Protein AF-0000000075743325 (afdb_homodimer)

InterPro domains:
  IPR002933 Peptidase M20 [PF01546] (64-340)
  IPR010175 [LysW]-lysine/[LysW]-ornithine hydrolase [MF_01120] (6-343)
  IPR010175 [LysW]-lysine/[LysW]-ornithine hydrolase [TIGR01902] (10-342)
  IPR011650 Peptidase M20, dimerisation domain [PF07687] (155-246)
  IPR036264 Bacterial exopeptidase dimerisation domain [SSF55031] (156-248)
  IPR050072 Peptidase M20A family, bacterial cell wall biosynthesis [PTHR43808] (3-334)

Secondary structure (DSSP, 8-state):
-PPPHHHHHHHHHHHHHS--BTT--HHHHHHHHHHHHHTT--EEE-TTS-EEEEE---SSEEEEEEE--B-S-----EEETTEEESTTIIIIIHHHHHHHHHHHH---SSEEEEEEES-TTTT-HHHHHHHTSSSPPPSEEEEE---TT-EEEEE-EEEEEEEEEE---EETTSTTTT--HHHHHHHHHHHHHHHH---SSTTS-EEEEEEEEE-S-TTEE-SEEEEEEEEEEPTT--HHHHHHHHTT-TTEEEEEEE--EE--TTSHHHHHHHHHHHHTT----EEEESS--THHHHTTT-S-EEEE-SS-GGGTTSS--EEEHHHHHHHHHHHHHHHHHHHHS----/-PPPHHHHHHHHHHHHTS--BTT--HHHHHHHHHHHHHTT--EEE-TTS-EEEEE---SSEEEEEEE--B-S-----EEETTEEESTTIIIIIHHHHHHHHHHHH---SSEEEEEEES-TTTT-HHHHHHHTSSSPPPSEEEEE---TT-EEEEE-EEEEEEEEEE---EETTSTTTT--HHHHHHHHHHHHHHHH---SSTTS-EEEEEEEEE-S-TTEE-SEEEEEEEEEEPTT--HHHHHHHHTT-TTEEEEEEE--EE--TTSHHHHHHHHHHHHTT----EEEESS--THHHHTTT-S-EEEE-SS-GGGTTSS--EEEHHHHHHHHHHHHHHHHHHHHS----

Sequence (698 aa):
MALSSGDVKELLINLLKIYSPSGEERGIAEFISSFLKQHGAEAWIDEAGNVLAVKGSGERVLWLHAHMDTVPGFIEVRGEGDLVYGRGAVDDKGPLTSMITAFLNSKPEVTLVLTLVTREESDSLGSLSLIKSSLPKPDGVIVGEPTNMHIAYSYRGSARVEVKCLGQGGHTAGPGVEDNPILKVYSAFNTVVGKLGNGQSTESYTVTPTVINCGDHPSKVPTECTMTVNVRIPLNSSCMELSKVIEGIECVKIIDCTDPITVNVNNPVVRSLVRASLRNNVKPILSKKLGTSDMAILAKLTLNLAAYGPGDPTLSHGPVEYININDVLLASNILINVVNEFGRISMQRMALSSGDVKELLINLLKIYSPSGEERGIAEFISSFLKQHGAEAWIDEAGNVLAVKGSGERVLWLHAHMDTVPGFIEVRGEGDLVYGRGAVDDKGPLTSMITAFLNSKPEVTLVLTLVTREESDSLGSLSLIKSSLPKPDGVIVGEPTNMHIAYSYRGSARVEVKCLGQGGHTAGPGVEDNPILKVYSAFNTVVGKLGNGQSTESYTVTPTVINCGDHPSKVPTECTMTVNVRIPLNSSCMELSKVIEGIECVKIIDCTDPITVNVNNPVVRSLVRASLRNNVKPILSKKLGTSDMAILAKLTLNLAAYGPGDPTLSHGPVEYININDVLLASNILINVVNEFGRISMQR

Solvent-accessible surface area (backbone atoms only — not comparable to full-atom values): 33857 Å² total; per-residue (Å²): 103,66,74,47,76,68,52,50,52,51,48,42,54,56,54,42,68,46,81,21,31,56,87,44,37,62,66,55,32,53,50,49,32,50,52,40,40,75,47,74,41,63,48,44,66,52,94,66,50,21,30,35,33,61,47,58,80,28,92,51,25,40,32,40,31,23,36,67,23,23,71,82,69,89,40,76,67,44,77,57,89,56,34,35,32,10,48,26,26,17,45,20,44,33,12,31,44,20,46,52,48,18,61,60,53,41,84,52,68,18,21,39,32,39,41,36,21,27,18,58,78,64,80,27,54,20,60,60,54,55,75,74,46,88,62,84,74,45,63,23,37,41,34,33,32,32,44,56,59,24,43,27,40,27,28,17,8,38,30,43,30,37,28,50,25,66,29,70,23,10,27,68,56,34,73,57,51,79,45,33,7,65,59,49,32,52,52,42,49,50,50,50,39,68,73,60,40,72,42,94,48,58,80,28,29,28,67,42,74,12,26,34,53,25,45,87,38,66,59,25,34,26,48,40,17,41,33,33,28,25,34,32,32,14,63,88,53,40,51,68,57,51,50,62,69,50,55,86,46,70,46,52,45,78,77,48,68,42,47,37,37,73,45,63,76,77,26,53,39,42,46,15,46,41,52,17,25,50,76,66,75,36,85,69,39,80,41,73,40,58,39,64,61,67,60,48,64,51,42,78,69,32,65,21,37,32,34,36,19,21,23,57,53,75,34,26,68,33,89,56,32,51,25,50,49,64,45,29,51,50,42,16,52,29,48,34,39,20,47,52,38,49,59,66,50,75,71,80,125,104,67,74,48,74,67,50,50,53,49,49,43,52,56,55,41,67,45,79,22,30,55,86,42,38,62,68,52,32,52,51,50,33,51,53,38,40,75,48,73,41,62,48,46,67,53,96,66,50,20,31,35,32,63,44,58,80,27,91,52,25,40,32,43,31,23,36,66,24,24,72,82,68,90,40,76,68,44,77,57,89,56,34,34,32,10,48,27,26,16,44,21,42,32,11,30,44,18,46,53,47,18,61,61,52,42,86,51,68,18,21,40,33,41,41,37,21,28,19,57,78,63,79,27,53,20,60,59,53,54,76,75,44,89,62,83,73,44,63,23,36,40,35,34,32,33,43,57,57,22,44,26,37,28,29,18,9,38,30,43,31,38,28,51,26,66,29,70,22,9,26,67,55,36,73,56,52,80,44,33,7,65,60,47,33,54,50,40,50,49,50,50,38,67,72,61,40,72,43,92,48,59,79,29,29,27,65,41,74,13,26,34,54,24,46,87,39,64,61,26,35,26,46,40,17,41,34,33,28,27,33,35,32,16,63,89,54,40,51,68,55,51,50,62,69,51,55,86,45,71,44,51,43,77,75,49,68,44,48,38,38,73,43,64,76,76,26,56,40,41,45,15,46,42,53,18,24,49,76,66,76,37,85,68,40,78,42,73,40,57,38,65,61,66,60,48,64,50,40,77,70,33,65,21,39,31,34,36,18,20,24,56,54,74,34,28,68,33,88,55,30,50,25,49,50,63,44,29,52,49,41,14,53,30,49,34,40,19,48,53,37,50,58,67,51,75,71,80,124

pLDDT: mean 96.46, std 5.3, range [43.12, 98.94]

Structure (mmCIF, N/CA/C/O backbone):
data_AF-0000000075743325-model_v1
#
loop_
_entity.id
_entity.type
_entity.pdbx_description
1 polymer Putative
#
loop_
_atom_site.group_PDB
_atom_site.id
_atom_site.type_symbol
_atom_site.label_atom_id
_atom_site.label_alt_id
_atom_site.label_comp_id
_atom_site.label_asym_id
_atom_site.label_entity_id
_atom_site.label_seq_id
_atom_site.pdbx_PDB_ins_code
_atom_site.Cartn_x
_atom_site.Cartn_y
_atom_site.Cartn_z
_atom_site.occupancy
_atom_site.B_iso_or_equiv
_atom_site.auth_seq_id
_atom_site.auth_comp_id
_atom_site.auth_asym_id
_atom_site.auth_atom_id
_atom_site.pdbx_PDB_model_num
ATOM 1 N N . MET A 1 1 ? -22.219 34.75 27.766 1 63.88 1 MET A N 1
ATOM 2 C CA . MET A 1 1 ? -21.641 34.406 29.062 1 63.88 1 MET A CA 1
ATOM 3 C C . MET A 1 1 ? -20.219 33.875 28.922 1 63.88 1 MET A C 1
ATOM 5 O O . MET A 1 1 ? -19.938 33.094 28 1 63.88 1 MET A O 1
ATOM 9 N N . ALA A 1 2 ? -19.312 34.344 29.719 1 83.62 2 ALA A N 1
ATOM 10 C CA . ALA A 1 2 ? -17.906 33.938 29.719 1 83.62 2 ALA A CA 1
ATOM 11 C C . ALA A 1 2 ? -17.75 32.469 30.078 1 83.62 2 ALA A C 1
ATOM 13 O O . ALA A 1 2 ? -18.453 31.953 30.938 1 83.62 2 ALA A O 1
ATOM 14 N N . LEU A 1 3 ? -16.953 31.797 29.391 1 91.25 3 LEU A N 1
ATOM 15 C CA . LEU A 1 3 ? -16.672 30.391 29.672 1 91.25 3 LEU A CA 1
ATOM 16 C C . LEU A 1 3 ? -15.797 30.234 30.906 1 91.25 3 LEU A C 1
ATOM 18 O O . LEU A 1 3 ? -14.766 30.922 31.031 1 91.25 3 LEU A O 1
ATOM 22 N N . SER A 1 4 ? -16.172 29.312 31.812 1 89.56 4 SER A N 1
ATOM 23 C CA . SER A 1 4 ? -15.367 28.969 32.969 1 89.56 4 SER A CA 1
ATOM 24 C C . SER A 1 4 ? -14.297 27.938 32.625 1 89.56 4 SER A C 1
ATOM 26 O O . SER A 1 4 ? -14.297 27.391 31.516 1 89.56 4 SER A O 1
ATOM 28 N N . SER A 1 5 ? -13.383 27.734 33.625 1 88.69 5 SER A N 1
ATOM 29 C CA . SER A 1 5 ? -12.352 26.719 33.406 1 88.69 5 SER A CA 1
ATOM 30 C C . SER A 1 5 ? -12.961 25.344 33.156 1 88.69 5 SER A C 1
ATOM 32 O O . SER A 1 5 ? -12.484 24.594 32.312 1 88.69 5 SER A O 1
ATOM 34 N N . GLY A 1 6 ? -13.938 25.031 33.875 1 90.19 6 GLY A N 1
ATOM 35 C CA . GLY A 1 6 ? -14.641 23.781 33.688 1 90.19 6 GLY A CA 1
ATOM 36 C C . GLY A 1 6 ? -15.305 23.672 32.312 1 90.19 6 GLY A C 1
ATOM 37 O O . GLY A 1 6 ? -15.305 22.594 31.703 1 90.19 6 GLY A O 1
ATOM 38 N N . ASP A 1 7 ? -15.883 24.781 31.859 1 94.5 7 ASP A N 1
ATOM 39 C CA . ASP A 1 7 ? -16.516 24.828 30.547 1 94.5 7 ASP A CA 1
ATOM 40 C C . ASP A 1 7 ? -15.492 24.547 29.438 1 94.5 7 ASP A C 1
ATOM 42 O O . ASP A 1 7 ? -15.797 23.859 28.453 1 94.5 7 ASP A O 1
ATOM 46 N N . VAL A 1 8 ? -14.312 25.094 29.672 1 96.94 8 VAL A N 1
ATOM 47 C CA . VAL A 1 8 ? -13.266 25 28.656 1 96.94 8 VAL A CA 1
ATOM 48 C C . VAL A 1 8 ? -12.812 23.547 28.531 1 96.94 8 VAL A C 1
ATOM 50 O O . VAL A 1 8 ? -12.664 23.016 27.438 1 96.94 8 VAL A O 1
ATOM 53 N N . LYS A 1 9 ? -12.562 22.906 29.641 1 96.94 9 LYS A N 1
ATOM 54 C CA . LYS A 1 9 ? -12.164 21.5 29.641 1 96.94 9 LYS A CA 1
ATOM 55 C C . LYS A 1 9 ? -13.242 20.625 29 1 96.94 9 LYS A C 1
ATOM 57 O O . LYS A 1 9 ? -12.93 19.75 28.188 1 96.94 9 LYS A O 1
ATOM 62 N N . GLU A 1 10 ? -14.453 20.875 29.344 1 97.19 10 GLU A N 1
ATOM 63 C CA . GLU A 1 10 ? -15.57 20.109 28.781 1 97.19 10 GLU A CA 1
ATOM 64 C C . GLU A 1 10 ? -15.695 20.312 27.281 1 97.19 10 GLU A C 1
ATOM 66 O O . GLU A 1 10 ? -15.969 19.375 26.531 1 97.19 10 GLU A O 1
ATOM 71 N N . LEU A 1 11 ? -15.531 21.547 26.891 1 98.06 11 LEU A N 1
ATOM 72 C CA . LEU A 1 11 ? -15.578 21.844 25.469 1 98.06 11 LEU A CA 1
ATOM 73 C C . LEU A 1 11 ? -14.516 21.047 24.703 1 98.06 11 LEU A C 1
ATOM 75 O O . LEU A 1 11 ? -14.82 20.422 23.703 1 98.06 11 LEU A O 1
ATOM 79 N N . LEU A 1 12 ? -13.289 21.078 25.234 1 98.5 12 LEU A N 1
ATOM 80 C CA . LEU A 1 12 ? -12.195 20.375 24.578 1 98.5 12 LEU A CA 1
ATOM 81 C C . LEU A 1 12 ? -12.492 18.875 24.5 1 98.5 12 LEU A C 1
ATOM 83 O O . LEU A 1 12 ? -12.312 18.266 23.438 1 98.5 12 LEU A O 1
ATOM 87 N N . ILE A 1 13 ? -12.969 18.312 25.562 1 98.19 13 ILE A N 1
ATOM 88 C CA . ILE A 1 13 ? -13.273 16.891 25.625 1 98.19 13 ILE A CA 1
ATOM 89 C C . ILE A 1 13 ? -14.359 16.547 24.609 1 98.19 13 ILE A C 1
ATOM 91 O O . ILE A 1 13 ? -14.25 15.562 23.875 1 98.19 13 ILE A O 1
ATOM 95 N N . ASN A 1 14 ? -15.375 17.359 24.547 1 98.25 14 ASN A N 1
ATOM 96 C CA . ASN A 1 14 ? -16.469 17.125 23.609 1 98.25 14 ASN A CA 1
ATOM 97 C C . ASN A 1 14 ? -15.992 17.219 22.156 1 98.25 14 ASN A C 1
ATOM 99 O O . ASN A 1 14 ? -16.422 16.453 21.297 1 98.25 14 ASN A O 1
ATOM 103 N N . LEU A 1 15 ? -15.133 18.172 21.891 1 98.69 15 LEU A N 1
ATOM 104 C CA . LEU A 1 15 ? -14.578 18.312 20.547 1 98.69 15 LEU A CA 1
ATOM 105 C C . LEU A 1 15 ? -13.766 17.094 20.172 1 98.69 15 LEU A C 1
ATOM 107 O O . LEU A 1 15 ? -13.828 16.625 19.016 1 98.69 15 LEU A O 1
ATOM 111 N N . LEU A 1 16 ? -13.023 16.547 21.109 1 98.56 16 LEU A N 1
ATOM 112 C CA . LEU A 1 16 ? -12.148 15.406 20.844 1 98.56 16 LEU A CA 1
ATOM 113 C C . LEU A 1 16 ? -12.961 14.141 20.609 1 98.56 16 LEU A C 1
ATOM 115 O O . LEU A 1 16 ? -12.508 13.242 19.891 1 98.56 16 LEU A O 1
ATOM 119 N N . LYS A 1 17 ? -14.102 14.078 21.109 1 98.25 17 LYS A N 1
ATOM 120 C CA . LYS A 1 17 ? -14.953 12.898 20.969 1 98.25 17 LYS A CA 1
ATOM 121 C C . LYS A 1 17 ? -15.555 12.828 19.578 1 98.25 17 LYS A C 1
ATOM 123 O O . LYS A 1 17 ? -16.047 11.781 19.156 1 98.25 17 LYS A O 1
ATOM 128 N N . ILE A 1 18 ? -15.523 13.914 18.844 1 98.38 18 ILE A N 1
ATOM 129 C CA . ILE A 1 18 ? -16.062 13.953 17.484 1 98.38 18 ILE A CA 1
ATOM 130 C C . ILE A 1 18 ? -14.961 13.648 16.484 1 98.38 18 ILE A C 1
ATOM 132 O O . ILE A 1 18 ? -14.016 14.43 16.344 1 98.38 18 ILE A O 1
ATOM 136 N N . TYR A 1 19 ? -15.055 12.547 15.836 1 97.31 19 TYR A N 1
ATOM 137 C CA . TYR A 1 19 ? -14.094 12.188 14.797 1 97.31 19 TYR A CA 1
ATOM 138 C C . TYR A 1 19 ? -14.211 13.109 13.594 1 97.31 19 TYR A C 1
ATOM 140 O O . TYR A 1 19 ? -15.281 13.234 13 1 97.31 19 TYR A O 1
ATOM 148 N N . SER A 1 20 ? -13.125 13.797 13.234 1 98 20 SER A N 1
ATOM 149 C CA . SER A 1 20 ? -13.25 14.82 12.195 1 98 20 SER A CA 1
ATOM 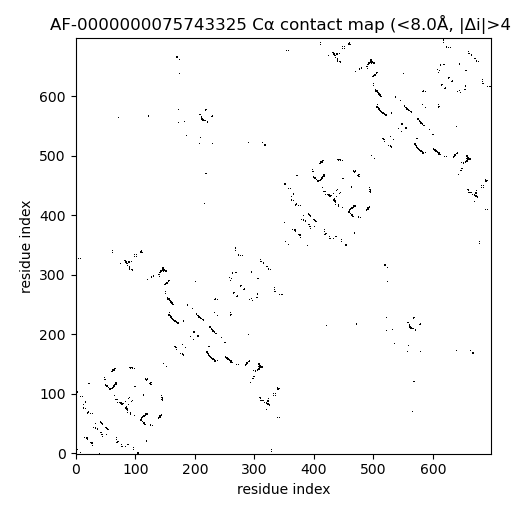150 C C . SER A 1 20 ? -12.016 14.859 11.305 1 98 20 SER A C 1
ATOM 152 O O . SER A 1 20 ? -11.438 15.922 11.078 1 98 20 SER A O 1
ATOM 154 N N . PRO A 1 21 ? -11.625 13.719 10.703 1 97.62 21 PRO A N 1
ATOM 155 C CA . PRO A 1 21 ? -10.562 13.836 9.703 1 97.62 21 PRO A CA 1
ATOM 156 C C . PRO A 1 21 ? -10.938 14.734 8.531 1 97.62 21 PRO A C 1
ATOM 158 O O . PRO A 1 21 ? -12.109 15.094 8.375 1 97.62 21 PRO A O 1
ATOM 161 N N . SER A 1 22 ? -9.922 15.117 7.801 1 97.94 22 SER A N 1
ATOM 162 C CA . SER A 1 22 ? -10.156 16.031 6.691 1 97.94 22 SER A CA 1
ATOM 163 C C . SER A 1 22 ? -11.266 15.523 5.777 1 97.94 22 SER A C 1
ATOM 165 O O . SER A 1 22 ? -11.227 14.383 5.324 1 97.94 22 SER A O 1
ATOM 167 N N . GLY A 1 23 ? -12.164 16.344 5.555 1 97.44 23 GLY A N 1
ATOM 168 C CA . GLY A 1 23 ? -13.281 16 4.688 1 97.44 23 GLY A CA 1
ATOM 169 C C . GLY A 1 23 ? -14.492 15.5 5.449 1 97.44 23 GLY A C 1
ATOM 170 O O . GLY A 1 23 ? -15.586 15.391 4.891 1 97.44 23 GLY A O 1
ATOM 171 N N . GLU A 1 24 ? -14.359 15.234 6.711 1 98.06 24 GLU A N 1
ATOM 172 C CA . GLU A 1 24 ? -15.445 14.742 7.559 1 98.06 24 GLU A CA 1
ATOM 173 C C . GLU A 1 24 ? -15.68 15.672 8.742 1 98.06 24 GLU A C 1
ATOM 175 O O . GLU A 1 24 ? -15.844 15.211 9.875 1 98.06 24 GLU A O 1
ATOM 180 N N . GLU A 1 25 ? -15.656 16.938 8.461 1 98.62 25 GLU A N 1
ATOM 181 C CA . GLU A 1 25 ? -15.703 17.906 9.547 1 98.62 25 GLU A CA 1
ATOM 182 C C . GLU A 1 25 ? -17.125 18.391 9.805 1 98.62 25 GLU A C 1
ATOM 184 O O . GLU A 1 25 ? -17.359 19.266 10.633 1 98.62 25 GLU A O 1
ATOM 189 N N . ARG A 1 26 ? -18.125 17.828 9.117 1 98.12 26 ARG A N 1
ATOM 190 C CA . ARG A 1 26 ? -19.5 18.344 9.234 1 98.12 26 ARG A CA 1
ATOM 191 C C . ARG A 1 26 ? -19.984 18.266 10.672 1 98.12 26 ARG A C 1
ATOM 193 O O . ARG A 1 26 ? -20.547 19.234 11.195 1 98.12 26 ARG A O 1
ATOM 200 N N . GLY A 1 27 ? -19.766 17.125 11.297 1 98.75 27 GLY A N 1
ATOM 201 C CA . GLY A 1 27 ? -20.234 16.938 12.656 1 98.75 27 GLY A CA 1
ATOM 202 C C . GLY A 1 27 ? -19.641 17.922 13.641 1 98.75 27 GLY A C 1
ATOM 203 O O . GLY A 1 27 ? -20.359 18.484 14.469 1 98.75 27 GLY A O 1
ATOM 204 N N . ILE A 1 28 ? -18.391 18.141 13.531 1 98.75 28 ILE A N 1
ATOM 205 C CA . ILE A 1 28 ? -17.734 19.031 14.477 1 98.75 28 ILE A CA 1
ATOM 206 C C . ILE A 1 28 ? -18.125 20.484 14.18 1 98.75 28 ILE A C 1
ATOM 208 O O . ILE A 1 28 ? -18.234 21.297 15.094 1 98.75 28 ILE A O 1
ATOM 212 N N . ALA A 1 29 ? -18.266 20.812 12.93 1 98.88 29 ALA A N 1
ATOM 213 C CA . ALA A 1 29 ? -18.688 22.156 12.555 1 98.88 29 ALA A CA 1
ATOM 214 C C . ALA A 1 29 ? -20.062 22.484 13.148 1 98.88 29 ALA A C 1
ATOM 216 O O . ALA A 1 29 ? -20.281 23.578 13.688 1 98.88 29 ALA A O 1
ATOM 217 N N . GLU A 1 30 ? -20.969 21.531 13.031 1 98.88 30 GLU A N 1
ATOM 218 C CA . GLU A 1 30 ? -22.328 21.703 13.57 1 98.88 30 GLU A CA 1
ATOM 219 C C . GLU A 1 30 ? -22.297 21.859 15.086 1 98.88 30 GLU A C 1
ATOM 221 O O . GLU A 1 30 ? -23 22.688 15.648 1 98.88 30 GLU A O 1
ATOM 226 N N . PHE A 1 31 ? -21.5 21.062 15.664 1 98.81 31 PHE A N 1
ATOM 227 C CA . PHE A 1 31 ? -21.375 21.141 17.109 1 98.81 31 PHE A CA 1
ATOM 228 C C . PHE A 1 31 ? -20.875 22.516 17.531 1 98.81 31 PHE A C 1
ATOM 230 O O . PHE A 1 31 ? -21.453 23.156 18.422 1 98.81 31 PHE A O 1
ATOM 237 N N . ILE A 1 32 ? -19.797 23 16.891 1 98.88 32 ILE A N 1
ATOM 238 C CA . ILE A 1 32 ? -19.172 24.266 17.266 1 98.88 32 ILE A CA 1
ATOM 239 C C . ILE A 1 32 ? -20.125 25.422 17 1 98.88 32 ILE A C 1
ATOM 241 O O . ILE A 1 32 ? -20.266 26.312 17.828 1 98.88 32 ILE A O 1
ATOM 245 N N . SER A 1 33 ? -20.734 25.391 15.805 1 98.81 33 SER A N 1
ATOM 246 C CA . SER A 1 33 ? -21.688 26.453 15.477 1 98.81 33 SER A CA 1
ATOM 247 C C . SER A 1 33 ? -22.781 26.547 16.531 1 98.81 33 SER A C 1
ATOM 249 O O . SER A 1 33 ? -23.125 27.641 16.984 1 98.81 33 SER A O 1
ATOM 251 N N . SER A 1 34 ? -23.344 25.391 16.875 1 98.62 34 SER A N 1
ATOM 252 C CA . SER A 1 34 ? -24.391 25.344 17.891 1 98.62 34 SER A CA 1
ATOM 253 C C . SER A 1 34 ? -23.875 25.844 19.234 1 98.62 34 SER A C 1
ATOM 255 O O . SER A 1 34 ? -24.562 26.578 19.953 1 98.62 34 SER A O 1
ATOM 257 N N . PHE A 1 35 ? -22.734 25.375 19.609 1 98.31 35 PHE A N 1
ATOM 258 C CA . PHE A 1 35 ? -22.125 25.781 20.875 1 98.31 35 PHE A CA 1
ATOM 259 C C . PHE A 1 35 ? -21.969 27.297 20.938 1 98.31 35 PHE A C 1
ATOM 261 O O . PHE A 1 35 ? -22.297 27.922 21.953 1 98.31 35 PHE A O 1
ATOM 268 N N . LEU A 1 36 ? -21.422 27.906 19.859 1 98.38 36 LEU A N 1
ATOM 269 C CA . LEU A 1 36 ? -21.219 29.359 19.781 1 98.38 36 LEU A CA 1
ATOM 270 C C . LEU A 1 36 ? -22.547 30.094 19.922 1 98.38 36 LEU A C 1
ATOM 272 O O . LEU A 1 36 ? -22.641 31.078 20.672 1 98.38 36 LEU A O 1
ATOM 276 N N . LYS A 1 37 ? -23.531 29.625 19.266 1 97.94 37 LYS A N 1
ATOM 277 C CA . LYS A 1 37 ? -24.859 30.25 19.328 1 97.94 37 LYS A CA 1
ATOM 278 C C . LYS A 1 37 ? -25.438 30.156 20.734 1 97.94 37 LYS A C 1
ATOM 280 O O . LYS A 1 37 ? -26.031 31.125 21.219 1 97.94 37 LYS A O 1
ATOM 285 N N . GLN A 1 38 ? -25.297 29.047 21.312 1 97.12 38 GLN A N 1
ATOM 286 C CA . GLN A 1 38 ? -25.781 28.859 22.672 1 97.12 38 GLN A CA 1
ATOM 287 C C . GLN A 1 38 ? -25.109 29.828 23.641 1 97.12 38 GLN A C 1
ATOM 289 O O . GLN A 1 38 ? -25.688 30.156 24.688 1 97.12 38 GLN A O 1
ATOM 294 N N . HIS A 1 39 ? -23.984 30.266 23.281 1 96.88 39 HIS A N 1
ATOM 295 C CA . HIS A 1 39 ? -23.25 31.172 24.156 1 96.88 39 HIS A CA 1
ATOM 296 C C . HIS A 1 39 ? -23.328 32.594 23.656 1 96.88 39 HIS A C 1
ATOM 298 O O . HIS A 1 39 ? -22.469 33.438 23.984 1 96.88 39 HIS A O 1
ATOM 304 N N . GLY A 1 40 ? -24.203 32.906 22.75 1 95.06 40 GLY A N 1
ATOM 305 C CA . GLY A 1 40 ? -24.578 34.281 22.422 1 95.06 40 GLY A CA 1
ATOM 306 C C . GLY A 1 40 ? -23.859 34.812 21.203 1 95.06 40 GLY A C 1
ATOM 307 O O . GLY A 1 40 ? -23.953 36 20.891 1 95.06 40 GLY A O 1
ATOM 308 N N . ALA A 1 41 ? -23.125 34.031 20.484 1 96.12 41 ALA A N 1
ATOM 309 C CA . ALA A 1 41 ? -22.438 34.469 19.281 1 96.12 41 ALA A CA 1
ATOM 310 C C . ALA A 1 41 ? -23.266 34.219 18.031 1 96.12 41 ALA A C 1
ATOM 312 O O . ALA A 1 41 ? -24 33.25 17.969 1 96.12 41 ALA A O 1
ATOM 313 N N . GLU A 1 42 ? -23.172 35.156 17.141 1 94.5 42 GLU A N 1
ATOM 314 C CA . GLU A 1 42 ? -23.703 34.875 15.805 1 94.5 42 GLU A CA 1
ATOM 315 C C . GLU A 1 42 ? -22.703 34.062 14.969 1 94.5 42 GLU A C 1
ATOM 317 O O . GLU A 1 42 ? -21.688 34.594 14.523 1 94.5 42 GLU A O 1
ATOM 322 N N . ALA A 1 43 ? -23 32.875 14.844 1 98.19 43 ALA A N 1
ATOM 323 C CA . ALA A 1 43 ? -22.109 31.969 14.117 1 98.19 43 ALA A CA 1
ATOM 324 C C . ALA A 1 43 ? -22.828 31.281 12.969 1 98.19 43 ALA A C 1
ATOM 326 O O . ALA A 1 43 ? -24.047 31.031 13.047 1 98.19 43 ALA A O 1
ATOM 327 N N . TRP A 1 44 ? -22.109 30.969 11.859 1 98.5 44 TRP A N 1
ATOM 328 C CA . TRP A 1 44 ? -22.672 30.25 10.727 1 98.5 44 TRP A CA 1
ATOM 329 C C . TRP A 1 44 ? -21.609 29.375 10.047 1 98.5 44 TRP A C 1
ATOM 331 O O . TRP A 1 44 ? -20.422 29.516 10.328 1 98.5 44 TRP A O 1
ATOM 341 N N . ILE A 1 45 ? -22.125 28.406 9.352 1 98.75 45 ILE A N 1
ATOM 342 C CA . ILE A 1 45 ? -21.266 27.531 8.57 1 98.75 45 ILE A CA 1
ATOM 343 C C . ILE A 1 45 ? -21.297 27.938 7.102 1 98.75 45 ILE A C 1
ATOM 345 O O . ILE A 1 45 ? -22.375 28.062 6.512 1 98.75 45 ILE A O 1
ATOM 349 N N . ASP A 1 46 ? -20.188 28.266 6.539 1 98.5 46 ASP A N 1
ATOM 350 C CA . ASP A 1 46 ? -20.172 28.703 5.145 1 98.5 46 ASP A CA 1
ATOM 351 C C . ASP A 1 46 ? -20.172 27.5 4.195 1 98.5 46 ASP A C 1
ATOM 353 O O . ASP A 1 46 ? -20.344 26.359 4.625 1 98.5 46 ASP A O 1
ATOM 357 N N . GLU A 1 47 ? -19.969 27.75 2.895 1 97.75 47 GLU A N 1
ATOM 358 C CA . GLU A 1 47 ? -20.078 26.719 1.867 1 97.75 47 GLU A CA 1
ATOM 359 C C . GLU A 1 47 ? -18.938 25.719 1.97 1 97.75 47 GLU A C 1
ATOM 361 O O . GLU A 1 47 ? -19.094 24.531 1.637 1 97.75 47 GLU A O 1
ATOM 366 N N . ALA A 1 48 ? -17.812 26.125 2.467 1 98.38 48 ALA A N 1
ATOM 367 C CA . ALA A 1 48 ? -16.641 25.266 2.598 1 98.38 48 ALA A CA 1
ATOM 368 C C . ALA A 1 48 ? -16.703 24.469 3.896 1 98.38 48 ALA A C 1
ATOM 370 O O . ALA A 1 48 ? -15.828 23.625 4.148 1 98.38 48 ALA A O 1
ATOM 371 N N . GLY A 1 49 ? -17.703 24.656 4.691 1 98.75 49 GLY A N 1
ATOM 372 C CA . GLY A 1 49 ? -17.875 23.953 5.953 1 98.75 49 GLY A CA 1
ATOM 373 C C . GLY A 1 49 ? -17.203 24.641 7.121 1 98.75 49 GLY A C 1
ATOM 374 O O . GLY A 1 49 ? -17.125 24.094 8.219 1 98.75 49 GLY A O 1
ATOM 375 N N . ASN A 1 50 ? -16.688 25.828 6.898 1 98.88 50 ASN A N 1
ATOM 376 C CA . ASN A 1 50 ? -16.047 26.594 7.973 1 98.88 50 ASN A CA 1
ATOM 377 C C . ASN A 1 50 ? -17.078 27.094 8.977 1 98.88 50 ASN A C 1
ATOM 379 O O . ASN A 1 50 ? -18.234 27.375 8.609 1 98.88 50 ASN A O 1
ATOM 383 N N . VAL A 1 51 ? -16.719 27.203 10.203 1 98.94 51 VAL A N 1
ATOM 384 C CA . VAL A 1 51 ? -17.531 27.891 11.203 1 98.94 51 VAL A CA 1
ATOM 385 C C . VAL A 1 51 ? -17.016 29.312 11.422 1 98.94 51 VAL A C 1
ATOM 387 O O . VAL A 1 51 ? -15.859 29.5 11.789 1 98.94 51 VAL A O 1
ATOM 390 N N . LEU A 1 52 ? -17.875 30.234 11.188 1 98.88 52 LEU A N 1
ATOM 391 C CA . LEU A 1 52 ? -17.5 31.641 11.242 1 98.88 52 LEU A CA 1
ATOM 392 C C . LEU A 1 52 ? -18.344 32.375 12.258 1 98.88 52 LEU A C 1
ATOM 394 O O . LEU A 1 52 ? -19.516 32.062 12.461 1 98.88 52 LEU A O 1
ATOM 398 N N . ALA A 1 53 ? -17.766 33.375 12.875 1 98.69 53 ALA A N 1
ATOM 399 C CA . ALA A 1 53 ? -18.469 34.25 13.797 1 98.69 53 ALA A CA 1
ATOM 400 C C . ALA A 1 53 ? -17.797 35.625 13.852 1 98.69 53 ALA A C 1
ATOM 402 O O . ALA A 1 53 ? -16.562 35.719 13.719 1 98.69 53 ALA A O 1
ATOM 403 N N . VAL A 1 54 ? -18.562 36.625 13.977 1 98 54 VAL A N 1
ATOM 404 C CA . VAL A 1 54 ? -18.062 38 14.062 1 98 54 VAL A CA 1
ATOM 405 C C . VAL A 1 54 ? -18.672 38.688 15.281 1 98 54 VAL A C 1
ATOM 407 O O . VAL A 1 54 ? -19.859 38.5 15.57 1 98 54 VAL A O 1
ATOM 410 N N . LYS A 1 55 ? -17.812 39.375 16 1 96.31 55 LYS A N 1
ATOM 411 C CA . LYS A 1 55 ? -18.328 40.25 17.062 1 96.31 55 LYS A CA 1
ATOM 412 C C . LYS A 1 55 ? -17.469 41.5 17.188 1 96.31 55 LYS A C 1
ATOM 414 O O . LYS A 1 55 ? -16.344 41.562 16.688 1 96.31 55 LYS A O 1
ATOM 419 N N . GLY A 1 56 ? -18.016 42.531 17.812 1 94.81 56 GLY A N 1
ATOM 420 C CA . GLY A 1 56 ? -17.344 43.812 17.906 1 94.81 56 GLY A CA 1
ATOM 421 C C . GLY A 1 56 ? -17.562 44.688 16.688 1 94.81 56 GLY A C 1
ATOM 422 O O . GLY A 1 56 ? -18.031 44.219 15.648 1 94.81 56 GLY A O 1
ATOM 423 N N . SER A 1 57 ? -17.266 46 16.828 1 93.06 57 SER A N 1
ATOM 424 C CA . SER A 1 57 ? -17.531 46.938 15.742 1 93.06 57 SER A CA 1
ATOM 425 C C . SER A 1 57 ? -16.391 47.938 15.562 1 93.06 57 SER A C 1
ATOM 427 O O . SER A 1 57 ? -16.578 49 14.969 1 93.06 57 SER A O 1
ATOM 429 N N . GLY A 1 58 ? -15.305 47.562 16.109 1 93.56 58 GLY A N 1
ATOM 430 C CA . GLY A 1 58 ? -14.164 48.438 15.961 1 93.56 58 GLY A CA 1
ATOM 431 C C . GLY A 1 58 ? -13.617 48.469 14.547 1 93.56 58 GLY A C 1
ATOM 432 O O . GLY A 1 58 ? -13.914 47.594 13.742 1 93.56 58 GLY A O 1
ATOM 433 N N . GLU A 1 59 ? -12.82 49.5 14.219 1 93.62 59 GLU A N 1
ATOM 434 C CA . GLU A 1 59 ? -12.281 49.719 12.883 1 93.62 59 GLU A CA 1
ATOM 435 C C . GLU A 1 59 ? -11.234 48.688 12.523 1 93.62 59 GLU A C 1
ATOM 437 O O . GLU A 1 59 ? -11.156 48.219 11.375 1 93.62 59 GLU A O 1
ATOM 442 N N . ARG A 1 60 ? -10.484 48.281 13.508 1 95.94 60 ARG A N 1
ATOM 443 C CA . ARG A 1 60 ? -9.477 47.25 13.273 1 95.94 60 ARG A CA 1
ATOM 444 C C . ARG A 1 60 ? -10.094 45.875 13.32 1 95.94 60 ARG A C 1
ATOM 446 O O . ARG A 1 60 ? -10.984 45.594 14.133 1 95.94 60 ARG A O 1
ATOM 453 N N . VAL A 1 61 ? -9.617 45.062 12.414 1 97.94 61 VAL A N 1
ATOM 454 C CA . VAL A 1 61 ? -10.18 43.719 12.305 1 97.94 61 VAL A CA 1
ATOM 455 C C . VAL A 1 61 ? -9.109 42.688 12.672 1 97.94 61 VAL A C 1
ATOM 457 O O . VAL A 1 61 ? -8.023 42.688 12.086 1 97.94 61 VAL A O 1
ATOM 460 N N . LEU A 1 62 ? -9.375 41.875 13.656 1 98.5 62 LEU A N 1
ATOM 461 C CA . LEU A 1 62 ? -8.5 40.781 14.062 1 98.5 62 LEU A CA 1
ATOM 462 C C . LEU A 1 62 ? -9.18 39.406 13.875 1 98.5 62 LEU A C 1
ATOM 464 O O . LEU A 1 62 ? -10.312 39.219 14.32 1 98.5 62 LEU A O 1
ATOM 468 N N . TRP A 1 63 ? -8.516 38.5 13.109 1 98.88 63 TRP A N 1
ATOM 469 C CA . TRP A 1 63 ? -9.023 37.156 12.953 1 98.88 63 TRP A CA 1
ATOM 470 C C . TRP A 1 63 ? -8.367 36.219 13.961 1 98.88 63 TRP A C 1
ATOM 472 O O . TRP A 1 63 ? -7.152 36.25 14.164 1 98.88 63 TRP A O 1
ATOM 482 N N . LEU A 1 64 ? -9.148 35.438 14.641 1 98.88 64 LEU A N 1
ATOM 483 C CA . LEU A 1 64 ? -8.719 34.188 15.305 1 98.88 64 LEU A CA 1
ATOM 484 C C . LEU A 1 64 ? -9.031 32.969 14.438 1 98.88 64 LEU A C 1
ATOM 486 O O . LEU A 1 64 ? -10.195 32.688 14.188 1 98.88 64 LEU A O 1
ATOM 490 N N . HIS A 1 65 ? -7.941 32.312 14.023 1 98.88 65 HIS A N 1
ATOM 491 C CA . HIS A 1 65 ? -8.047 31.281 13 1 98.88 65 HIS A CA 1
ATOM 492 C C . HIS A 1 65 ? -7.527 29.938 13.523 1 98.88 65 HIS A C 1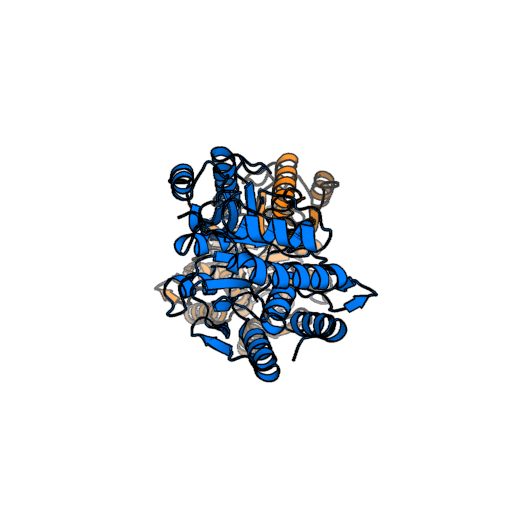
ATOM 494 O O . HIS A 1 65 ? -6.461 29.891 14.141 1 98.88 65 HIS A O 1
ATOM 500 N N . ALA A 1 66 ? -8.258 28.891 13.328 1 98.81 66 ALA A N 1
ATOM 501 C CA . ALA A 1 66 ? -7.805 27.531 13.672 1 98.81 66 ALA A CA 1
ATOM 502 C C . ALA A 1 66 ? -8.484 26.484 12.789 1 98.81 66 ALA A C 1
ATOM 504 O O . ALA A 1 66 ? -9.461 26.797 12.094 1 98.81 66 ALA A O 1
ATOM 505 N N . HIS A 1 67 ? -7.953 25.312 12.75 1 98.88 67 HIS A N 1
ATOM 506 C CA . HIS A 1 67 ? -8.594 24.312 11.898 1 98.88 67 HIS A CA 1
ATOM 507 C C . HIS A 1 67 ? -9.289 23.25 12.734 1 98.88 67 HIS A C 1
ATOM 509 O O . HIS A 1 67 ? -8.867 22.953 13.859 1 98.88 67 HIS A O 1
ATOM 515 N N . MET A 1 68 ? -10.305 22.656 12.102 1 98.81 68 MET A N 1
ATOM 516 C CA . MET A 1 68 ? -11.188 21.75 12.82 1 98.81 68 MET A CA 1
ATOM 517 C C . MET A 1 68 ? -10.797 20.297 12.555 1 98.81 68 MET A C 1
ATOM 519 O O . MET A 1 68 ? -11.133 19.406 13.336 1 98.81 68 MET A O 1
ATOM 523 N N . ASP A 1 69 ? -10.102 20.078 11.445 1 98.5 69 ASP A N 1
ATOM 524 C CA . ASP A 1 69 ? -9.836 18.703 11.023 1 98.5 69 ASP A CA 1
ATOM 525 C C . ASP A 1 69 ? -8.609 18.125 11.734 1 98.5 69 ASP A C 1
ATOM 527 O O . ASP A 1 69 ? -7.816 18.875 12.312 1 98.5 69 ASP A O 1
ATOM 531 N N . THR A 1 70 ? -8.586 16.797 11.758 1 97.81 70 THR A N 1
ATOM 532 C CA . THR A 1 70 ? -7.422 16.047 12.219 1 97.81 70 THR A CA 1
ATOM 533 C C . THR A 1 70 ? -6.934 15.086 11.141 1 97.81 70 THR A C 1
ATOM 535 O O . THR A 1 70 ? -7.586 14.922 10.109 1 97.81 70 THR A O 1
ATOM 538 N N . VAL A 1 71 ? -5.762 14.547 11.328 1 97.12 71 VAL A N 1
ATOM 539 C CA . VAL A 1 71 ? -5.371 13.375 10.555 1 97.12 71 VAL A CA 1
ATOM 540 C C . VAL A 1 71 ? -6.176 12.164 11.016 1 97.12 71 VAL A C 1
ATOM 542 O O . VAL A 1 71 ? -6.777 12.18 12.094 1 97.12 71 VAL A O 1
ATOM 545 N N . PRO A 1 72 ? -6.207 11.148 10.203 1 95.81 72 PRO A N 1
ATOM 546 C CA . PRO A 1 72 ? -6.941 9.953 10.633 1 95.81 72 PRO A CA 1
ATOM 547 C C . PRO A 1 72 ? -6.285 9.258 11.82 1 95.81 72 PRO A C 1
ATOM 549 O O . PRO A 1 72 ? -5.102 9.477 12.094 1 95.81 72 PRO A O 1
ATOM 552 N N . GLY A 1 73 ? -7.082 8.391 12.5 1 93.75 73 GLY A N 1
ATOM 553 C CA . GLY A 1 73 ? -6.609 7.629 13.641 1 93.75 73 GLY A CA 1
ATOM 554 C C . GLY A 1 73 ? -7.312 7.988 14.938 1 93.75 73 GLY A C 1
ATOM 555 O O . GLY A 1 73 ? -7.258 9.141 15.375 1 93.75 73 GLY A O 1
ATOM 556 N N . PHE A 1 74 ? -7.832 7.004 15.539 1 93.06 74 PHE A N 1
ATOM 557 C CA . PHE A 1 74 ? -8.586 7.223 16.766 1 93.06 74 PHE A CA 1
ATOM 558 C C . PHE A 1 74 ? -7.684 7.07 17.984 1 93.06 74 PHE A C 1
ATOM 560 O O . PHE A 1 74 ? -6.828 6.184 18.031 1 93.06 74 PHE A O 1
ATOM 567 N N . ILE A 1 75 ? -7.766 7.996 18.812 1 95.94 75 ILE A N 1
ATOM 568 C CA . ILE A 1 75 ? -7.184 7.918 20.141 1 95.94 75 ILE A CA 1
ATOM 569 C C . ILE A 1 75 ? -8.281 8.062 21.188 1 95.94 75 ILE A C 1
ATOM 571 O O . ILE A 1 75 ? -9.086 8.992 21.125 1 95.94 75 ILE A O 1
ATOM 575 N N . GLU A 1 76 ? -8.289 7.211 22.094 1 97 76 GLU A N 1
ATOM 576 C CA . GLU A 1 76 ? -9.312 7.277 23.141 1 97 76 GLU A CA 1
ATOM 577 C C . GLU A 1 76 ? -9.25 8.602 23.891 1 97 76 GLU A C 1
ATOM 579 O O . GLU A 1 76 ? -8.18 9.016 24.344 1 97 76 GLU A O 1
ATOM 584 N N . VAL A 1 77 ? -10.445 9.203 24 1 98.12 77 VAL A N 1
ATOM 585 C CA . VAL A 1 77 ? -10.508 10.484 24.703 1 98.12 77 VAL A CA 1
ATOM 586 C C . VAL A 1 77 ? -10.555 10.242 26.203 1 98.12 77 VAL A C 1
ATOM 588 O O . VAL A 1 77 ? -11.422 9.523 26.703 1 98.12 77 VAL A O 1
ATOM 591 N N . ARG A 1 78 ? -9.60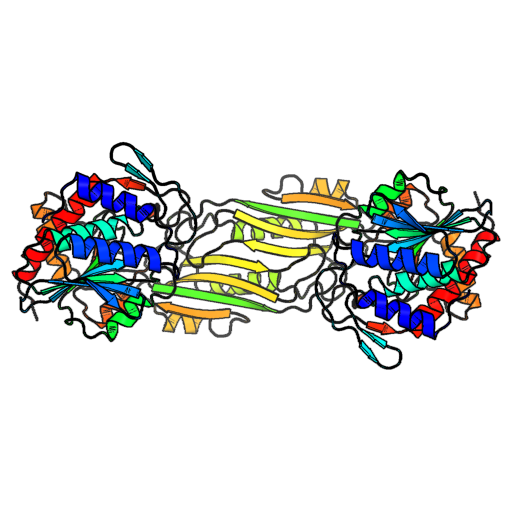9 10.781 26.906 1 94.44 78 ARG A N 1
ATOM 592 C CA . ARG A 1 78 ? -9.547 10.617 28.344 1 94.44 78 ARG A CA 1
ATOM 593 C C . ARG A 1 78 ? -9.016 11.883 29.016 1 94.44 78 ARG A C 1
ATOM 595 O O . ARG A 1 78 ? -8.133 12.555 28.484 1 94.44 78 ARG A O 1
ATOM 602 N N . GLY A 1 79 ? -9.656 12.234 30.094 1 94.5 79 GLY A N 1
ATOM 603 C CA . GLY A 1 79 ? -9.117 13.25 30.984 1 94.5 79 GLY A CA 1
ATOM 604 C C . GLY A 1 79 ? -8.414 12.664 32.188 1 94.5 79 GLY A C 1
ATOM 605 O O . GLY A 1 79 ? -9 11.883 32.938 1 94.5 79 GLY A O 1
ATOM 606 N N . GLU A 1 80 ? -7.156 12.898 32.344 1 94.94 80 GLU A N 1
ATOM 607 C CA . GLU A 1 80 ? -6.367 12.461 33.469 1 94.94 80 GLU A CA 1
ATOM 608 C C . GLU A 1 80 ? -5.688 13.641 34.156 1 94.94 80 GLU A C 1
ATOM 610 O O . GLU A 1 80 ? -4.605 14.07 33.75 1 94.94 80 GLU A O 1
ATOM 615 N N . GLY A 1 81 ? -6.328 14.047 35.312 1 94.75 81 GLY A N 1
ATOM 616 C CA . GLY A 1 81 ? -5.82 15.266 35.938 1 94.75 81 GLY A CA 1
ATOM 617 C C . GLY A 1 81 ? -5.902 16.469 35 1 94.75 81 GLY A C 1
ATOM 618 O O . GLY A 1 81 ? -6.98 16.797 34.5 1 94.75 81 GLY A O 1
ATOM 619 N N . ASP A 1 82 ? -4.773 17.047 34.719 1 96.94 82 ASP A N 1
ATOM 620 C CA . ASP A 1 82 ? -4.73 18.234 33.875 1 96.94 82 ASP A CA 1
ATOM 621 C C . ASP A 1 82 ? -4.461 17.891 32.406 1 96.94 82 ASP A C 1
ATOM 623 O O . ASP A 1 82 ? -4.449 18.766 31.547 1 96.94 82 ASP A O 1
ATOM 627 N N . LEU A 1 83 ? -4.344 16.594 32.188 1 98 83 LEU A N 1
ATOM 628 C CA . LEU A 1 83 ? -4.031 16.156 30.828 1 98 83 LEU A CA 1
ATOM 629 C C . LEU A 1 83 ? -5.277 15.625 30.141 1 98 83 LEU A C 1
ATOM 631 O O . LEU A 1 83 ? -6.078 14.914 30.734 1 98 83 LEU A O 1
ATOM 635 N N . VAL A 1 84 ? -5.469 16.078 28.938 1 98.38 84 VAL A N 1
ATOM 636 C CA . VAL A 1 84 ? -6.543 15.594 28.094 1 98.38 84 VAL A CA 1
ATOM 637 C C . VAL A 1 84 ? -5.957 14.867 26.875 1 98.38 84 VAL A C 1
ATOM 639 O O . VAL A 1 84 ? -5.152 15.438 26.141 1 98.38 84 VAL A O 1
ATOM 642 N N . TYR A 1 85 ? -6.355 13.617 26.703 1 98.31 85 TYR A N 1
ATOM 643 C CA . TYR A 1 85 ? -5.855 12.758 25.641 1 98.31 85 TYR A CA 1
ATOM 644 C C . TYR A 1 85 ? -6.883 12.625 24.516 1 98.31 85 TYR A C 1
ATOM 646 O O . TYR A 1 85 ? -8.086 12.602 24.766 1 98.31 85 TYR A O 1
ATOM 654 N N . GLY A 1 86 ? -6.422 12.516 23.297 1 98.25 86 GLY A N 1
ATOM 655 C CA . GLY A 1 86 ? -7.258 12.289 22.125 1 98.25 86 GLY A CA 1
ATOM 656 C C . GLY A 1 86 ? -6.617 12.75 20.828 1 98.25 86 GLY A C 1
ATOM 657 O O . GLY A 1 86 ? -5.742 13.617 20.844 1 98.25 86 GLY A O 1
ATOM 658 N N . ARG A 1 87 ? -7.105 12.141 19.75 1 98.06 87 ARG A N 1
ATOM 659 C CA . ARG A 1 87 ? -6.648 12.609 18.453 1 98.06 87 ARG A CA 1
ATOM 660 C C . ARG A 1 87 ? -7.031 14.07 18.234 1 98.06 87 ARG A C 1
ATOM 662 O O . ARG A 1 87 ? -8.211 14.422 18.297 1 98.06 87 ARG A O 1
ATOM 669 N N . GLY A 1 88 ? -6.012 14.875 18.031 1 97.88 88 GLY A N 1
ATOM 670 C CA . GLY A 1 88 ? -6.262 16.297 17.812 1 97.88 88 GLY A CA 1
ATOM 671 C C . GLY A 1 88 ? -6.145 17.125 19.062 1 97.88 88 GLY A C 1
ATOM 672 O O . GLY A 1 88 ? -6.262 18.344 19.016 1 97.88 88 GLY A O 1
ATOM 673 N N . ALA A 1 89 ? -5.863 16.5 20.203 1 98.5 89 ALA A N 1
ATOM 674 C CA . ALA A 1 89 ? -5.734 17.266 21.438 1 98.5 89 ALA A CA 1
ATOM 675 C C . ALA A 1 89 ? -4.734 18.406 21.266 1 98.5 89 ALA A C 1
ATOM 677 O O . ALA A 1 89 ? -5.008 19.531 21.672 1 98.5 89 ALA A O 1
ATOM 678 N N . VAL A 1 90 ? -3.66 18.078 20.641 1 97.62 90 VAL A N 1
ATOM 679 C CA . VAL A 1 90 ? -2.613 19.062 20.406 1 97.62 90 VAL A CA 1
ATOM 680 C C . VAL A 1 90 ? -2.852 19.766 19.078 1 97.62 90 VAL A C 1
ATOM 682 O O . VAL A 1 90 ? -2.826 21 19 1 97.62 90 VAL A O 1
ATOM 685 N N . ASP A 1 91 ? -3.201 19.109 18.047 1 97.25 91 ASP A N 1
ATOM 686 C CA . ASP A 1 91 ? -3.305 19.594 16.672 1 97.25 91 ASP A CA 1
ATOM 687 C C . ASP A 1 91 ? -4.645 19.203 16.047 1 97.25 91 ASP A C 1
ATOM 689 O O . ASP A 1 91 ? -4.758 18.141 15.422 1 97.25 91 ASP A O 1
ATOM 693 N N . ASP A 1 92 ? -5.641 19.969 16.25 1 97.81 92 ASP A N 1
ATOM 694 C CA . ASP A 1 92 ? -5.52 21.391 16.609 1 97.81 92 ASP A CA 1
ATOM 695 C C . ASP A 1 92 ? -6.637 21.812 17.562 1 97.81 92 ASP A C 1
ATOM 697 O O . ASP A 1 92 ? -6.957 23 17.656 1 97.81 92 ASP A O 1
ATOM 701 N N . LYS A 1 93 ? -7.215 20.828 18.234 1 98.62 93 LYS A N 1
ATOM 702 C CA . LYS A 1 93 ? -8.414 21.172 18.984 1 98.62 93 LYS A CA 1
ATOM 703 C C . LYS A 1 93 ? -8.055 21.906 20.281 1 98.62 93 LYS A C 1
ATOM 705 O O . LYS A 1 93 ? -8.891 22.625 20.844 1 98.62 93 LYS A O 1
ATOM 710 N N . GLY A 1 94 ? -6.871 21.703 20.828 1 98.69 94 GLY A N 1
ATOM 711 C CA . GLY A 1 94 ? -6.402 22.547 21.922 1 98.69 94 GLY A CA 1
ATOM 712 C C . GLY A 1 94 ? -6.355 24.016 21.562 1 98.69 94 GLY A C 1
ATOM 713 O O . GLY A 1 94 ? -7.074 24.828 22.156 1 98.69 94 GLY A O 1
ATOM 714 N N . PRO A 1 95 ? -5.535 24.344 20.562 1 98.88 95 PRO A N 1
ATOM 715 C CA . PRO A 1 95 ? -5.512 25.734 20.094 1 98.88 95 PRO A CA 1
ATOM 716 C C . PRO A 1 95 ? -6.895 26.234 19.688 1 98.88 95 PRO A C 1
ATOM 718 O O . PRO A 1 95 ? -7.258 27.375 20 1 98.88 95 PRO A O 1
ATOM 721 N N . LEU A 1 96 ? -7.633 25.438 18.984 1 98.88 96 LEU A N 1
ATOM 722 C CA . LEU A 1 96 ? -8.977 25.797 18.547 1 98.88 96 LEU A CA 1
ATOM 723 C C . LEU A 1 96 ? -9.852 26.172 19.75 1 98.88 96 LEU A C 1
ATOM 725 O O . LEU A 1 96 ? -10.562 27.172 19.703 1 98.88 96 LEU A O 1
ATOM 729 N N . THR A 1 97 ? -9.797 25.391 20.797 1 98.81 97 THR A N 1
ATOM 730 C CA . THR A 1 97 ? -10.562 25.656 22.016 1 98.81 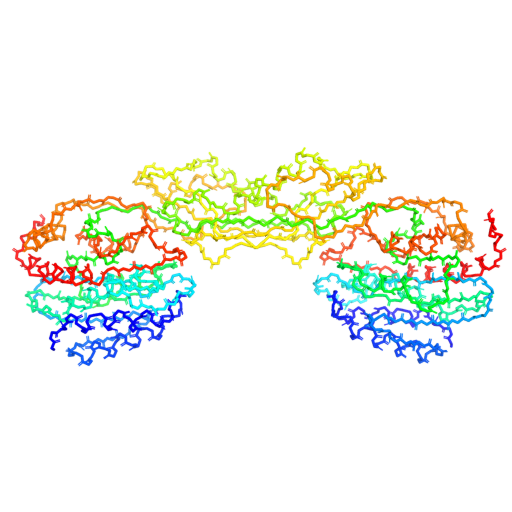97 THR A CA 1
ATOM 731 C C . THR A 1 97 ? -10.141 26.984 22.625 1 98.81 97 THR A C 1
ATOM 733 O O . THR A 1 97 ? -10.984 27.75 23.109 1 98.81 97 THR A O 1
ATOM 736 N N . SER A 1 98 ? -8.859 27.234 22.625 1 98.75 98 SER A N 1
ATOM 737 C CA . SER A 1 98 ? -8.375 28.516 23.141 1 98.75 98 SER A CA 1
ATOM 738 C C . SER A 1 98 ? -8.938 29.688 22.344 1 98.75 98 SER A C 1
ATOM 740 O O . SER A 1 98 ? -9.281 30.719 22.906 1 98.75 98 SER A O 1
ATOM 742 N N . MET A 1 99 ? -9 29.516 21.031 1 98.62 99 MET A N 1
ATOM 743 C CA . MET A 1 99 ? -9.531 30.547 20.156 1 98.62 99 MET A CA 1
ATOM 744 C C . MET A 1 99 ? -11.008 30.797 20.438 1 98.62 99 MET A C 1
ATOM 746 O O . MET A 1 99 ? -11.445 31.953 20.531 1 98.62 99 MET A O 1
ATOM 750 N N . ILE A 1 100 ? -11.781 29.719 20.547 1 98.81 100 ILE A N 1
ATOM 751 C CA . ILE A 1 100 ? -13.211 29.828 20.844 1 98.81 100 ILE A CA 1
ATOM 752 C C . ILE A 1 100 ? -13.406 30.547 22.188 1 98.81 100 ILE A C 1
ATOM 754 O O . ILE A 1 100 ? -14.227 31.453 22.281 1 98.81 100 ILE A O 1
ATOM 758 N N . THR A 1 101 ? -12.648 30.125 23.188 1 98.62 101 THR A N 1
ATOM 759 C CA . THR A 1 101 ? -12.766 30.688 24.531 1 98.62 101 THR A CA 1
ATOM 760 C C . THR A 1 101 ? -12.438 32.156 24.516 1 98.62 101 THR A C 1
ATOM 762 O O . THR A 1 101 ? -13.148 32.969 25.141 1 98.62 101 THR A O 1
ATOM 765 N N . ALA A 1 102 ? -11.359 32.5 23.828 1 98.5 102 ALA A N 1
ATOM 766 C CA . ALA A 1 102 ? -10.984 33.906 23.719 1 98.5 102 ALA A CA 1
ATOM 767 C C . ALA A 1 102 ? -12.07 34.719 23.016 1 98.5 102 ALA A C 1
ATOM 769 O O . ALA A 1 102 ? -12.398 35.844 23.453 1 98.5 102 ALA A O 1
ATOM 770 N N . PHE A 1 103 ? -12.594 34.219 21.953 1 98.56 103 PHE A N 1
ATOM 771 C CA . PHE A 1 103 ? -13.641 34.906 21.203 1 98.56 103 PHE A CA 1
ATOM 772 C C . PHE A 1 103 ? -14.852 35.188 22.078 1 98.56 103 PHE A C 1
ATOM 774 O O . PHE A 1 103 ? -15.359 36.312 22.125 1 98.56 103 PHE A O 1
ATOM 781 N N . LEU A 1 104 ? -15.289 34.156 22.781 1 98.19 104 LEU A N 1
ATOM 782 C CA . LEU A 1 104 ? -16.516 34.25 23.578 1 98.19 104 LEU A CA 1
ATOM 783 C C . LEU A 1 104 ? -16.312 35.156 24.781 1 98.19 104 LEU A C 1
ATOM 785 O O . LEU A 1 104 ? -17.219 35.906 25.172 1 98.19 104 LEU A O 1
ATOM 789 N N . ASN A 1 105 ? -15.078 35.125 25.375 1 97.62 105 ASN A N 1
ATOM 790 C CA . ASN A 1 105 ? -14.852 35.812 26.641 1 97.62 105 ASN A CA 1
ATOM 791 C C . ASN A 1 105 ? -14.352 37.219 26.422 1 97.62 105 ASN A C 1
ATOM 793 O O . ASN A 1 105 ? -14.312 38.031 27.359 1 97.62 105 ASN A O 1
ATOM 797 N N . SER A 1 106 ? -14.008 37.562 25.203 1 96.69 106 SER A N 1
ATOM 798 C CA . SER A 1 106 ? -13.484 38.875 24.922 1 96.69 106 SER A CA 1
ATOM 799 C C . SER A 1 106 ? -14.609 39.906 24.797 1 96.69 106 SER A C 1
ATOM 801 O O . SER A 1 106 ? -15.703 39.562 24.328 1 96.69 106 SER A O 1
ATOM 803 N N . LYS A 1 107 ? -14.367 41.156 25.266 1 94.62 107 LYS A N 1
ATOM 804 C CA . LYS A 1 107 ? -15.125 42.375 24.938 1 94.62 107 LYS A CA 1
ATOM 805 C C . LYS A 1 107 ? -14.305 43.312 24.062 1 94.62 107 LYS A C 1
ATOM 807 O O . LYS A 1 107 ? -13.82 44.344 24.547 1 94.62 107 LYS A O 1
ATOM 812 N N . PRO A 1 108 ? -14.336 43 22.781 1 93.75 108 PRO A N 1
ATOM 813 C CA . PRO A 1 108 ? -13.312 43.594 21.938 1 93.75 108 PRO A CA 1
ATOM 814 C C . PRO A 1 108 ? -13.648 45.031 21.547 1 93.75 108 PRO A C 1
ATOM 816 O O . PRO A 1 108 ? -14.812 45.375 21.281 1 93.75 108 PRO A O 1
ATOM 819 N N . GLU A 1 109 ? -12.664 45.875 21.5 1 94.38 109 GLU A N 1
ATOM 820 C CA . GLU A 1 109 ? -12.758 47.188 20.891 1 94.38 109 GLU A CA 1
ATOM 821 C C . GLU A 1 109 ? -12.391 47.156 19.406 1 94.38 109 GLU A C 1
ATOM 823 O O . GLU A 1 109 ? -12.305 48.219 18.766 1 94.38 109 GLU A O 1
ATOM 828 N N . VAL A 1 110 ? -12.156 46.031 18.906 1 96.5 110 VAL A N 1
ATOM 829 C CA . VAL A 1 110 ? -11.914 45.75 17.5 1 96.5 110 VAL A CA 1
ATOM 830 C C . VAL A 1 110 ? -13.055 44.875 16.938 1 96.5 110 VAL A C 1
ATOM 832 O O . VAL A 1 110 ? -13.961 44.5 17.672 1 96.5 110 VAL A O 1
ATOM 835 N N . THR A 1 111 ? -13.086 44.812 15.578 1 97.75 111 THR A N 1
ATOM 836 C CA . THR A 1 111 ? -13.891 43.75 14.984 1 97.75 111 THR A CA 1
ATOM 837 C C . THR A 1 111 ? -13.18 42.406 15.078 1 97.75 111 THR A C 1
ATOM 839 O O . THR A 1 111 ? -12.102 42.219 14.5 1 97.75 111 THR A O 1
ATOM 842 N N . LEU A 1 112 ? -13.734 41.531 15.867 1 98.25 112 LEU A N 1
ATOM 843 C CA . LEU A 1 112 ? -13.141 40.219 16.094 1 98.25 112 LEU A CA 1
ATOM 844 C C . LEU A 1 112 ? -13.844 39.156 15.273 1 98.25 112 LEU A C 1
ATOM 846 O O . LEU A 1 112 ? -15.07 39 15.359 1 98.25 112 LEU A O 1
ATOM 850 N N . VAL A 1 113 ? -13.094 38.438 14.445 1 98.75 113 VAL A N 1
ATOM 851 C CA . VAL A 1 113 ? -13.641 37.406 13.57 1 98.75 113 VAL A CA 1
ATOM 852 C C . VAL A 1 113 ? -13.055 36.062 13.945 1 98.75 113 VAL A C 1
ATOM 854 O O . VAL A 1 113 ? -11.844 35.906 14.109 1 98.75 113 VAL A O 1
ATOM 857 N N . LEU A 1 114 ? -13.898 35.094 14.188 1 98.81 114 LEU A N 1
ATOM 858 C CA . LEU A 1 114 ? -13.5 33.688 14.414 1 98.81 114 LEU A CA 1
ATOM 859 C C . LEU A 1 114 ? -13.641 32.875 13.133 1 98.81 114 LEU A C 1
ATOM 861 O O . LEU A 1 114 ? -14.719 32.844 12.531 1 98.81 114 LEU A O 1
ATOM 865 N N . THR A 1 115 ? -12.555 32.344 12.664 1 98.88 115 THR A N 1
ATOM 866 C CA . THR A 1 115 ? -12.578 31.484 11.484 1 98.88 115 THR A CA 1
ATOM 867 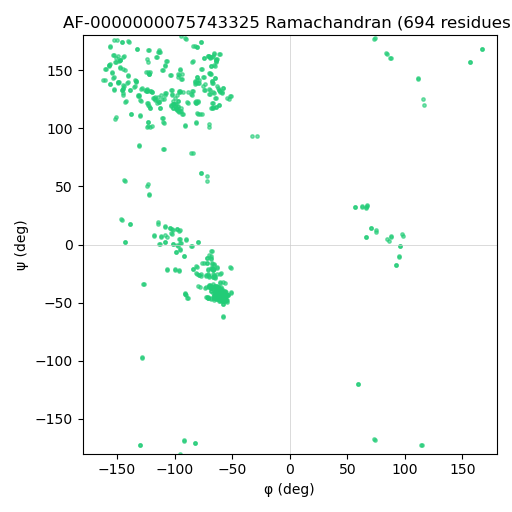C C . THR A 1 115 ? -12.055 30.094 11.812 1 98.88 115 THR A C 1
ATOM 869 O O . THR A 1 115 ? -10.844 29.891 11.93 1 98.88 115 THR A O 1
ATOM 872 N N . LEU A 1 116 ? -12.922 29.141 11.977 1 98.94 116 LEU A N 1
ATOM 873 C CA . LEU A 1 116 ? -12.586 27.75 12.18 1 98.94 116 LEU A CA 1
ATOM 874 C C . LEU A 1 116 ? -12.773 26.938 10.891 1 98.94 116 LEU A C 1
ATOM 876 O O . LEU A 1 116 ? -13.898 26.781 10.414 1 98.94 116 LEU A O 1
ATOM 880 N N . VAL A 1 117 ? -11.664 26.359 10.367 1 98.88 117 VAL A N 1
ATOM 881 C CA . VAL A 1 117 ? -11.672 26.016 8.953 1 98.88 117 VAL A CA 1
ATOM 882 C C . VAL A 1 117 ? -11.562 24.5 8.789 1 98.88 117 VAL A C 1
ATOM 884 O O . VAL A 1 117 ? -11.172 23.797 9.727 1 98.88 117 VAL A O 1
ATOM 887 N N . THR A 1 118 ? -11.953 24.094 7.594 1 98.62 118 THR A N 1
ATOM 888 C CA . THR A 1 118 ? -11.891 22.688 7.215 1 98.62 118 THR A CA 1
ATOM 889 C C . THR A 1 118 ? -10.602 22.391 6.453 1 98.62 118 THR A C 1
ATOM 891 O O . THR A 1 118 ? -10.008 23.281 5.852 1 98.62 118 THR A O 1
ATOM 894 N N . ARG A 1 119 ? -10.102 21.203 6.535 1 98.06 119 ARG A N 1
ATOM 895 C CA . ARG A 1 119 ? -9.18 20.516 5.637 1 98.06 119 ARG A CA 1
ATOM 896 C C . ARG A 1 119 ? -7.805 21.172 5.648 1 98.06 119 ARG A C 1
ATOM 898 O O . ARG A 1 119 ? -7.145 21.266 4.613 1 98.06 119 ARG A O 1
ATOM 905 N N . GLU A 1 120 ? -7.43 21.688 6.789 1 97.62 120 GLU A N 1
ATOM 906 C CA . GLU A 1 120 ? -6.062 22.188 6.926 1 97.62 120 GLU A CA 1
ATOM 907 C C . GLU A 1 120 ? -5.051 21.047 6.77 1 97.62 120 GLU A C 1
ATOM 909 O O . GLU A 1 120 ? -3.994 21.234 6.164 1 97.62 120 GLU A O 1
ATOM 914 N N . GLU A 1 121 ? -5.301 19.906 7.203 1 96.38 121 GLU A N 1
ATOM 915 C CA . GLU A 1 121 ? -4.395 18.766 7.184 1 96.38 121 GLU A CA 1
ATOM 916 C C . GLU A 1 121 ? -4.367 18.109 5.809 1 96.38 121 GLU A C 1
ATOM 918 O O . GLU A 1 121 ? -3.756 17.047 5.633 1 96.38 121 GLU A O 1
ATOM 923 N N . SER A 1 122 ? -5.078 18.641 4.891 1 94.44 122 SER A N 1
ATOM 924 C CA . SER A 1 122 ? -5.113 18.125 3.523 1 94.44 122 SER A CA 1
ATOM 925 C C . SER A 1 122 ? -4.844 19.234 2.512 1 94.44 122 SER A C 1
ATOM 927 O O . SER A 1 122 ? -3.699 19.656 2.328 1 94.44 122 SER A O 1
ATOM 929 N N . ASP A 1 123 ? -5.891 19.828 1.933 1 94.38 123 ASP A N 1
ATOM 930 C CA . ASP A 1 123 ? -5.645 20.766 0.842 1 94.38 123 ASP A CA 1
ATOM 931 C C . ASP A 1 123 ? -5.996 22.203 1.257 1 94.38 123 ASP A C 1
ATOM 933 O O . ASP A 1 123 ? -6.047 23.094 0.417 1 94.38 123 ASP A O 1
ATOM 937 N N . SER A 1 124 ? -6.312 22.406 2.475 1 97.56 124 SER A N 1
ATOM 938 C CA . SER A 1 124 ? -6.555 23.719 3.057 1 97.56 124 SER A CA 1
ATOM 939 C C . SER A 1 124 ? -7.746 24.406 2.395 1 97.56 124 SER A C 1
ATOM 941 O O . SER A 1 124 ? -7.77 25.625 2.266 1 97.56 124 SER A O 1
ATOM 943 N N . LEU A 1 125 ? -8.695 23.641 1.978 1 97 125 LEU A N 1
ATOM 944 C CA . LEU A 1 125 ? -9.867 24.188 1.291 1 97 125 LEU A CA 1
ATOM 945 C C . LEU A 1 125 ? -10.531 25.281 2.131 1 97 125 LEU A C 1
ATOM 947 O O . LEU A 1 125 ? -10.953 26.312 1.599 1 97 125 LEU A O 1
ATOM 951 N N . GLY A 1 126 ? -10.664 25.062 3.385 1 98.31 126 GLY A N 1
ATOM 952 C CA . GLY A 1 126 ? -11.312 26.031 4.258 1 98.31 126 GLY A CA 1
ATOM 953 C C . GLY A 1 126 ? -10.656 27.391 4.242 1 98.31 126 GLY A C 1
ATOM 954 O O . GLY A 1 126 ? -11.32 28.406 4.031 1 98.31 126 GLY A O 1
ATOM 955 N N . SER A 1 127 ? -9.391 27.422 4.434 1 98.44 127 SER A N 1
ATOM 956 C CA . SER A 1 127 ? -8.664 28.688 4.453 1 98.44 127 SER A CA 1
ATOM 957 C C . SER A 1 127 ? -8.633 29.328 3.07 1 98.44 127 SER A C 1
ATOM 959 O O . SER A 1 127 ? -8.727 30.547 2.943 1 98.44 127 SER A O 1
ATOM 961 N N . LEU A 1 128 ? -8.461 28.516 2.076 1 97.94 128 LEU A N 1
ATOM 962 C CA . LEU A 1 128 ? -8.453 29.047 0.713 1 97.94 128 LEU A CA 1
ATOM 963 C C . LEU A 1 128 ? -9.766 29.75 0.39 1 97.94 128 LEU A C 1
ATOM 965 O O . LEU A 1 128 ? -9.773 30.766 -0.29 1 97.94 128 LEU A O 1
ATOM 969 N N . SER A 1 129 ? -10.82 29.219 0.851 1 98.19 129 SER A N 1
ATOM 970 C CA . SER A 1 129 ? -12.141 29.797 0.593 1 98.19 129 SER A CA 1
ATOM 971 C C . SER A 1 129 ? -12.281 31.156 1.277 1 98.19 129 SER A C 1
ATOM 973 O O . SER A 1 129 ? -13.047 32 0.819 1 98.19 129 SER A O 1
ATOM 975 N N . LEU A 1 130 ? -11.586 31.359 2.348 1 98.38 130 LEU A N 1
ATOM 976 C CA . LEU A 1 130 ? -11.711 32.594 3.121 1 98.38 130 LEU A CA 1
ATOM 977 C C . LEU A 1 130 ? -11.062 33.781 2.387 1 98.38 130 LEU A C 1
ATOM 979 O O . LEU A 1 130 ? -11.406 34.938 2.633 1 98.38 130 LEU A O 1
ATOM 983 N N . ILE A 1 131 ? -10.07 33.469 1.534 1 97.5 131 ILE A N 1
ATOM 984 C CA . ILE A 1 131 ? -9.375 34.531 0.789 1 97.5 131 ILE A CA 1
ATOM 985 C C . ILE A 1 131 ? -10.383 35.312 -0.027 1 97.5 131 ILE A C 1
ATOM 987 O O . ILE A 1 131 ? -10.227 36.531 -0.192 1 97.5 131 ILE A O 1
ATOM 991 N N . LYS A 1 132 ? -11.406 34.656 -0.473 1 94.88 132 LYS A N 1
ATOM 992 C CA . LYS A 1 132 ? -12.391 35.312 -1.33 1 94.88 132 LYS A CA 1
ATOM 993 C C . LYS A 1 132 ? -13.703 35.531 -0.584 1 94.88 132 LYS A C 1
ATOM 995 O O . LYS A 1 132 ? -14.719 35.875 -1.192 1 94.88 132 LYS A O 1
ATOM 1000 N N . SER A 1 133 ? -13.703 35.438 0.639 1 95.69 133 SER A N 1
ATOM 1001 C CA . SER A 1 133 ? -14.938 35.531 1.405 1 95.69 133 SER A CA 1
ATOM 1002 C C . SER A 1 133 ? -15.352 37 1.612 1 95.69 133 SER A C 1
ATOM 1004 O O . SER A 1 133 ? -14.57 37.906 1.33 1 95.69 133 SER A O 1
ATOM 1006 N N . SER A 1 134 ? -16.547 37.188 2.117 1 95.56 134 SER A N 1
ATOM 1007 C CA . SER A 1 134 ? -17.094 38.531 2.355 1 95.56 134 SER A CA 1
ATOM 1008 C C . SER A 1 134 ? -16.875 38.969 3.801 1 95.56 134 SER A C 1
ATOM 1010 O O . SER A 1 134 ? -17.453 39.969 4.25 1 95.56 134 SER A O 1
ATOM 1012 N N . LEU A 1 135 ? -16.062 38.219 4.488 1 97.38 135 LEU A N 1
ATOM 1013 C CA . LEU A 1 135 ? -15.758 38.594 5.863 1 97.38 135 LEU A CA 1
ATOM 1014 C C . LEU A 1 135 ? -14.992 39.906 5.91 1 97.38 135 LEU A C 1
ATOM 1016 O O . LEU A 1 135 ? -14.32 40.25 4.941 1 97.38 135 LEU A O 1
ATOM 1020 N N . PRO A 1 136 ? -15.125 40.594 7.066 1 97.38 136 PRO A N 1
ATOM 1021 C CA . PRO A 1 136 ? -14.258 41.781 7.203 1 97.38 136 PRO A CA 1
ATOM 1022 C C . PRO A 1 136 ? -12.781 41.438 6.988 1 97.38 136 PRO A C 1
ATOM 1024 O O . PRO A 1 136 ? -12.258 40.531 7.621 1 97.38 136 PRO A O 1
ATOM 1027 N N . LYS A 1 137 ? -12.148 42.156 6.082 1 97.25 137 LYS A N 1
ATOM 1028 C CA . LYS A 1 137 ? -10.742 41.906 5.793 1 97.25 137 LYS A CA 1
ATOM 1029 C C . LYS A 1 137 ? -9.875 42.125 7.027 1 97.25 137 LYS A C 1
ATOM 1031 O O . LYS A 1 137 ? -9.992 43.156 7.695 1 97.25 137 LYS A O 1
ATOM 1036 N N . PRO A 1 138 ? -9.039 41.219 7.312 1 98.12 138 PRO A N 1
ATOM 1037 C CA . PRO A 1 138 ? -8.289 41.344 8.57 1 98.12 138 PRO A CA 1
ATOM 1038 C C . PRO A 1 138 ? -7.125 42.312 8.477 1 98.12 138 PRO A C 1
ATOM 1040 O O . PRO A 1 138 ? -6.41 42.344 7.469 1 98.12 138 PRO A O 1
ATOM 1043 N N . ASP A 1 139 ? -6.969 43.094 9.562 1 97.69 139 ASP A N 1
ATOM 1044 C CA . ASP A 1 139 ? -5.738 43.844 9.789 1 97.69 139 ASP A CA 1
ATOM 1045 C C . ASP A 1 139 ? -4.68 43 10.453 1 97.69 139 ASP A C 1
ATOM 1047 O O . ASP A 1 139 ? -3.488 43.312 10.414 1 97.69 139 ASP A O 1
ATOM 1051 N N . GLY A 1 140 ? -5.035 41.938 11.102 1 98.25 140 GLY A N 1
ATOM 1052 C CA . GLY A 1 140 ? -4.188 40.938 11.734 1 98.25 140 GLY A CA 1
ATOM 1053 C C . GLY A 1 140 ? -4.848 39.562 11.852 1 98.25 140 GLY A C 1
ATOM 1054 O O . GLY A 1 140 ? -6.074 39.469 11.945 1 98.25 140 GLY A O 1
ATOM 1055 N N . VAL A 1 141 ? -4.055 38.562 11.781 1 98.81 141 VAL A N 1
ATOM 1056 C CA . VAL A 1 141 ? -4.551 37.219 11.938 1 98.81 141 VAL A CA 1
ATOM 1057 C C . VAL A 1 141 ? -3.678 36.438 12.938 1 98.81 141 VAL A C 1
ATOM 1059 O O . VAL A 1 141 ? -2.447 36.5 12.852 1 98.81 141 VAL A O 1
ATOM 1062 N N . ILE A 1 142 ? -4.266 35.844 13.891 1 98.88 142 ILE A N 1
ATOM 1063 C CA . ILE A 1 142 ? -3.586 34.844 14.727 1 98.88 142 ILE A CA 1
ATOM 1064 C C . ILE A 1 142 ? -4.02 33.438 14.32 1 98.88 142 ILE A C 1
ATOM 1066 O O . ILE A 1 142 ? -5.207 33.125 14.367 1 98.88 142 ILE A O 1
ATOM 1070 N N . VAL A 1 143 ? -3.076 32.656 13.922 1 98.94 143 VAL A N 1
ATOM 1071 C CA . VAL A 1 143 ? -3.34 31.297 13.492 1 98.94 143 VAL A CA 1
ATOM 1072 C C . VAL A 1 143 ? -3.111 30.328 14.648 1 98.94 143 VAL A C 1
ATOM 1074 O O . VAL A 1 143 ? -1.992 30.203 15.156 1 98.94 143 VAL A O 1
ATOM 1077 N N . GLY A 1 144 ? -4.195 29.688 15.094 1 98.75 144 GLY A N 1
ATOM 1078 C CA . GLY A 1 144 ? -4.078 28.688 16.141 1 98.75 144 GLY A CA 1
ATOM 1079 C C . GLY A 1 144 ? -3.34 27.438 15.703 1 98.75 144 GLY A C 1
ATOM 1080 O O . GLY A 1 144 ? -3.779 26.75 14.781 1 98.75 144 GLY A O 1
ATOM 1081 N N . GLU A 1 145 ? -2.244 27.141 16.297 1 98.62 145 GLU A N 1
ATOM 1082 C CA . GLU A 1 145 ? -1.415 25.953 16.078 1 98.62 145 GLU A CA 1
ATOM 1083 C C . GLU A 1 145 ? -0.726 25.516 17.375 1 98.62 145 GLU A C 1
ATOM 1085 O O . GLU A 1 145 ? -0.505 26.328 18.266 1 98.62 145 GLU A O 1
ATOM 1090 N N . PRO A 1 146 ? -0.444 24.266 17.453 1 98.25 146 PRO A N 1
ATOM 1091 C CA . PRO A 1 146 ? 0.382 23.875 18.594 1 98.25 146 PRO A CA 1
ATOM 1092 C C . PRO A 1 146 ? 1.82 24.375 18.484 1 98.25 146 PRO A C 1
ATOM 1094 O O . PRO A 1 146 ? 2.617 23.797 17.734 1 98.25 146 PRO A O 1
ATOM 1097 N N . THR A 1 147 ? 2.125 25.453 19.203 1 98.06 147 THR A N 1
ATOM 1098 C CA . THR A 1 147 ? 3.453 26.047 19.156 1 98.06 147 THR A CA 1
ATOM 1099 C C . THR A 1 147 ? 4.117 25.984 20.531 1 98.06 147 THR A C 1
ATOM 1101 O O . THR A 1 147 ? 5.16 26.609 20.734 1 98.06 147 THR A O 1
ATOM 1104 N N . ASN A 1 148 ? 3.506 25.297 21.469 1 97.44 148 ASN A N 1
ATOM 1105 C CA . ASN A 1 148 ? 3.977 25.297 22.844 1 97.44 148 ASN A CA 1
ATOM 1106 C C . ASN A 1 148 ? 4.039 26.719 23.406 1 97.44 148 ASN A C 1
ATOM 1108 O O . ASN A 1 148 ? 5.004 27.078 24.094 1 97.44 148 ASN A O 1
ATOM 1112 N N . MET A 1 149 ? 3.189 27.547 23 1 98.06 149 MET A N 1
ATOM 1113 C CA . MET A 1 149 ? 3.025 28.938 23.438 1 98.06 149 MET A CA 1
ATOM 1114 C C . MET A 1 149 ? 4.117 29.828 22.844 1 98.06 149 MET A C 1
ATOM 1116 O O . MET A 1 149 ? 4.301 30.969 23.281 1 98.06 149 MET A O 1
ATOM 1120 N N . HIS A 1 150 ? 4.867 29.281 21.891 1 98.56 150 HIS A N 1
ATOM 1121 C CA . HIS A 1 150 ? 5.781 30.156 21.141 1 98.56 150 HIS A CA 1
ATOM 1122 C C . HIS A 1 150 ? 5.027 31 20.125 1 98.56 150 HIS A C 1
ATOM 1124 O O . HIS A 1 150 ? 3.969 30.594 19.641 1 98.56 150 HIS A O 1
ATOM 1130 N N . ILE A 1 151 ? 5.598 32.156 19.875 1 98.81 151 ILE A N 1
ATOM 1131 C CA . ILE A 1 151 ? 5.082 33 18.812 1 98.81 151 ILE A CA 1
ATOM 1132 C C . ILE A 1 151 ? 5.801 32.688 17.5 1 98.81 151 ILE A C 1
ATOM 1134 O O . ILE A 1 151 ? 6.941 33.125 17.297 1 98.81 151 ILE A O 1
ATOM 1138 N N . ALA A 1 152 ? 5.113 31.953 16.672 1 98.75 152 ALA A N 1
ATOM 1139 C CA . ALA A 1 152 ? 5.73 31.516 15.422 1 98.75 152 ALA A CA 1
ATOM 1140 C C . ALA A 1 152 ? 5.539 32.531 14.312 1 98.75 152 ALA A C 1
ATOM 1142 O O . ALA A 1 152 ? 4.41 32.906 13.969 1 98.75 152 ALA A O 1
ATOM 1143 N N . TYR A 1 153 ? 6.668 33 13.758 1 98.62 153 TYR A N 1
ATOM 1144 C CA . TYR A 1 153 ? 6.59 34.031 12.734 1 98.62 153 TYR A CA 1
ATOM 1145 C C . TYR A 1 153 ? 7.043 33.5 11.383 1 98.62 153 TYR A C 1
ATOM 1147 O O . TYR A 1 153 ? 7.102 34.25 10.398 1 98.62 153 TYR A O 1
ATOM 1155 N N . SER A 1 154 ? 7.402 32.219 11.375 1 98.44 154 SER A N 1
ATOM 1156 C CA . SER A 1 154 ? 7.898 31.609 10.148 1 98.44 154 SER A CA 1
ATOM 1157 C C . SER A 1 154 ? 7.547 30.125 10.086 1 98.44 154 SER A C 1
ATOM 1159 O O . SER A 1 154 ? 7.59 29.438 11.109 1 98.44 154 SER A O 1
ATOM 1161 N N . TYR A 1 155 ? 7.176 29.719 8.891 1 98.25 155 TYR A N 1
ATOM 1162 C CA . TYR A 1 155 ? 6.898 28.312 8.602 1 98.25 155 TYR A CA 1
ATOM 1163 C C . TYR A 1 155 ? 7.578 27.891 7.305 1 98.25 155 TYR A C 1
ATOM 1165 O O . TYR A 1 155 ? 7.609 28.641 6.332 1 98.25 155 TYR A O 1
ATOM 1173 N N . ARG A 1 156 ? 8.133 26.672 7.27 1 98.12 156 ARG A N 1
ATOM 1174 C CA . ARG A 1 156 ? 8.57 26.078 6.008 1 98.12 156 ARG A CA 1
ATOM 1175 C C . ARG A 1 156 ? 7.391 25.844 5.078 1 98.12 156 ARG A C 1
ATOM 1177 O O . ARG A 1 156 ? 6.238 25.844 5.516 1 98.12 156 ARG A O 1
ATOM 1184 N N . GLY A 1 157 ? 7.762 25.781 3.752 1 98 157 GLY A N 1
ATOM 1185 C CA . GLY A 1 157 ? 6.75 25.344 2.805 1 98 157 GLY A CA 1
ATOM 1186 C C . GLY A 1 157 ? 6.523 23.844 2.822 1 98 157 GLY A C 1
ATOM 1187 O O . GLY A 1 157 ? 7.191 23.125 3.562 1 98 157 GLY A O 1
ATOM 1188 N N . SER A 1 158 ? 5.555 23.422 2.09 1 97.88 158 SER A N 1
ATOM 1189 C CA . SER A 1 158 ? 5.215 22 2.01 1 97.88 158 SER A CA 1
ATOM 1190 C C . SER A 1 158 ? 4.664 21.641 0.634 1 97.88 158 SER A C 1
ATOM 1192 O O . SER A 1 158 ? 3.928 22.422 0.031 1 97.88 158 SER A O 1
ATOM 1194 N N . ALA A 1 159 ? 5.062 20.531 0.16 1 98.25 159 ALA A N 1
ATOM 1195 C CA . ALA A 1 159 ? 4.52 20.016 -1.094 1 98.25 159 ALA A CA 1
ATOM 1196 C C . ALA A 1 159 ? 4.172 18.531 -0.973 1 98.25 159 ALA A C 1
ATOM 1198 O O . ALA A 1 159 ? 4.879 17.781 -0.306 1 98.25 159 ALA A O 1
ATOM 1199 N N . ARG A 1 160 ? 3.078 18.156 -1.588 1 98.31 160 ARG A N 1
ATOM 1200 C CA . ARG A 1 160 ? 2.744 16.75 -1.812 1 98.31 160 ARG A CA 1
ATOM 1201 C C . ARG A 1 160 ? 3.209 16.281 -3.189 1 98.31 160 ARG A C 1
ATOM 1203 O O . ARG A 1 160 ? 2.736 16.797 -4.211 1 98.31 160 ARG A O 1
ATOM 1210 N N . VAL A 1 161 ? 4.121 15.391 -3.164 1 98.62 161 VAL A N 1
ATOM 1211 C CA . VAL A 1 161 ? 4.68 14.852 -4.402 1 98.62 161 VAL A CA 1
ATOM 1212 C C . VAL A 1 161 ? 4.199 13.414 -4.605 1 98.62 161 VAL A C 1
ATOM 1214 O O . VAL A 1 161 ? 4.227 12.609 -3.678 1 98.62 161 VAL A O 1
ATOM 1217 N N . GLU A 1 162 ? 3.695 13.172 -5.75 1 98.56 162 GLU A N 1
ATOM 1218 C CA . GLU A 1 162 ? 3.273 11.828 -6.125 1 98.56 162 GLU A CA 1
ATOM 1219 C C . GLU A 1 162 ? 4.297 11.164 -7.043 1 98.56 162 GLU A C 1
ATOM 1221 O O . GLU A 1 162 ? 4.777 11.781 -7.996 1 98.56 162 GLU A O 1
ATOM 1226 N N . VAL A 1 163 ? 4.691 9.992 -6.723 1 98.75 163 VAL A N 1
ATOM 1227 C CA . VAL A 1 163 ? 5.496 9.125 -7.574 1 98.75 163 VAL A CA 1
ATOM 1228 C C . VAL A 1 163 ? 4.652 7.953 -8.062 1 98.75 163 VAL A C 1
ATOM 1230 O O . VAL A 1 163 ? 4.332 7.047 -7.289 1 98.75 163 VAL A O 1
ATOM 1233 N N . LYS A 1 164 ? 4.262 7.996 -9.289 1 98.56 164 LYS A N 1
ATOM 1234 C CA . LYS A 1 164 ? 3.402 6.961 -9.859 1 98.56 164 LYS A CA 1
ATOM 1235 C C . LYS A 1 164 ? 4.051 6.324 -11.086 1 98.56 164 LYS A C 1
ATOM 1237 O O . LYS A 1 164 ? 4.102 6.938 -12.156 1 98.56 164 LYS A O 1
ATOM 1242 N N . CYS A 1 165 ? 4.539 5.141 -10.953 1 98.44 165 CYS A N 1
ATOM 1243 C CA . CYS A 1 165 ? 5.207 4.43 -12.039 1 98.44 165 CYS A CA 1
ATOM 1244 C C . CYS A 1 165 ? 4.367 3.246 -12.508 1 98.44 165 CYS A C 1
ATOM 1246 O O . CYS A 1 165 ? 3.572 2.699 -11.742 1 98.44 165 CYS A O 1
ATOM 1248 N N . LEU A 1 166 ? 4.508 2.924 -13.781 1 97.31 166 LEU A N 1
ATOM 1249 C CA . LEU A 1 166 ? 3.82 1.796 -14.398 1 97.31 166 LEU A CA 1
ATOM 1250 C C . LEU A 1 166 ? 4.789 0.652 -14.672 1 97.31 166 LEU A C 1
ATOM 1252 O O . LEU A 1 166 ? 6.008 0.849 -14.664 1 97.31 166 LEU A O 1
ATOM 1256 N N . GLY A 1 167 ? 4.297 -0.51 -14.797 1 95.5 167 GLY A N 1
ATOM 1257 C CA . GLY A 1 167 ? 5.035 -1.708 -15.164 1 95.5 167 GLY A CA 1
ATOM 1258 C C . GLY A 1 167 ? 4.223 -2.678 -16 1 95.5 167 GLY A C 1
ATOM 1259 O O . GLY A 1 167 ? 3.016 -2.496 -16.172 1 95.5 167 GLY A O 1
ATOM 1260 N N . GLN A 1 168 ? 4.875 -3.68 -16.422 1 92.75 168 GLN A N 1
ATOM 1261 C CA . GLN A 1 168 ? 4.266 -4.629 -17.344 1 92.75 168 GLN A CA 1
ATOM 1262 C C . GLN A 1 168 ? 3.375 -5.625 -16.609 1 92.75 168 GLN A C 1
ATOM 1264 O O . GLN A 1 168 ? 2.422 -6.156 -17.188 1 92.75 168 GLN A O 1
ATOM 1269 N N . GLY A 1 169 ? 3.65 -5.848 -15.367 1 92.94 169 GLY A N 1
ATOM 1270 C CA . GLY A 1 169 ? 2.947 -6.902 -14.648 1 92.94 169 GLY A CA 1
ATOM 1271 C C . GLY A 1 169 ? 3.406 -8.297 -15.039 1 92.94 169 GLY A C 1
ATOM 1272 O O . GLY A 1 169 ? 4.469 -8.461 -15.641 1 92.94 169 GLY A O 1
ATOM 1273 N N . GLY A 1 170 ? 2.561 -9.305 -14.547 1 93 170 GLY A N 1
ATOM 1274 C CA . GLY A 1 170 ? 2.869 -10.672 -14.938 1 93 170 GLY A CA 1
ATOM 1275 C C . GLY A 1 170 ? 3.285 -11.547 -13.766 1 93 170 GLY A C 1
ATOM 1276 O O . GLY A 1 170 ? 3.137 -11.156 -12.609 1 93 170 GLY A O 1
ATOM 1277 N N . HIS A 1 171 ? 3.695 -12.711 -14.203 1 93.19 171 HIS A N 1
ATOM 1278 C CA . HIS A 1 171 ? 4.121 -13.727 -13.25 1 93.19 171 HIS A CA 1
ATOM 1279 C C . HIS A 1 171 ? 5.488 -13.391 -12.664 1 93.19 171 HIS A C 1
ATOM 1281 O O . HIS A 1 171 ? 6.371 -12.898 -13.375 1 93.19 171 HIS A O 1
ATOM 1287 N N . THR A 1 172 ? 5.715 -13.703 -11.352 1 94.38 172 THR A N 1
ATOM 1288 C CA . THR A 1 172 ? 6.957 -13.375 -10.656 1 94.38 172 THR A CA 1
ATOM 1289 C C . THR A 1 172 ? 8.117 -14.195 -11.219 1 94.38 172 THR A C 1
ATOM 1291 O O . THR A 1 172 ? 9.281 -13.898 -10.945 1 94.38 172 THR A O 1
ATOM 1294 N N . ALA A 1 173 ? 7.84 -15.25 -11.961 1 91.56 173 ALA A N 1
ATOM 1295 C CA . ALA A 1 173 ? 8.883 -16.047 -12.602 1 91.56 173 ALA A CA 1
ATOM 1296 C C . ALA A 1 173 ? 8.898 -15.82 -14.109 1 91.56 173 ALA A C 1
ATOM 1298 O O . ALA A 1 173 ? 9.547 -16.562 -14.852 1 91.56 173 ALA A O 1
ATOM 1299 N N . GLY A 1 174 ? 8.148 -14.891 -14.578 1 88.5 174 GLY A N 1
ATOM 1300 C CA . GLY A 1 174 ? 8.016 -14.648 -16 1 88.5 174 GLY A CA 1
ATOM 1301 C C . GLY A 1 174 ? 8.961 -13.578 -16.516 1 88.5 174 GLY A C 1
ATOM 1302 O O . GLY A 1 174 ? 9.742 -13.016 -15.75 1 88.5 174 GLY A O 1
ATOM 1303 N N . PRO A 1 175 ? 8.844 -13.367 -17.828 1 82.12 175 PRO A N 1
ATOM 1304 C CA . PRO A 1 175 ? 9.656 -12.297 -18.406 1 82.12 175 PRO A CA 1
ATOM 1305 C C . PRO A 1 175 ? 9.227 -10.906 -17.953 1 82.12 175 PRO A C 1
ATOM 1307 O O . PRO A 1 175 ? 8.055 -10.688 -17.656 1 82.12 175 PRO A O 1
ATOM 1310 N N . GLY A 1 176 ? 10.219 -10.047 -17.844 1 80.06 176 GLY A N 1
ATOM 1311 C CA . GLY A 1 176 ? 9.914 -8.656 -17.562 1 80.06 176 GLY A CA 1
ATOM 1312 C C . GLY A 1 176 ? 9.734 -8.375 -16.078 1 80.06 176 GLY A C 1
ATOM 1313 O O . GLY A 1 176 ? 9.305 -7.289 -15.688 1 80.06 176 GLY A O 1
ATOM 1314 N N . VAL A 1 177 ? 9.992 -9.438 -15.281 1 86.56 177 VAL A N 1
ATOM 1315 C CA . VAL A 1 177 ? 9.875 -9.289 -13.828 1 86.56 177 VAL A CA 1
ATOM 1316 C C . VAL A 1 177 ? 10.68 -8.078 -13.367 1 86.56 177 VAL A C 1
ATOM 1318 O O . VAL A 1 177 ? 10.336 -7.445 -12.359 1 86.56 177 VAL A O 1
ATOM 1321 N N . GLU A 1 178 ? 11.562 -7.688 -14.18 1 88.25 178 GLU A N 1
ATOM 1322 C CA . GLU A 1 178 ? 12.438 -6.574 -13.836 1 88.25 178 GLU A CA 1
ATOM 1323 C C . GLU A 1 178 ? 11.734 -5.234 -14.031 1 88.25 178 GLU A C 1
ATOM 1325 O O . GLU A 1 178 ? 12.156 -4.215 -13.477 1 88.25 178 GLU A O 1
ATOM 1330 N N . ASP A 1 179 ? 10.734 -5.246 -14.953 1 94.94 179 ASP A N 1
ATOM 1331 C CA . ASP A 1 179 ? 9.945 -4.031 -15.125 1 94.94 179 ASP A CA 1
ATOM 1332 C C . ASP A 1 179 ? 8.938 -3.863 -13.992 1 94.94 179 ASP A C 1
ATOM 1334 O O . ASP A 1 179 ? 7.73 -3.836 -14.227 1 94.94 179 ASP A O 1
ATOM 1338 N N . ASN A 1 180 ? 9.406 -3.746 -12.789 1 97.25 180 ASN A N 1
ATOM 1339 C CA . ASN A 1 180 ? 8.617 -3.717 -11.57 1 97.25 180 ASN A CA 1
ATOM 1340 C C . ASN A 1 180 ? 8.383 -2.289 -11.086 1 97.25 180 ASN A C 1
ATOM 1342 O O . ASN A 1 180 ? 9.328 -1.586 -10.727 1 97.25 180 ASN A O 1
ATOM 1346 N N . PRO A 1 181 ? 7.137 -1.881 -11.062 1 98.06 181 PRO A N 1
ATOM 1347 C CA . PRO A 1 181 ? 6.871 -0.488 -10.695 1 98.06 181 PRO A CA 1
ATOM 1348 C C . PRO A 1 181 ? 7.242 -0.177 -9.242 1 98.06 181 PRO A C 1
ATOM 1350 O O . PRO A 1 181 ? 7.48 0.983 -8.898 1 98.06 181 PRO A O 1
ATOM 1353 N N . ILE A 1 182 ? 7.25 -1.136 -8.328 1 98.31 182 ILE A N 1
ATOM 1354 C CA . ILE A 1 182 ? 7.691 -0.921 -6.957 1 98.31 182 ILE A CA 1
ATOM 1355 C C . ILE A 1 182 ? 9.148 -0.462 -6.949 1 98.31 182 ILE A C 1
ATOM 1357 O O . ILE A 1 182 ? 9.508 0.48 -6.238 1 98.31 182 ILE A O 1
ATOM 1361 N N . LEU A 1 183 ? 9.984 -1.089 -7.762 1 97.75 183 LEU A N 1
ATOM 1362 C CA . LEU A 1 183 ? 11.398 -0.726 -7.859 1 97.75 183 LEU A CA 1
ATOM 1363 C C . LEU A 1 183 ? 11.562 0.63 -8.539 1 97.75 183 LEU A C 1
ATOM 1365 O O . LEU A 1 183 ? 12.43 1.419 -8.156 1 97.75 183 LEU A O 1
ATOM 1369 N N . LYS A 1 184 ? 10.727 0.894 -9.508 1 98 184 LYS A N 1
ATOM 1370 C CA . LYS A 1 184 ? 10.781 2.166 -10.219 1 98 184 LYS A CA 1
ATOM 1371 C C . LYS A 1 184 ? 10.438 3.33 -9.297 1 98 184 LYS A C 1
ATOM 1373 O O . LYS A 1 184 ? 11.094 4.379 -9.344 1 98 184 LYS A O 1
ATOM 1378 N N . VAL A 1 185 ? 9.43 3.15 -8.492 1 98.31 185 VAL A N 1
ATOM 1379 C CA . VAL A 1 185 ? 9.008 4.191 -7.566 1 98.31 185 VAL A CA 1
ATOM 1380 C C . VAL A 1 185 ? 10.117 4.477 -6.562 1 98.31 185 VAL A C 1
ATOM 1382 O O . VAL A 1 185 ? 10.398 5.633 -6.246 1 98.31 185 VAL A O 1
ATOM 1385 N N . TYR A 1 186 ? 10.734 3.434 -6.062 1 97.19 186 TYR A N 1
ATOM 1386 C CA . TYR A 1 186 ? 11.844 3.594 -5.129 1 97.19 186 TYR A CA 1
ATOM 1387 C C . TYR A 1 186 ? 12.992 4.352 -5.777 1 97.19 186 TYR A C 1
ATOM 1389 O O . TYR A 1 186 ? 13.586 5.238 -5.16 1 97.19 186 TYR A O 1
ATOM 1397 N N . SER A 1 187 ? 13.312 3.951 -7.012 1 97.56 187 SER A N 1
ATOM 1398 C CA . SER A 1 187 ? 14.383 4.617 -7.746 1 97.56 187 SER A CA 1
ATOM 1399 C C . SER A 1 187 ? 14.062 6.094 -7.961 1 97.56 187 SER A C 1
ATOM 1401 O O . SER A 1 187 ? 14.938 6.953 -7.785 1 97.56 187 SER A O 1
ATOM 1403 N N . ALA A 1 188 ? 12.867 6.371 -8.367 1 98.19 188 ALA A N 1
ATOM 1404 C CA . ALA A 1 188 ? 12.438 7.75 -8.586 1 98.19 188 ALA A CA 1
ATOM 1405 C C . ALA A 1 188 ? 12.5 8.555 -7.289 1 98.19 188 ALA A C 1
ATOM 1407 O O . ALA A 1 188 ? 12.961 9.695 -7.281 1 98.19 188 ALA A O 1
ATOM 1408 N N . PHE A 1 189 ? 12.047 7.965 -6.223 1 98.31 189 PHE A N 1
ATOM 1409 C CA . PHE A 1 189 ? 12.117 8.594 -4.91 1 98.31 189 PHE A CA 1
ATOM 1410 C C . PHE A 1 189 ? 13.555 8.953 -4.562 1 98.31 189 PHE A C 1
ATOM 1412 O O . PHE A 1 189 ? 13.836 10.078 -4.133 1 98.31 189 PHE A O 1
ATOM 1419 N N . ASN A 1 190 ? 14.453 8.047 -4.762 1 98.06 190 ASN A N 1
ATOM 1420 C CA . ASN A 1 190 ? 15.859 8.281 -4.473 1 98.06 190 ASN A CA 1
ATOM 1421 C C . ASN A 1 190 ? 16.422 9.406 -5.336 1 98.06 190 ASN A C 1
ATOM 1423 O O . ASN A 1 190 ? 17.297 10.156 -4.891 1 98.06 190 ASN A O 1
ATOM 1427 N N . THR A 1 191 ? 15.977 9.422 -6.555 1 98.5 191 THR A N 1
ATOM 1428 C CA . THR A 1 191 ? 16.406 10.508 -7.426 1 98.5 191 THR A CA 1
ATOM 1429 C C . THR A 1 191 ? 15.969 11.859 -6.859 1 98.5 191 THR A C 1
ATOM 1431 O O . THR A 1 191 ? 16.75 12.82 -6.855 1 98.5 191 THR A O 1
ATOM 1434 N N . VAL A 1 192 ? 14.734 11.945 -6.355 1 98.5 192 VAL A N 1
ATOM 1435 C CA . VAL A 1 192 ? 14.227 13.164 -5.742 1 98.5 192 VAL A CA 1
ATOM 1436 C C . VAL A 1 192 ? 15.094 13.539 -4.535 1 98.5 192 VAL A C 1
ATOM 1438 O O . VAL A 1 192 ? 15.508 14.688 -4.398 1 98.5 192 VAL A O 1
ATOM 1441 N N . VAL A 1 193 ? 15.375 12.547 -3.695 1 98.12 193 VAL A N 1
ATOM 1442 C CA . VAL A 1 193 ? 16.203 12.758 -2.512 1 98.12 193 VAL A CA 1
ATOM 1443 C C . VAL A 1 193 ? 17.578 13.25 -2.932 1 98.12 193 VAL A C 1
ATOM 1445 O O . VAL A 1 193 ? 18.141 14.156 -2.309 1 98.12 193 VAL A O 1
ATOM 1448 N N . GLY A 1 194 ? 18.109 12.641 -3.967 1 98 194 GLY A N 1
ATOM 1449 C CA . GLY A 1 194 ? 19.438 13.016 -4.441 1 98 194 GLY A CA 1
ATOM 1450 C C . GLY A 1 194 ? 19.516 14.445 -4.93 1 98 194 GLY A C 1
ATOM 1451 O O . GLY A 1 194 ? 20.516 15.125 -4.715 1 98 194 GLY A O 1
ATOM 1452 N N . LYS A 1 195 ? 18.5 14.906 -5.543 1 98 195 LYS A N 1
ATOM 1453 C CA . LYS A 1 195 ? 18.484 16.25 -6.113 1 98 195 LYS A CA 1
ATOM 1454 C C . LYS A 1 195 ? 18.25 17.312 -5.035 1 98 195 LYS A C 1
ATOM 1456 O O . LYS A 1 195 ? 18.812 18.391 -5.082 1 98 195 LYS A O 1
ATOM 1461 N N . LEU A 1 196 ? 17.422 16.984 -4.066 1 98.12 196 LEU A N 1
ATOM 1462 C CA . LEU A 1 196 ? 16.984 17.984 -3.102 1 98.12 196 LEU A CA 1
ATOM 1463 C C . LEU A 1 196 ? 17.828 17.938 -1.834 1 98.12 196 LEU A C 1
ATOM 1465 O O . LEU A 1 196 ? 17.906 18.906 -1.084 1 98.12 196 LEU A O 1
ATOM 1469 N N . GLY A 1 197 ? 18.469 16.766 -1.592 1 96.75 197 GLY A N 1
ATOM 1470 C CA . GLY A 1 197 ? 18.969 16.5 -0.25 1 96.75 197 GLY A CA 1
ATOM 1471 C C . GLY A 1 197 ? 17.859 16.156 0.73 1 96.75 197 GLY A C 1
ATOM 1472 O O . GLY A 1 197 ? 16.672 16.141 0.359 1 96.75 197 GLY A O 1
ATOM 1473 N N . ASN A 1 198 ? 18.188 15.844 1.955 1 95.38 198 ASN A N 1
ATOM 1474 C CA . ASN A 1 198 ? 17.219 15.508 3 1 95.38 198 ASN A CA 1
ATOM 1475 C C . ASN A 1 198 ? 17.75 15.859 4.387 1 95.38 198 ASN A C 1
ATOM 1477 O O . ASN A 1 198 ? 18.719 15.273 4.852 1 95.38 198 ASN A O 1
ATOM 1481 N N . GLY A 1 199 ? 17.172 16.891 4.957 1 93.75 199 GLY A N 1
ATOM 1482 C CA . GLY A 1 199 ? 17.594 17.359 6.266 1 93.75 199 GLY A CA 1
ATOM 1483 C C . GLY A 1 199 ? 16.438 17.766 7.156 1 93.75 199 GLY A C 1
ATOM 1484 O O . GLY A 1 199 ? 15.281 17.688 6.746 1 93.75 199 GLY A O 1
ATOM 1485 N N . GLN A 1 200 ? 16.766 18.094 8.398 1 90.5 200 GLN A N 1
ATOM 1486 C CA . GLN A 1 200 ? 15.734 18.469 9.375 1 90.5 200 GLN A CA 1
ATOM 1487 C C . GLN A 1 200 ? 16 19.844 9.953 1 90.5 200 GLN A C 1
ATOM 1489 O O . GLN A 1 200 ? 16.172 19.984 11.172 1 90.5 200 GLN A O 1
ATOM 1494 N N . SER A 1 201 ? 16.188 20.781 9.18 1 93.88 201 SER A N 1
ATOM 1495 C CA . SER A 1 201 ? 16.359 22.172 9.594 1 93.88 201 SER A CA 1
ATOM 1496 C C . SER A 1 201 ? 15.492 23.094 8.75 1 93.88 201 SER A C 1
ATOM 1498 O O . SER A 1 201 ? 14.938 22.688 7.727 1 93.88 201 SER A O 1
ATOM 1500 N N . THR A 1 202 ? 15.375 24.328 9.18 1 95.12 202 THR A N 1
ATOM 1501 C CA . THR A 1 202 ? 14.562 25.312 8.461 1 95.12 202 THR A CA 1
ATOM 1502 C C . THR A 1 202 ? 15.203 25.656 7.117 1 95.12 202 THR A C 1
ATOM 1504 O O . THR A 1 202 ? 14.555 26.266 6.262 1 95.12 202 THR A O 1
ATOM 1507 N N . GLU A 1 203 ? 16.469 25.25 6.887 1 95.94 203 GLU A N 1
ATOM 1508 C CA . GLU A 1 203 ? 17.203 25.625 5.684 1 95.94 203 GLU A CA 1
ATOM 1509 C C . GLU A 1 203 ? 17.375 24.438 4.75 1 95.94 203 GLU A C 1
ATOM 1511 O O . GLU A 1 203 ? 18.047 24.531 3.721 1 95.94 203 GLU A O 1
ATOM 1516 N N . SER A 1 204 ? 16.828 23.312 5.102 1 96.44 204 SER A N 1
ATOM 1517 C CA . SER A 1 204 ? 16.969 22.109 4.277 1 96.44 204 SER A CA 1
ATOM 1518 C C . SER A 1 204 ? 15.617 21.547 3.863 1 96.44 204 SER A C 1
ATOM 1520 O O . SER A 1 204 ? 14.633 21.703 4.59 1 96.44 204 SER A O 1
ATOM 1522 N N . TYR A 1 205 ? 15.617 20.969 2.654 1 97.75 205 TYR A N 1
ATOM 1523 C CA . TYR A 1 205 ? 14.445 20.172 2.301 1 97.75 205 TYR A CA 1
ATOM 1524 C C . TYR A 1 205 ? 14.328 18.953 3.207 1 97.75 205 TYR A C 1
ATOM 1526 O O . TYR A 1 205 ? 15.344 18.406 3.672 1 97.75 205 TYR A O 1
ATOM 1534 N N . THR A 1 206 ? 13.188 18.562 3.566 1 97.56 206 THR A N 1
ATOM 1535 C CA . THR A 1 206 ? 12.875 17.25 4.133 1 97.56 206 THR A CA 1
ATOM 1536 C C . THR A 1 206 ? 12.008 16.438 3.178 1 97.56 206 THR A C 1
ATOM 1538 O O . THR A 1 206 ? 10.938 16.906 2.762 1 97.56 206 THR A O 1
ATOM 1541 N N . VAL A 1 207 ? 12.469 15.328 2.691 1 97.94 207 VAL A N 1
ATOM 1542 C CA . VAL A 1 207 ? 11.781 14.469 1.74 1 97.94 207 VAL A CA 1
ATOM 1543 C C . VAL A 1 207 ? 11.352 13.172 2.428 1 97.94 207 VAL A C 1
ATOM 1545 O O . VAL A 1 207 ? 12.195 12.32 2.73 1 97.94 207 VAL A O 1
ATOM 1548 N N . THR A 1 208 ? 10.031 13.031 2.637 1 97.94 208 THR A N 1
ATOM 1549 C CA . THR A 1 208 ? 9.555 11.953 3.494 1 97.94 208 THR A CA 1
ATOM 1550 C C . THR A 1 208 ? 8.445 11.164 2.799 1 97.94 208 THR A C 1
ATOM 1552 O O . THR A 1 208 ? 7.359 11.695 2.553 1 97.94 208 THR A O 1
ATOM 1555 N N . PRO A 1 209 ? 8.75 9.875 2.428 1 98.31 209 PRO A N 1
ATOM 1556 C CA . PRO A 1 209 ? 7.629 9.07 1.94 1 98.31 209 PRO A CA 1
ATOM 1557 C C . PRO A 1 209 ? 6.605 8.758 3.031 1 98.31 209 PRO A C 1
ATOM 1559 O O . PRO A 1 209 ? 6.98 8.438 4.16 1 98.31 209 PRO A O 1
ATOM 1562 N N . THR A 1 210 ? 5.312 8.836 2.688 1 98.19 210 THR A N 1
ATOM 1563 C CA . THR A 1 210 ? 4.293 8.734 3.729 1 98.19 210 THR A CA 1
ATOM 1564 C C . THR A 1 210 ? 3.273 7.652 3.385 1 98.19 210 THR A C 1
ATOM 1566 O O . THR A 1 210 ? 2.666 7.059 4.277 1 98.19 210 THR A O 1
ATOM 1569 N N . VAL A 1 211 ? 2.98 7.473 2.15 1 98.44 211 VAL A N 1
ATOM 1570 C CA . VAL A 1 211 ? 2.031 6.465 1.694 1 98.44 211 VAL A CA 1
ATOM 1571 C C . VAL A 1 211 ? 2.607 5.719 0.491 1 98.44 211 VAL A C 1
ATOM 1573 O O . VAL A 1 211 ? 3.213 6.332 -0.393 1 98.44 211 VAL A O 1
ATOM 1576 N N . ILE A 1 212 ? 2.475 4.461 0.469 1 98.69 212 ILE A N 1
ATOM 1577 C CA . ILE A 1 212 ? 2.785 3.662 -0.712 1 98.69 212 ILE A CA 1
ATOM 1578 C C . ILE A 1 212 ? 1.813 2.488 -0.812 1 98.69 212 ILE A C 1
ATOM 1580 O O . ILE A 1 212 ? 1.541 1.812 0.182 1 98.69 212 ILE A O 1
ATOM 1584 N N . ASN A 1 213 ? 1.239 2.301 -1.914 1 97.44 213 ASN A N 1
ATOM 1585 C CA . ASN A 1 213 ? 0.286 1.23 -2.186 1 97.44 213 ASN A CA 1
ATOM 1586 C C . ASN A 1 213 ? 0.522 0.603 -3.555 1 97.44 213 ASN A C 1
ATOM 1588 O O . ASN A 1 213 ? 0.33 1.254 -4.582 1 97.44 213 ASN A O 1
ATOM 1592 N N . CYS A 1 214 ? 0.953 -0.64 -3.518 1 97.81 214 CYS A N 1
ATOM 1593 C CA . CYS A 1 214 ? 1.286 -1.35 -4.75 1 97.81 214 CYS A CA 1
ATOM 1594 C C . CYS A 1 214 ? 0.944 -2.83 -4.633 1 97.81 214 CYS A C 1
ATOM 1596 O O . CYS A 1 214 ? 1.289 -3.477 -3.643 1 97.81 214 CYS A O 1
ATOM 1598 N N . GLY A 1 215 ? 0.252 -3.332 -5.734 1 96.81 215 GLY A N 1
ATOM 1599 C CA . GLY A 1 215 ? 0.108 -4.773 -5.863 1 96.81 215 GLY A CA 1
ATOM 1600 C C . GLY A 1 215 ? -1.103 -5.32 -5.129 1 96.81 215 GLY A C 1
ATOM 1601 O O . GLY A 1 215 ? -1.644 -4.664 -4.238 1 96.81 215 GLY A O 1
ATOM 1602 N N . ASP A 1 216 ? -1.505 -6.547 -5.543 1 95.06 216 ASP A N 1
ATOM 1603 C CA . ASP A 1 216 ? -2.711 -7.141 -4.973 1 95.06 216 ASP A CA 1
ATOM 1604 C C . ASP A 1 216 ? -2.549 -8.648 -4.797 1 95.06 216 ASP A C 1
ATOM 1606 O O . ASP A 1 216 ? -3.484 -9.336 -4.379 1 95.06 216 ASP A O 1
ATOM 1610 N N . HIS A 1 217 ? -1.442 -9.133 -5.105 1 96.25 217 HIS A N 1
ATOM 1611 C CA . HIS A 1 217 ? -1.225 -10.57 -5.027 1 96.25 217 HIS A CA 1
ATOM 1612 C C . HIS A 1 217 ? 0.257 -10.898 -4.859 1 96.25 217 HIS A C 1
ATOM 1614 O O . HIS A 1 217 ? 1.106 -10.289 -5.516 1 96.25 217 HIS A O 1
ATOM 1620 N N . PRO A 1 218 ? 0.64 -11.859 -4.004 1 95.88 218 PRO A N 1
ATOM 1621 C CA . PRO A 1 218 ? 2.043 -12.141 -3.691 1 95.88 218 PRO A CA 1
ATOM 1622 C C . PRO A 1 218 ? 2.807 -12.727 -4.879 1 95.88 218 PRO A C 1
ATOM 1624 O O . PRO A 1 218 ? 4.039 -12.711 -4.891 1 95.88 218 PRO A O 1
ATOM 1627 N N . SER A 1 219 ? 2.117 -13.289 -5.879 1 94.81 219 SER A N 1
ATOM 1628 C CA . SER A 1 219 ? 2.811 -13.945 -6.98 1 94.81 219 SER A CA 1
ATOM 1629 C C . SER A 1 219 ? 2.582 -13.211 -8.297 1 94.81 219 SER A C 1
ATOM 1631 O O . SER A 1 219 ? 2.787 -13.781 -9.375 1 94.81 219 SER A O 1
ATOM 1633 N N . LYS A 1 220 ? 2.176 -12.047 -8.195 1 95.44 220 LYS A N 1
ATOM 1634 C CA . LYS A 1 220 ? 1.895 -11.219 -9.367 1 95.44 220 LYS A CA 1
ATOM 1635 C C . LYS A 1 220 ? 2.6 -9.867 -9.266 1 95.44 220 LYS A C 1
ATOM 1637 O O . LYS A 1 220 ? 2.422 -9.141 -8.289 1 95.44 220 LYS A O 1
ATOM 1642 N N . VAL A 1 221 ? 3.402 -9.586 -10.289 1 96.5 221 VAL A N 1
ATOM 1643 C CA . VAL A 1 221 ? 4.031 -8.273 -10.359 1 96.5 221 VAL A CA 1
ATOM 1644 C C . VAL A 1 221 ? 2.973 -7.211 -10.656 1 96.5 221 VAL A C 1
ATOM 1646 O O . VAL A 1 221 ? 2.154 -7.383 -11.562 1 96.5 221 VAL A O 1
ATOM 1649 N N . PRO A 1 222 ? 2.945 -6.164 -9.875 1 96.62 222 PRO A N 1
ATOM 1650 C CA . PRO A 1 222 ? 1.93 -5.141 -10.148 1 96.62 222 PRO A CA 1
ATOM 1651 C C . PRO A 1 222 ? 2.186 -4.383 -11.445 1 96.62 222 PRO A C 1
ATOM 1653 O O . PRO A 1 222 ? 3.307 -4.395 -11.961 1 96.62 222 PRO A O 1
ATOM 1656 N N . THR A 1 223 ? 1.116 -3.736 -11.969 1 96.06 223 THR A N 1
ATOM 1657 C CA . THR A 1 223 ? 1.227 -2.967 -13.203 1 96.06 223 THR A CA 1
ATOM 1658 C C . THR A 1 223 ? 1.389 -1.479 -12.898 1 96.06 223 THR A C 1
ATOM 1660 O O . THR A 1 223 ? 1.629 -0.678 -13.797 1 96.06 223 THR A O 1
ATOM 1663 N N . GLU A 1 224 ? 1.272 -1.165 -11.664 1 97.44 224 GLU A N 1
ATOM 1664 C CA . GLU A 1 224 ? 1.442 0.222 -11.242 1 97.44 224 GLU A CA 1
ATOM 1665 C C . GLU A 1 224 ? 1.82 0.306 -9.766 1 97.44 224 GLU A C 1
ATOM 1667 O O . GLU A 1 224 ? 1.578 -0.632 -9 1 97.44 224 GLU A O 1
ATOM 1672 N N . CYS A 1 225 ? 2.455 1.303 -9.359 1 98.38 225 CYS A N 1
ATOM 1673 C CA . CYS A 1 225 ? 2.793 1.616 -7.977 1 98.38 225 CYS A CA 1
ATOM 1674 C C . CYS A 1 225 ? 2.75 3.119 -7.73 1 98.38 225 CYS A C 1
ATOM 1676 O O . CYS A 1 225 ? 3.221 3.902 -8.555 1 98.38 225 CYS A O 1
ATOM 1678 N N . THR A 1 226 ? 2.133 3.486 -6.66 1 98.62 226 THR A N 1
ATOM 1679 C CA . THR A 1 226 ? 2.035 4.898 -6.312 1 98.62 226 THR A CA 1
ATOM 1680 C C . THR A 1 226 ? 2.607 5.152 -4.918 1 98.62 226 THR A C 1
ATOM 1682 O O . THR A 1 226 ? 2.271 4.445 -3.967 1 98.62 226 THR A O 1
ATOM 1685 N N . MET A 1 227 ? 3.41 6.105 -4.793 1 98.69 227 MET A N 1
ATOM 1686 C CA . MET A 1 227 ? 3.982 6.574 -3.531 1 98.69 227 MET A CA 1
ATOM 1687 C C . MET A 1 227 ? 3.725 8.062 -3.334 1 98.69 227 MET A C 1
ATOM 1689 O O . MET A 1 227 ? 3.83 8.844 -4.277 1 98.69 227 MET A O 1
ATOM 1693 N N . THR A 1 228 ? 3.279 8.406 -2.178 1 98.69 228 THR A N 1
ATOM 1694 C CA . THR A 1 228 ? 3.168 9.812 -1.788 1 98.69 228 THR A CA 1
ATOM 1695 C C . THR A 1 228 ? 4.387 10.242 -0.979 1 98.69 228 THR A C 1
ATOM 1697 O O . THR A 1 228 ? 4.801 9.555 -0.046 1 98.69 228 THR A O 1
ATOM 1700 N N . VAL A 1 229 ? 4.953 11.359 -1.353 1 98.5 229 VAL A N 1
ATOM 1701 C CA . VAL A 1 229 ? 6.113 11.93 -0.676 1 98.5 229 VAL A CA 1
ATOM 1702 C C . VAL A 1 229 ? 5.801 13.352 -0.216 1 98.5 229 VAL A C 1
ATOM 1704 O O . VAL A 1 229 ? 5.383 14.188 -1.017 1 98.5 229 VAL A O 1
ATOM 1707 N N . ASN A 1 230 ? 5.93 13.555 1.063 1 98.25 230 ASN A N 1
ATOM 1708 C CA . ASN A 1 230 ? 5.867 14.922 1.57 1 98.25 230 ASN A CA 1
ATOM 1709 C C . ASN A 1 230 ? 7.223 15.617 1.479 1 98.25 230 ASN A C 1
ATOM 1711 O O . ASN A 1 230 ? 8.242 15.047 1.882 1 98.25 230 ASN A O 1
ATOM 1715 N N . VAL A 1 231 ? 7.223 16.812 0.957 1 98.38 231 VAL A N 1
ATOM 1716 C CA . VAL A 1 231 ? 8.445 17.594 0.854 1 98.38 231 VAL A CA 1
ATOM 1717 C C . VAL A 1 231 ? 8.281 18.906 1.599 1 98.38 231 VAL A C 1
ATOM 1719 O O . VAL A 1 231 ? 7.426 19.719 1.247 1 98.38 231 VAL A O 1
ATOM 1722 N N . ARG A 1 232 ? 9.094 19.109 2.627 1 98.25 232 ARG A N 1
ATOM 1723 C CA . ARG A 1 232 ? 9.164 20.422 3.279 1 98.25 232 ARG A CA 1
ATOM 1724 C C . ARG A 1 232 ? 10.141 21.328 2.555 1 98.25 232 ARG A C 1
ATOM 1726 O O . ARG A 1 232 ? 11.281 20.953 2.297 1 98.25 232 ARG A O 1
ATOM 1733 N N . ILE A 1 233 ? 9.688 22.469 2.258 1 98.56 233 ILE A N 1
ATOM 1734 C CA . ILE A 1 233 ? 10.461 23.438 1.494 1 98.56 233 ILE A CA 1
ATOM 1735 C C . ILE A 1 233 ? 11.141 24.422 2.445 1 98.56 233 ILE A C 1
ATOM 1737 O O . ILE A 1 233 ? 10.469 25.094 3.23 1 98.56 233 ILE A O 1
ATOM 1741 N N . PRO A 1 234 ? 12.438 24.547 2.385 1 98.31 234 PRO A N 1
ATOM 1742 C CA . PRO A 1 234 ? 13.148 25.453 3.289 1 98.31 234 PRO A CA 1
ATOM 1743 C C . PRO A 1 234 ? 12.797 26.922 3.055 1 98.31 234 PRO A C 1
ATOM 1745 O O . PRO A 1 234 ? 12.234 27.266 2.01 1 98.31 234 PRO A O 1
ATOM 1748 N N . LEU A 1 235 ? 13.141 27.797 4.027 1 98.06 235 LEU A N 1
ATOM 1749 C CA . LEU A 1 235 ? 12.75 29.203 4.031 1 98.06 235 LEU A CA 1
ATOM 1750 C C . LEU A 1 235 ? 13.414 29.953 2.881 1 98.06 235 LEU A C 1
ATOM 1752 O O . LEU A 1 235 ? 12.922 30.984 2.439 1 98.06 235 LEU A O 1
ATOM 1756 N N . ASN A 1 236 ? 14.5 29.453 2.348 1 96.81 236 ASN A N 1
ATOM 1757 C CA . ASN A 1 236 ? 15.234 30.109 1.278 1 96.81 236 ASN A CA 1
ATOM 1758 C C . ASN A 1 236 ? 14.875 29.531 -0.09 1 96.81 236 ASN A C 1
ATOM 1760 O O . ASN A 1 236 ? 15.633 29.688 -1.051 1 96.81 236 ASN A O 1
ATOM 1764 N N . SER A 1 237 ? 13.875 28.781 -0.244 1 98.12 237 SER A N 1
ATOM 1765 C CA . SER A 1 237 ? 13.398 28.188 -1.494 1 98.12 237 SER A CA 1
ATOM 1766 C C . SER A 1 237 ? 11.906 28.438 -1.696 1 98.12 237 SER A C 1
ATOM 1768 O O . SER A 1 237 ? 11.32 29.281 -1.016 1 98.12 237 SER A O 1
ATOM 1770 N N . SER A 1 238 ? 11.266 27.812 -2.746 1 98.38 238 SER A N 1
ATOM 1771 C CA . SER A 1 238 ? 9.867 28.047 -3.092 1 98.38 238 SER A CA 1
ATOM 1772 C C . SER A 1 238 ? 9.289 26.859 -3.854 1 98.38 238 SER A C 1
ATOM 1774 O O . SER A 1 238 ? 10.023 25.953 -4.258 1 98.38 238 SER A O 1
ATOM 1776 N N . CYS A 1 239 ? 8.047 26.922 -4.008 1 98.44 239 CYS A N 1
ATOM 1777 C CA . CYS A 1 239 ? 7.371 25.922 -4.84 1 98.44 239 CYS A CA 1
ATOM 1778 C C . CYS A 1 239 ? 7.93 25.938 -6.258 1 98.44 239 CYS A C 1
ATOM 1780 O O . CYS A 1 239 ? 8.109 24.875 -6.867 1 98.44 239 CYS A O 1
ATOM 1782 N N . MET A 1 240 ? 8.164 27.094 -6.715 1 98.5 240 MET A N 1
ATOM 1783 C CA . MET A 1 240 ? 8.695 27.234 -8.062 1 98.5 240 MET A CA 1
ATOM 1784 C C . MET A 1 240 ? 10.062 26.562 -8.172 1 98.5 240 MET A C 1
ATOM 1786 O O . MET A 1 240 ? 10.336 25.844 -9.133 1 98.5 240 MET A O 1
ATOM 1790 N N . GLU A 1 241 ? 10.93 26.828 -7.215 1 98.44 241 GLU A N 1
ATOM 1791 C CA . GLU A 1 241 ? 12.258 26.219 -7.215 1 98.44 241 GLU A CA 1
ATOM 1792 C C . GLU A 1 241 ? 12.172 24.703 -7.105 1 98.44 241 GLU A C 1
ATOM 1794 O O . GLU A 1 241 ? 12.898 23.984 -7.789 1 98.44 241 GLU A O 1
ATOM 1799 N N . LEU A 1 242 ? 11.32 24.234 -6.219 1 98.69 242 LEU A N 1
ATOM 1800 C CA . LEU A 1 242 ? 11.102 22.797 -6.09 1 98.69 242 LEU A CA 1
ATOM 1801 C C . LEU A 1 242 ? 10.695 22.172 -7.426 1 98.69 242 LEU A C 1
ATOM 1803 O O . LEU A 1 242 ? 11.227 21.141 -7.824 1 98.69 242 LEU A O 1
ATOM 1807 N N . SER A 1 243 ? 9.719 22.812 -8.078 1 98.5 243 SER A N 1
ATOM 1808 C CA . SER A 1 243 ? 9.234 22.328 -9.367 1 98.5 243 SER A CA 1
ATOM 1809 C C . SER A 1 243 ? 10.367 22.234 -10.383 1 98.5 243 SER A C 1
ATOM 1811 O O . SER A 1 243 ? 10.445 21.266 -11.141 1 98.5 243 SER A O 1
ATOM 1813 N N . LYS A 1 244 ? 11.203 23.156 -10.383 1 98.25 244 LYS A N 1
ATOM 1814 C CA . LYS A 1 244 ? 12.336 23.156 -11.305 1 98.25 244 LYS A CA 1
ATOM 1815 C C . LYS A 1 244 ? 13.273 22 -11.023 1 98.25 244 LYS A C 1
ATOM 1817 O O . LYS A 1 244 ? 13.781 21.359 -11.953 1 98.25 244 LYS A O 1
ATOM 1822 N N . VAL A 1 245 ? 13.5 21.75 -9.781 1 97.56 245 VAL A N 1
ATOM 1823 C CA . VAL A 1 245 ? 14.469 20.734 -9.375 1 97.56 245 VAL A CA 1
ATOM 1824 C C . VAL A 1 245 ? 13.953 19.344 -9.75 1 97.56 245 VAL A C 1
ATOM 1826 O O . VAL A 1 245 ? 14.719 18.484 -10.164 1 97.56 245 VAL A O 1
ATOM 1829 N N . ILE A 1 246 ? 12.609 19.094 -9.625 1 97.12 246 ILE A N 1
ATOM 1830 C CA . ILE A 1 246 ? 12.164 17.719 -9.797 1 97.12 246 ILE A CA 1
ATOM 1831 C C . ILE A 1 246 ? 11.57 17.547 -11.195 1 97.12 246 ILE A C 1
ATOM 1833 O O . ILE A 1 246 ? 11.125 16.453 -11.555 1 97.12 246 ILE A O 1
ATOM 1837 N N . GLU A 1 247 ? 11.625 18.641 -11.875 1 95.06 247 GLU A N 1
ATOM 1838 C CA . GLU A 1 247 ? 11.148 18.562 -13.25 1 95.06 247 GLU A CA 1
ATOM 1839 C C . GLU A 1 247 ? 11.914 17.516 -14.047 1 95.06 247 GLU A C 1
ATOM 1841 O O . GLU A 1 247 ? 13.141 17.438 -13.953 1 95.06 247 GLU A O 1
ATOM 1846 N N . GLY A 1 248 ? 11.25 16.672 -14.812 1 94.69 248 GLY A N 1
ATOM 1847 C CA . GLY A 1 248 ? 11.883 15.711 -15.695 1 94.69 248 GLY A CA 1
ATOM 1848 C C . GLY A 1 248 ? 12.094 14.352 -15.039 1 94.69 248 GLY A C 1
ATOM 1849 O O . GLY A 1 248 ? 12.453 13.383 -15.711 1 94.69 248 GLY A O 1
ATOM 1850 N N . ILE A 1 249 ? 12.023 14.344 -13.703 1 96.75 249 ILE A N 1
ATOM 1851 C CA . ILE A 1 249 ? 12.117 13.039 -13.07 1 96.75 249 ILE A CA 1
ATOM 1852 C C . ILE A 1 249 ? 10.922 12.18 -13.477 1 96.75 249 ILE A C 1
ATOM 1854 O O . ILE A 1 249 ? 9.773 12.57 -13.273 1 96.75 249 ILE A O 1
ATOM 1858 N N . GLU A 1 250 ? 11.164 11.039 -13.977 1 94.25 250 GLU A N 1
ATOM 1859 C CA . GLU A 1 250 ? 10.117 10.156 -14.477 1 94.25 250 GLU A CA 1
ATOM 1860 C C . GLU A 1 250 ? 9.148 9.773 -13.367 1 94.25 250 GLU A C 1
ATOM 1862 O O . GLU A 1 250 ? 9.562 9.508 -12.234 1 94.25 250 GLU A O 1
ATOM 1867 N N . CYS A 1 251 ? 7.879 9.859 -13.633 1 96.69 251 CYS A N 1
ATOM 1868 C CA . CYS A 1 251 ? 6.754 9.375 -12.844 1 96.69 251 CYS A CA 1
ATOM 1869 C C . CYS A 1 251 ? 6.582 10.211 -11.578 1 96.69 251 CYS A C 1
ATOM 1871 O O . CYS A 1 251 ? 5.973 9.75 -10.609 1 96.69 251 CYS A O 1
ATOM 1873 N N . VAL A 1 252 ? 7.242 11.375 -11.531 1 98.5 252 VAL A N 1
ATOM 1874 C CA . VAL A 1 252 ? 7.145 12.25 -10.367 1 98.5 252 VAL A CA 1
ATOM 1875 C C . VAL A 1 252 ? 6.312 13.477 -10.719 1 98.5 252 VAL A C 1
ATOM 1877 O O . VAL A 1 252 ? 6.535 14.109 -11.75 1 98.5 252 VAL A O 1
ATOM 1880 N N . LYS A 1 253 ? 5.344 13.789 -9.883 1 98.06 253 LYS A N 1
ATOM 1881 C CA . LYS A 1 253 ? 4.508 14.969 -10.094 1 98.06 253 LYS A CA 1
ATOM 1882 C C . LYS A 1 253 ? 4.203 15.672 -8.773 1 98.06 253 LYS A C 1
ATOM 1884 O O . LYS A 1 253 ? 3.963 15.016 -7.758 1 98.06 253 LYS A O 1
ATOM 1889 N N . ILE A 1 254 ? 4.238 16.984 -8.812 1 98.19 254 ILE A N 1
ATOM 1890 C CA . ILE A 1 254 ? 3.793 17.766 -7.664 1 98.19 254 ILE A CA 1
ATOM 1891 C C . ILE A 1 254 ? 2.273 17.906 -7.691 1 98.19 254 ILE A C 1
ATOM 1893 O O . ILE A 1 254 ? 1.701 18.328 -8.695 1 98.19 254 ILE A O 1
ATOM 1897 N N . ILE A 1 255 ? 1.609 17.484 -6.656 1 97.44 255 ILE A N 1
ATOM 1898 C CA . ILE A 1 255 ? 0.153 17.516 -6.574 1 97.44 255 ILE A CA 1
ATOM 1899 C C . ILE A 1 255 ? -0.304 18.859 -6.012 1 97.44 255 ILE A C 1
ATOM 1901 O O . ILE A 1 255 ? -1.278 19.438 -6.492 1 97.44 255 ILE A O 1
ATOM 1905 N N . ASP A 1 256 ? 0.247 19.391 -4.965 1 95.88 256 ASP A N 1
ATOM 1906 C CA . ASP A 1 256 ? 0.011 20.688 -4.348 1 95.88 256 ASP A CA 1
ATOM 1907 C C . ASP A 1 256 ? 1.265 21.188 -3.643 1 95.88 256 ASP A C 1
ATOM 1909 O O . ASP A 1 256 ? 2.209 20.438 -3.416 1 95.88 256 ASP A O 1
ATOM 1913 N N . CYS A 1 257 ? 1.296 22.438 -3.502 1 97.44 257 CYS A N 1
ATOM 1914 C CA . CYS A 1 257 ? 2.484 23.078 -2.941 1 97.44 257 CYS A CA 1
ATOM 1915 C C . CYS A 1 257 ? 2.127 24.391 -2.25 1 97.44 257 CYS A C 1
ATOM 1917 O O . CYS A 1 257 ? 1.308 25.156 -2.754 1 97.44 257 CYS A O 1
ATOM 1919 N N . THR A 1 258 ? 2.619 24.625 -1.065 1 97.81 258 THR A N 1
ATOM 1920 C CA . THR A 1 258 ? 2.518 25.859 -0.305 1 97.81 258 THR A CA 1
ATOM 1921 C C . THR A 1 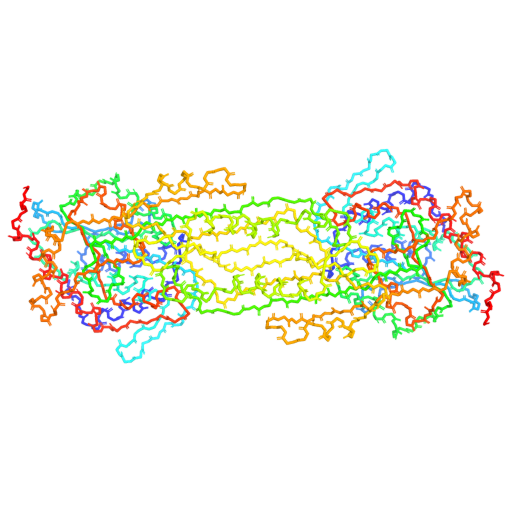258 ? 3.9 26.453 -0.045 1 97.81 258 THR A C 1
ATOM 1923 O O . THR A 1 258 ? 4.789 25.766 0.462 1 97.81 258 THR A O 1
ATOM 1926 N N . ASP A 1 259 ? 4.098 27.672 -0.399 1 98.06 259 ASP A N 1
ATOM 1927 C CA . ASP A 1 259 ? 5.379 28.344 -0.21 1 98.06 259 ASP A CA 1
ATOM 1928 C C . ASP A 1 259 ? 5.66 28.578 1.271 1 98.06 259 ASP A C 1
ATOM 1930 O O . ASP A 1 259 ? 4.734 28.656 2.08 1 98.06 259 ASP A O 1
ATOM 1934 N N . PRO A 1 260 ? 6.973 28.656 1.631 1 98.44 260 PRO A N 1
ATOM 1935 C CA . PRO A 1 260 ? 7.301 29.109 2.986 1 98.44 260 PRO A CA 1
ATOM 1936 C C . PRO A 1 260 ? 6.859 30.547 3.256 1 98.44 260 PRO A C 1
ATOM 1938 O O . PRO A 1 260 ? 6.574 31.297 2.318 1 98.44 260 PRO A O 1
ATOM 1941 N N . ILE A 1 261 ? 6.742 30.844 4.566 1 98.5 261 ILE A N 1
ATOM 1942 C CA . ILE A 1 261 ? 6.34 32.188 4.93 1 98.5 261 ILE A CA 1
ATOM 1943 C C . ILE A 1 261 ? 7.16 32.656 6.125 1 98.5 261 ILE A C 1
ATOM 1945 O O . ILE A 1 261 ? 7.43 31.891 7.051 1 98.5 261 ILE A O 1
ATOM 1949 N N . THR A 1 262 ? 7.668 33.812 6.078 1 98.5 262 THR A N 1
ATOM 1950 C CA . THR A 1 262 ? 8.289 34.562 7.18 1 98.5 262 THR A CA 1
ATOM 1951 C C . THR A 1 262 ? 7.746 35.969 7.258 1 98.5 262 THR A C 1
ATOM 1953 O O . THR A 1 262 ? 7.715 36.688 6.254 1 98.5 262 THR A O 1
ATOM 1956 N N . VAL A 1 263 ? 7.285 36.406 8.406 1 98.31 263 VAL A N 1
ATOM 1957 C CA . VAL A 1 263 ? 6.785 37.75 8.57 1 98.31 263 VAL A CA 1
ATOM 1958 C C . VAL A 1 263 ? 7.699 38.531 9.508 1 98.31 263 VAL A C 1
ATOM 1960 O O . VAL A 1 263 ? 8.555 37.938 10.18 1 98.31 263 VAL A O 1
ATOM 1963 N N . ASN A 1 264 ? 7.512 39.812 9.484 1 97.94 264 ASN A N 1
ATOM 1964 C CA . ASN A 1 264 ? 8.289 40.688 10.367 1 97.94 264 ASN A CA 1
ATOM 1965 C C . ASN A 1 264 ? 7.945 40.469 11.836 1 97.94 264 ASN A C 1
ATOM 1967 O O . ASN A 1 264 ? 6.773 40.438 12.211 1 97.94 264 ASN A O 1
ATOM 1971 N N . VAL A 1 265 ? 8.969 40.312 12.688 1 97.69 265 VAL A N 1
ATOM 1972 C CA . VAL A 1 265 ? 8.766 40 14.094 1 97.69 265 VAL A CA 1
ATOM 1973 C C . VAL A 1 265 ? 8.18 41.219 14.812 1 97.69 265 VAL A C 1
ATOM 1975 O O . VAL A 1 265 ? 7.684 41.094 15.938 1 97.69 265 VAL A O 1
ATOM 1978 N N . ASN A 1 266 ? 8.148 42.344 14.125 1 95.94 266 ASN A N 1
ATOM 1979 C CA . ASN A 1 266 ? 7.613 43.531 14.742 1 95.94 266 ASN A CA 1
ATOM 1980 C C . ASN A 1 266 ? 6.199 43.844 14.242 1 95.94 266 ASN A C 1
ATOM 1982 O O . ASN A 1 266 ? 5.668 44.938 14.492 1 95.94 266 ASN A O 1
ATOM 1986 N N . ASN A 1 267 ? 5.613 42.906 13.508 1 96.69 267 ASN A N 1
ATOM 1987 C CA . ASN A 1 267 ? 4.258 43.188 13.062 1 96.69 267 ASN A CA 1
ATOM 1988 C C . ASN A 1 267 ? 3.293 43.312 14.234 1 96.69 267 ASN A C 1
ATOM 1990 O O . ASN A 1 267 ? 3.559 42.812 15.32 1 96.69 267 ASN A O 1
ATOM 1994 N N . PRO A 1 268 ? 2.184 43.938 14.102 1 97.38 268 PRO A N 1
ATOM 1995 C CA . PRO A 1 268 ? 1.266 44.281 15.195 1 97.38 268 PRO A CA 1
ATOM 1996 C C . PRO A 1 268 ? 0.757 43.031 15.922 1 97.38 268 PRO A C 1
ATOM 1998 O O . PRO A 1 268 ? 0.509 43.094 17.125 1 97.38 268 PRO A O 1
ATOM 2001 N N . VAL A 1 269 ? 0.614 41.969 15.211 1 98.25 269 VAL A N 1
ATOM 2002 C CA . VAL A 1 269 ? 0.115 40.75 15.828 1 98.25 269 VAL A CA 1
ATOM 2003 C C . VAL A 1 269 ? 1.181 40.156 16.75 1 98.25 269 VAL A C 1
ATOM 2005 O O . VAL A 1 269 ? 0.894 39.812 17.906 1 98.25 269 VAL A O 1
ATOM 2008 N N . VAL A 1 270 ? 2.408 40.094 16.312 1 98.38 270 VAL A N 1
ATOM 2009 C CA . VAL A 1 270 ? 3.51 39.594 17.125 1 98.38 270 VAL A CA 1
ATOM 2010 C C . VAL A 1 270 ? 3.695 40.469 18.344 1 98.38 270 VAL A C 1
ATOM 2012 O O . VAL A 1 270 ? 3.824 39.969 19.469 1 98.38 270 VAL A O 1
ATOM 2015 N N . ARG A 1 271 ? 3.605 41.75 18.156 1 97.81 271 ARG A N 1
ATOM 2016 C CA . ARG A 1 271 ? 3.758 42.688 19.266 1 97.81 271 ARG A CA 1
ATOM 2017 C C . ARG A 1 271 ? 2.645 42.5 20.281 1 97.81 271 ARG A C 1
ATOM 2019 O O . ARG A 1 271 ? 2.893 42.562 21.5 1 97.81 271 ARG A O 1
ATOM 2026 N N . SER A 1 272 ? 1.461 42.375 19.797 1 98 272 SER A N 1
ATOM 2027 C CA . SER A 1 272 ? 0.33 42.188 20.703 1 98 272 SER A CA 1
ATOM 2028 C C . SER A 1 272 ? 0.49 40.906 21.516 1 98 272 SER A C 1
ATOM 2030 O O . SER A 1 272 ? 0.181 40.875 22.703 1 98 272 SER A O 1
ATOM 2032 N N . LEU A 1 273 ? 0.976 39.875 20.859 1 98.62 273 LEU A N 1
ATOM 2033 C CA . LEU A 1 273 ? 1.194 38.594 21.531 1 98.62 273 LEU A CA 1
ATOM 2034 C C . LEU A 1 273 ? 2.287 38.719 22.594 1 98.62 273 LEU A C 1
ATOM 2036 O O . LEU A 1 273 ? 2.166 38.156 23.688 1 98.62 273 LEU A O 1
ATOM 2040 N N . VAL A 1 274 ? 3.324 39.375 22.25 1 98.12 274 VAL A N 1
ATOM 2041 C CA . VAL A 1 274 ? 4.422 39.594 23.188 1 98.12 274 VAL A CA 1
ATOM 2042 C C . VAL A 1 274 ? 3.91 40.312 24.438 1 98.12 274 VAL A C 1
ATOM 2044 O O . VAL A 1 274 ? 4.125 39.875 25.562 1 98.12 274 VAL A O 1
ATOM 2047 N N . ARG A 1 275 ? 3.17 41.375 24.25 1 97.56 275 ARG A N 1
ATOM 2048 C CA . ARG A 1 275 ? 2.65 42.188 25.359 1 97.56 275 ARG A CA 1
ATOM 2049 C C . ARG A 1 275 ? 1.67 41.375 26.203 1 97.56 275 ARG A C 1
ATOM 2051 O O . ARG A 1 275 ? 1.72 41.406 27.438 1 97.56 275 ARG A O 1
ATOM 2058 N N . ALA A 1 276 ? 0.806 40.719 25.484 1 98.12 276 ALA A N 1
ATOM 2059 C CA . ALA A 1 276 ? -0.19 39.906 26.188 1 98.12 276 ALA A CA 1
ATOM 2060 C C . ALA A 1 276 ? 0.475 38.781 26.984 1 98.12 276 ALA A C 1
ATOM 2062 O O . ALA A 1 276 ? 0.023 38.438 28.094 1 98.12 276 ALA A O 1
ATOM 2063 N N . SER A 1 277 ? 1.524 38.156 26.438 1 98.38 277 SER A N 1
ATOM 2064 C CA . SER A 1 277 ? 2.258 37.094 27.156 1 98.38 277 SER A CA 1
ATOM 2065 C C . SER A 1 277 ? 2.879 37.656 28.438 1 98.38 277 SER A C 1
ATOM 2067 O O . SER A 1 277 ? 2.766 37.031 29.5 1 98.38 277 SER A O 1
ATOM 2069 N N . LEU A 1 278 ? 3.455 38.812 28.312 1 97.5 278 LEU A N 1
ATOM 2070 C CA . LEU A 1 278 ? 4.086 39.438 29.469 1 97.5 278 LEU A CA 1
ATOM 2071 C C . LEU A 1 278 ? 3.051 39.781 30.531 1 97.5 278 LEU A C 1
ATOM 2073 O O . LEU A 1 278 ? 3.299 39.594 31.734 1 97.5 278 LEU A O 1
ATOM 2077 N N . ARG A 1 279 ? 1.902 40.25 30.125 1 96.62 279 ARG A N 1
ATOM 2078 C CA . ARG A 1 279 ? 0.827 40.594 31.047 1 96.62 279 ARG A CA 1
ATOM 2079 C C . ARG A 1 279 ? 0.342 39.344 31.797 1 96.62 279 ARG A C 1
ATOM 2081 O O . ARG A 1 279 ? -0.21 39.469 32.906 1 96.62 279 ARG A O 1
ATOM 2088 N N . ASN A 1 280 ? 0.536 38.219 31.203 1 97.31 280 ASN A N 1
ATOM 2089 C CA . ASN A 1 280 ? 0.128 36.969 31.828 1 97.31 280 ASN A CA 1
ATOM 2090 C C . ASN A 1 280 ? 1.316 36.25 32.438 1 97.31 280 ASN A C 1
ATOM 2092 O O . ASN A 1 280 ? 1.239 35.031 32.719 1 97.31 280 ASN A O 1
ATOM 2096 N N . ASN A 1 281 ? 2.426 36.875 32.562 1 96.94 281 ASN A N 1
ATOM 2097 C CA . ASN A 1 281 ? 3.637 36.375 33.219 1 96.94 281 ASN A CA 1
ATOM 2098 C C . ASN A 1 281 ? 4.238 35.188 32.469 1 96.94 281 ASN A C 1
ATOM 2100 O O . ASN A 1 281 ? 4.676 34.219 33.062 1 96.94 281 ASN A O 1
ATOM 2104 N N . VAL A 1 282 ? 4.078 35.219 31.188 1 97.56 282 VAL A N 1
ATOM 2105 C CA . VAL A 1 282 ? 4.699 34.219 30.312 1 97.56 282 VAL A CA 1
ATOM 2106 C C . VAL A 1 282 ? 5.789 34.875 29.484 1 97.56 282 VAL A C 1
ATOM 2108 O O . VAL A 1 282 ? 5.559 35.938 28.859 1 97.56 282 VAL A O 1
ATOM 2111 N N . LYS A 1 283 ? 6.984 34.375 29.516 1 97.81 283 LYS A N 1
ATOM 2112 C CA . LYS A 1 283 ? 8.07 34.875 28.688 1 97.81 283 LYS A CA 1
ATOM 2113 C C . LYS A 1 283 ? 7.812 34.594 27.203 1 97.81 283 LYS A C 1
ATOM 2115 O O . LYS A 1 283 ? 7.691 33.438 26.812 1 97.81 283 LYS A O 1
ATOM 2120 N N . PRO A 1 284 ? 7.699 35.625 26.391 1 98.06 284 PRO A N 1
ATOM 2121 C CA . PRO A 1 284 ? 7.473 35.375 24.969 1 98.06 284 PRO A CA 1
ATOM 2122 C C . PRO A 1 284 ? 8.688 34.781 24.266 1 98.06 284 PRO A C 1
ATOM 2124 O O . PRO A 1 284 ? 9.82 35.188 24.531 1 98.06 284 PRO A O 1
ATOM 2127 N N . ILE A 1 285 ? 8.531 33.781 23.484 1 98.44 285 ILE A N 1
ATOM 2128 C CA . ILE A 1 285 ? 9.57 33.156 22.656 1 98.44 285 ILE A CA 1
ATOM 2129 C C . ILE A 1 285 ? 9.156 33.188 21.188 1 98.44 285 ILE A C 1
ATOM 2131 O O . ILE A 1 285 ? 8.07 32.719 20.844 1 98.44 285 ILE A O 1
ATOM 2135 N N . LEU A 1 286 ? 9.945 33.844 20.359 1 98.5 286 LEU A N 1
ATOM 2136 C CA . LEU A 1 286 ? 9.734 33.812 18.922 1 98.5 286 LEU A CA 1
ATOM 2137 C C . LEU A 1 286 ? 10.336 32.562 18.312 1 98.5 286 LEU A C 1
ATOM 2139 O O . LEU A 1 286 ? 11.414 32.125 18.719 1 98.5 286 LEU A O 1
ATOM 2143 N N . SER A 1 287 ? 9.625 31.922 17.359 1 97.56 287 SER A N 1
ATOM 2144 C CA . SER A 1 287 ? 10.164 30.672 16.812 1 97.56 287 SER A CA 1
ATOM 2145 C C . SER A 1 287 ? 9.883 30.547 15.32 1 97.56 287 SER A C 1
ATOM 2147 O O . SER A 1 287 ? 8.969 31.203 14.805 1 97.56 287 SER A O 1
ATOM 2149 N N . LYS A 1 288 ? 10.719 29.891 14.586 1 96.56 288 LYS A N 1
ATOM 2150 C CA . LYS A 1 288 ? 10.516 29.391 13.227 1 96.56 288 LYS A CA 1
ATOM 2151 C C . LYS A 1 288 ? 10.117 27.922 13.227 1 96.56 288 LYS A C 1
ATOM 2153 O O . LYS A 1 288 ? 10.812 27.078 13.812 1 96.56 288 LYS A O 1
ATOM 2158 N N . LYS A 1 289 ? 9.109 27.641 12.57 1 96.75 289 LYS A N 1
ATOM 2159 C CA . LYS A 1 289 ? 8.578 26.281 12.648 1 96.75 289 LYS A CA 1
ATOM 2160 C C . LYS A 1 289 ? 9.07 25.422 11.484 1 96.75 289 LYS A C 1
ATOM 2162 O O . LYS A 1 289 ? 9.172 25.906 10.352 1 96.75 289 LYS A O 1
ATOM 2167 N N . LEU A 1 290 ? 9.25 24.141 11.773 1 95.19 290 LEU A N 1
ATOM 2168 C CA . LEU A 1 290 ? 9.703 23.188 10.766 1 95.19 290 LEU A CA 1
ATOM 2169 C C . LEU A 1 290 ? 8.531 22.719 9.906 1 95.19 290 LEU A C 1
ATOM 2171 O O . LEU A 1 290 ? 8.734 22.156 8.82 1 95.19 290 LEU A O 1
ATOM 2175 N N . GLY A 1 291 ? 7.34 22.922 10.414 1 95.69 291 GLY A N 1
ATOM 2176 C CA . GLY A 1 291 ? 6.156 22.5 9.68 1 95.69 291 GLY A CA 1
ATOM 2177 C C . GLY A 1 291 ? 5.586 23.578 8.789 1 95.69 291 GLY A C 1
ATOM 2178 O O . GLY A 1 291 ? 6.293 24.516 8.414 1 95.69 291 GLY A O 1
ATOM 2179 N N . THR A 1 292 ? 4.406 23.312 8.297 1 95.94 292 THR A N 1
ATOM 2180 C CA . THR A 1 292 ? 3.611 24.266 7.531 1 95.94 292 THR A CA 1
ATOM 2181 C C . THR A 1 292 ? 2.248 24.484 8.18 1 95.94 292 THR A C 1
ATOM 2183 O O . THR A 1 292 ? 1.852 23.719 9.07 1 95.94 292 THR A O 1
ATOM 2186 N N . SER A 1 293 ? 1.651 25.578 7.906 1 96 293 SER A N 1
ATOM 2187 C CA . SER A 1 293 ? 0.301 25.891 8.367 1 96 293 SER A CA 1
ATOM 2188 C C . SER A 1 293 ? -0.424 26.797 7.383 1 96 293 SER A C 1
ATOM 2190 O O . SER A 1 293 ? 0.151 27.219 6.371 1 96 293 SER A O 1
ATOM 2192 N N . ASP A 1 294 ? -1.654 27.031 7.703 1 98.06 294 ASP A N 1
ATOM 2193 C CA . ASP A 1 294 ? -2.451 27.906 6.855 1 98.06 294 ASP A CA 1
ATOM 2194 C C . ASP A 1 294 ? -1.945 29.344 6.934 1 98.06 294 ASP A C 1
ATOM 2196 O O . ASP A 1 294 ? -2.408 30.219 6.191 1 98.06 294 ASP A O 1
ATOM 2200 N N . MET A 1 295 ? -0.988 29.578 7.797 1 98.31 295 MET A N 1
ATOM 2201 C CA . MET A 1 295 ? -0.381 30.906 7.887 1 98.31 295 MET A CA 1
ATOM 2202 C C . MET A 1 295 ? 0.065 31.391 6.512 1 98.31 295 MET A C 1
ATOM 2204 O O . MET A 1 295 ? -0.155 32.562 6.156 1 98.31 295 MET A O 1
ATOM 2208 N N . ALA A 1 296 ? 0.631 30.484 5.746 1 97.81 296 ALA A N 1
ATOM 2209 C CA . ALA A 1 296 ? 1.133 30.828 4.418 1 97.81 296 ALA A CA 1
ATOM 2210 C C . ALA A 1 296 ? -0.007 31.25 3.494 1 97.81 296 ALA A C 1
ATOM 2212 O O . ALA A 1 296 ? 0.162 32.125 2.65 1 97.81 296 ALA A O 1
ATOM 2213 N N . ILE A 1 297 ? -1.104 30.656 3.605 1 97.88 297 ILE A N 1
ATOM 2214 C CA . ILE A 1 297 ? -2.273 30.984 2.791 1 97.88 297 ILE A CA 1
ATOM 2215 C C . ILE A 1 297 ? -2.861 32.312 3.225 1 97.88 297 ILE A C 1
ATOM 2217 O O . ILE A 1 297 ? -3.137 33.188 2.389 1 97.88 297 ILE A O 1
ATOM 2221 N N . LEU A 1 298 ? -2.984 32.5 4.52 1 98.56 298 LEU A N 1
ATOM 2222 C CA . LEU A 1 298 ? -3.625 33.688 5.09 1 98.56 298 LEU A CA 1
ATOM 2223 C C . LEU A 1 298 ? -2.746 34.938 4.91 1 98.56 298 LEU A C 1
ATOM 2225 O O . LEU A 1 298 ? -3.229 36.062 5.016 1 98.56 298 LEU A O 1
ATOM 2229 N N . ALA A 1 299 ? -1.504 34.688 4.598 1 98.19 299 ALA A N 1
ATOM 2230 C CA . ALA A 1 299 ? -0.574 35.781 4.348 1 98.19 299 ALA A CA 1
ATOM 2231 C C . ALA A 1 299 ? -1.003 36.594 3.131 1 98.19 299 ALA A C 1
ATOM 2233 O O . ALA A 1 299 ? -0.602 37.75 2.979 1 98.19 299 ALA A O 1
ATOM 2234 N N . LYS A 1 300 ? -1.819 36.031 2.283 1 97.19 300 LYS A N 1
ATOM 2235 C CA . LYS A 1 300 ? -2.367 36.75 1.135 1 97.19 300 LYS A CA 1
ATOM 2236 C C . LYS A 1 300 ? -3.322 37.844 1.579 1 97.19 300 LYS A C 1
ATOM 2238 O O . LYS A 1 300 ? -3.584 38.781 0.828 1 97.19 300 LYS A O 1
ATOM 2243 N N . LEU A 1 301 ? -3.846 37.75 2.766 1 98.06 301 LEU A N 1
ATOM 2244 C CA . LEU A 1 301 ? -4.785 38.75 3.293 1 98.06 301 LEU A CA 1
ATOM 2245 C C . LEU A 1 301 ? -4.051 39.844 4.051 1 98.06 301 LEU A C 1
ATOM 2247 O O . LEU A 1 301 ? -4.43 41 3.971 1 98.06 301 LEU A O 1
ATOM 2251 N N . THR A 1 302 ? -3.086 39.469 4.832 1 97.94 302 THR A N 1
ATOM 2252 C CA . THR A 1 302 ? -2.291 40.406 5.613 1 97.94 302 THR A CA 1
ATOM 2253 C C . THR A 1 302 ? -0.968 39.781 6.035 1 97.94 302 THR A C 1
ATOM 2255 O O . THR A 1 302 ? -0.889 38.562 6.242 1 97.94 302 THR A O 1
ATOM 2258 N N . LEU A 1 303 ? 0.051 40.594 6.207 1 98.19 303 LEU A N 1
ATOM 2259 C CA . LEU A 1 303 ? 1.348 40.094 6.68 1 98.19 303 LEU A CA 1
ATOM 2260 C C . LEU A 1 303 ? 1.494 40.312 8.18 1 98.19 303 LEU A C 1
ATOM 2262 O O . LEU A 1 303 ? 2.504 39.938 8.773 1 98.19 303 LEU A O 1
ATOM 2266 N N . ASN A 1 304 ? 0.399 40.938 8.773 1 98.12 304 ASN A N 1
ATOM 2267 C CA . ASN A 1 304 ? 0.324 41.031 10.234 1 98.12 304 ASN A CA 1
ATOM 2268 C C . ASN A 1 304 ? -0.267 39.75 10.836 1 98.12 304 ASN A C 1
ATOM 2270 O O . ASN A 1 304 ? -1.432 39.719 11.234 1 98.12 304 ASN A O 1
ATOM 2274 N N . LEU A 1 305 ? 0.546 38.75 10.93 1 97.81 305 LEU A N 1
ATOM 2275 C CA . LEU A 1 305 ? 0.022 37.5 11.445 1 97.81 305 LEU A CA 1
ATOM 2276 C C . LEU A 1 305 ? 1.112 36.688 12.164 1 97.81 305 LEU A C 1
ATOM 2278 O O . LEU A 1 305 ? 2.299 37 12.031 1 97.81 305 LEU A O 1
ATOM 2282 N N . ALA A 1 306 ? 0.774 35.812 12.938 1 98.75 306 ALA A N 1
ATOM 2283 C CA . ALA A 1 306 ? 1.598 34.812 13.648 1 98.75 306 ALA A CA 1
ATOM 2284 C C . ALA A 1 306 ? 0.785 33.594 14.031 1 98.75 306 ALA A C 1
ATOM 2286 O O . ALA A 1 306 ? -0.447 33.656 14.078 1 98.75 306 ALA A O 1
ATOM 2287 N N . ALA A 1 307 ? 1.48 32.5 14.18 1 98.88 307 ALA A N 1
ATOM 2288 C CA . ALA A 1 307 ? 0.836 31.328 14.742 1 98.88 307 ALA A CA 1
ATOM 2289 C C . ALA A 1 307 ? 1.12 31.203 16.234 1 98.88 307 ALA A C 1
ATOM 2291 O O . ALA A 1 307 ? 2.205 31.578 16.703 1 98.88 307 ALA A O 1
ATOM 2292 N N . TYR A 1 308 ? 0.137 30.734 16.938 1 98.81 308 TYR A N 1
ATOM 2293 C CA . TYR A 1 308 ? 0.233 30.688 18.391 1 98.81 308 TYR A CA 1
ATOM 2294 C C . TYR A 1 308 ? -0.778 29.703 18.969 1 98.81 308 TYR A C 1
ATOM 2296 O O . TYR A 1 308 ? -1.912 29.625 18.5 1 98.81 308 TYR A O 1
ATOM 2304 N N . GLY A 1 309 ? -0.334 29.016 19.984 1 98.69 309 GLY A N 1
ATOM 2305 C CA . GLY A 1 309 ? -1.283 28.188 20.719 1 98.69 309 GLY A CA 1
ATOM 2306 C C . GLY A 1 309 ? -0.617 27.219 21.656 1 98.69 309 GLY A C 1
ATOM 2307 O O . GLY A 1 309 ? 0.604 27.047 21.625 1 98.69 309 GLY A O 1
ATOM 2308 N N . PRO A 1 310 ? -1.402 26.641 22.5 1 98.62 310 PRO A N 1
ATOM 2309 C CA . PRO A 1 310 ? -0.896 25.625 23.422 1 98.62 310 PRO A CA 1
ATOM 2310 C C . PRO A 1 310 ? -0.624 24.281 22.734 1 98.62 310 PRO A C 1
ATOM 2312 O O . PRO A 1 310 ? -1.109 24.047 21.625 1 98.62 310 PRO A O 1
ATOM 2315 N N . GLY A 1 311 ? 0.217 23.531 23.469 1 98.06 311 GLY A N 1
ATOM 2316 C CA . GLY A 1 311 ? 0.425 22.172 23.016 1 98.06 311 GLY A CA 1
ATOM 2317 C C . GLY A 1 311 ? 1.823 21.922 22.484 1 98.06 311 GLY A C 1
ATOM 2318 O O . GLY A 1 311 ? 2.395 22.781 21.797 1 98.06 311 GLY A O 1
ATOM 2319 N N . ASP A 1 312 ? 2.354 20.75 22.75 1 96.88 312 ASP A N 1
ATOM 2320 C CA . ASP A 1 312 ? 3.645 20.281 22.25 1 96.88 312 ASP A CA 1
ATOM 2321 C C . ASP A 1 312 ? 3.531 19.766 20.828 1 96.88 312 ASP A C 1
ATOM 2323 O O . ASP A 1 312 ? 2.959 18.703 20.578 1 96.88 312 ASP A O 1
ATOM 2327 N N . PRO A 1 313 ? 4.16 20.484 19.922 1 95.38 313 PRO A N 1
ATOM 2328 C CA . PRO A 1 313 ? 3.973 20.094 18.516 1 95.38 313 PRO A CA 1
ATOM 2329 C C . PRO A 1 313 ? 4.57 18.734 18.203 1 95.38 313 PRO A C 1
ATOM 2331 O O . PRO A 1 313 ? 4.207 18.109 17.203 1 95.38 313 PRO A O 1
ATOM 2334 N N . THR A 1 314 ? 5.465 18.172 19.031 1 93.81 314 THR A N 1
ATOM 2335 C CA . THR A 1 314 ? 6.109 16.891 18.766 1 93.81 314 THR A CA 1
ATOM 2336 C C . THR A 1 314 ? 5.117 15.742 18.938 1 93.81 314 THR A C 1
ATOM 2338 O O . THR A 1 314 ? 5.379 14.625 18.5 1 93.81 314 THR A O 1
ATOM 2341 N N . LEU A 1 315 ? 3.971 16.031 19.5 1 94.25 315 LEU A N 1
ATOM 2342 C CA . LEU A 1 315 ? 2.951 15.016 19.734 1 94.25 315 LEU A CA 1
ATOM 2343 C C . LEU A 1 315 ? 1.936 14.992 18.594 1 94.25 315 LEU A C 1
ATOM 2345 O O . LEU A 1 315 ? 1.092 14.094 18.531 1 94.25 315 LEU A O 1
ATOM 2349 N N . SER A 1 316 ? 2.098 15.945 17.641 1 94.06 316 SER A N 1
ATOM 2350 C CA . SER A 1 316 ? 1.149 16.016 16.547 1 94.06 316 SER A CA 1
ATOM 2351 C C . SER A 1 316 ? 1.261 14.805 15.633 1 94.06 316 SER A C 1
ATOM 2353 O O . SER A 1 316 ? 2.363 14.32 15.359 1 94.06 316 SER A O 1
ATOM 2355 N N . HIS A 1 317 ? 0.158 14.312 15.164 1 93.62 317 HIS A N 1
ATOM 2356 C CA . HIS A 1 317 ? 0.067 13.258 14.164 1 93.62 317 HIS A CA 1
ATOM 2357 C C . HIS A 1 317 ? 0.61 11.938 14.695 1 93.62 317 HIS A C 1
ATOM 2359 O O . HIS A 1 317 ? 0.759 10.969 13.945 1 93.62 317 HIS A O 1
ATOM 2365 N N . GLY A 1 318 ? 0.938 11.914 15.992 1 91.56 318 GLY A N 1
ATOM 2366 C CA . GLY A 1 318 ? 1.53 10.711 16.562 1 91.56 318 GLY A CA 1
ATOM 2367 C C . GLY A 1 318 ? 0.502 9.75 17.109 1 91.56 318 GLY A C 1
ATOM 2368 O O . GLY A 1 318 ? -0.698 10.023 17.078 1 91.56 318 GLY A O 1
ATOM 2369 N N . PRO A 1 319 ? 1.063 8.602 17.578 1 91 319 PRO A N 1
ATOM 2370 C CA . PRO A 1 319 ? 0.157 7.609 18.172 1 91 319 PRO A CA 1
ATOM 2371 C C . PRO A 1 319 ? -0.406 8.055 19.516 1 91 319 PRO A C 1
ATOM 2373 O O . PRO A 1 319 ? -1.417 7.516 19.984 1 91 319 PRO A O 1
ATOM 2376 N N . VAL A 1 320 ? 0.284 8.953 20.125 1 92.75 320 VAL A N 1
ATOM 2377 C CA . VAL A 1 320 ? -0.17 9.531 21.375 1 92.75 320 VAL A CA 1
ATOM 2378 C C . VAL A 1 320 ? -0.25 11.047 21.266 1 92.75 320 VAL A C 1
ATOM 2380 O O . VAL A 1 320 ? 0.668 11.688 20.734 1 92.75 320 VAL A O 1
ATOM 2383 N N . GLU A 1 321 ? -1.335 11.523 21.719 1 96.56 321 GLU A N 1
ATOM 2384 C CA . GLU A 1 321 ? -1.548 12.969 21.703 1 96.56 321 GLU A CA 1
ATOM 2385 C C . GLU A 1 321 ? -2.291 13.43 22.953 1 96.56 321 GLU A C 1
ATOM 2387 O O . GLU A 1 321 ? -3.357 12.906 23.281 1 96.56 321 GLU A O 1
ATOM 2392 N N . TYR A 1 322 ? -1.701 14.336 23.672 1 98.12 322 TYR A N 1
ATOM 2393 C CA . TYR A 1 322 ? -2.354 14.906 24.844 1 98.12 322 TYR A CA 1
ATOM 2394 C C . TYR A 1 322 ? -1.941 16.359 25.047 1 98.12 322 TYR A C 1
ATOM 2396 O O . TYR A 1 322 ? -0.921 16.797 24.516 1 98.12 322 TYR A O 1
ATOM 2404 N N . ILE A 1 323 ? -2.754 17.062 25.766 1 98.62 323 ILE A N 1
ATOM 2405 C CA . ILE A 1 323 ? -2.486 18.484 26.031 1 98.62 323 ILE A CA 1
ATOM 2406 C C . ILE A 1 323 ? -2.859 18.812 27.484 1 98.62 323 ILE A C 1
ATOM 2408 O O . ILE A 1 323 ? -3.744 18.172 28.062 1 98.62 323 ILE A O 1
ATOM 2412 N N . ASN A 1 324 ? -2.131 19.688 28.109 1 98.56 324 ASN A N 1
ATOM 2413 C CA . ASN A 1 324 ? -2.441 20.172 29.438 1 98.56 324 ASN A CA 1
ATOM 2414 C C . ASN A 1 324 ? -3.529 21.25 29.406 1 98.56 324 ASN A C 1
ATOM 2416 O O . ASN A 1 324 ? -3.344 22.297 28.812 1 98.56 324 ASN A O 1
ATOM 2420 N N . ILE A 1 325 ? -4.629 21.031 30.141 1 98.25 325 ILE A N 1
ATOM 2421 C CA . ILE A 1 325 ? -5.785 21.922 30.094 1 98.25 325 ILE A CA 1
ATOM 2422 C C . ILE A 1 325 ? -5.402 23.281 30.641 1 98.25 325 ILE A C 1
ATOM 2424 O O . ILE A 1 325 ? -5.926 24.312 30.203 1 98.25 325 ILE A O 1
ATOM 2428 N N . ASN A 1 326 ? -4.484 23.328 31.516 1 98.12 326 ASN A N 1
ATOM 2429 C CA . ASN A 1 326 ? -4.035 24.594 32.062 1 98.12 326 ASN A CA 1
ATOM 2430 C C . ASN A 1 326 ? -3.346 25.453 30.984 1 98.12 326 ASN A C 1
ATOM 2432 O O . ASN A 1 326 ? -3.432 26.672 31.016 1 98.12 326 ASN A O 1
ATOM 2436 N N . ASP A 1 327 ? -2.654 24.797 30.109 1 98.5 327 ASP A N 1
ATOM 2437 C CA . ASP A 1 327 ? -2.039 25.516 29 1 98.5 327 ASP A CA 1
ATOM 2438 C C . ASP A 1 327 ? -3.1 26.094 28.062 1 98.5 327 ASP A C 1
ATOM 2440 O O . ASP A 1 327 ? -2.934 27.188 27.531 1 98.5 327 ASP A O 1
ATOM 2444 N N . VAL A 1 328 ? -4.16 25.359 27.859 1 98.75 328 VAL A N 1
ATOM 2445 C CA . VAL A 1 328 ? -5.262 25.812 27.031 1 98.75 328 VAL A CA 1
ATOM 2446 C C . VAL A 1 328 ? -5.902 27.047 27.656 1 98.75 328 VAL A C 1
ATOM 2448 O O . VAL A 1 328 ? -6.172 28.031 26.953 1 98.75 328 VAL A O 1
ATOM 2451 N N . LEU A 1 329 ? -6.105 27.016 28.922 1 98.25 329 LEU A N 1
ATOM 2452 C CA . LEU A 1 329 ? -6.688 28.141 29.641 1 98.25 329 LEU A CA 1
ATOM 2453 C C . LEU A 1 329 ? -5.762 29.344 29.609 1 98.25 329 LEU A C 1
ATOM 2455 O O . LEU A 1 329 ? -6.215 30.469 29.391 1 98.25 329 LEU A O 1
ATOM 2459 N N . LEU A 1 330 ? -4.535 29.078 29.844 1 98.5 330 LEU A N 1
ATOM 2460 C CA . LEU A 1 330 ? -3.555 30.156 29.812 1 98.5 330 LEU A CA 1
ATOM 2461 C C . LEU A 1 330 ? -3.514 30.812 28.438 1 98.5 330 LEU A C 1
ATOM 2463 O O . LEU A 1 330 ? -3.49 32.031 28.328 1 98.5 330 LEU A O 1
ATOM 2467 N N . ALA A 1 331 ? -3.451 29.984 27.422 1 98.75 331 ALA A N 1
ATOM 2468 C CA . ALA A 1 331 ? -3.475 30.516 26.062 1 98.75 331 ALA A CA 1
ATOM 2469 C C . ALA A 1 331 ? -4.723 31.359 25.828 1 98.75 331 ALA A C 1
ATOM 2471 O O . ALA A 1 331 ? -4.656 32.406 25.188 1 98.75 331 ALA A O 1
ATOM 2472 N N . SER A 1 332 ? -5.883 30.891 26.297 1 98.44 332 SER A N 1
ATOM 2473 C CA . SER A 1 332 ? -7.129 31.641 26.172 1 98.44 332 SER A CA 1
ATOM 2474 C C . SER A 1 332 ? -7.008 33.031 26.781 1 98.44 332 SER A C 1
ATOM 2476 O O . SER A 1 332 ? -7.398 34.031 26.172 1 98.44 332 SER A O 1
ATOM 2478 N N . ASN A 1 333 ? -6.461 33.062 27.953 1 98.12 333 ASN A N 1
ATOM 2479 C CA . ASN A 1 333 ? -6.301 34.312 28.641 1 98.12 333 ASN A CA 1
ATOM 2480 C C . ASN A 1 333 ? -5.363 35.25 27.891 1 98.12 333 ASN A C 1
ATOM 2482 O O . ASN A 1 333 ? -5.613 36.469 27.812 1 98.12 333 ASN A O 1
ATOM 2486 N N . ILE A 1 334 ? -4.332 34.719 27.422 1 98.69 334 ILE A N 1
ATOM 2487 C CA . ILE A 1 334 ? -3.387 35.5 26.656 1 98.69 334 ILE A CA 1
ATOM 2488 C C . ILE A 1 334 ? -4.066 36.062 25.391 1 98.69 334 ILE A C 1
ATOM 2490 O O . ILE A 1 334 ? -3.926 37.219 25.062 1 98.69 334 ILE A O 1
ATOM 2494 N N . LEU A 1 335 ? -4.801 35.219 24.719 1 98.75 335 LEU A N 1
ATOM 2495 C CA . LEU A 1 335 ? -5.488 35.656 23.5 1 98.75 335 LEU A CA 1
ATOM 2496 C C . LEU A 1 335 ? -6.516 36.719 23.812 1 98.75 335 LEU A C 1
ATOM 2498 O O . LEU A 1 335 ? -6.703 37.656 23 1 98.75 335 LEU A O 1
ATOM 2502 N N . ILE A 1 336 ? -7.211 36.656 24.953 1 98.06 336 ILE A N 1
ATOM 2503 C CA . ILE A 1 336 ? -8.133 37.688 25.359 1 98.06 336 ILE A CA 1
ATOM 2504 C C . ILE A 1 336 ? -7.379 39.031 25.5 1 98.06 336 ILE A C 1
ATOM 2506 O O . ILE A 1 336 ? -7.855 40.062 25.031 1 98.06 336 ILE A O 1
ATOM 2510 N N . ASN A 1 337 ? -6.23 38.938 26.094 1 97.94 337 ASN A N 1
ATOM 2511 C CA . ASN A 1 337 ? -5.414 40.125 26.25 1 97.94 337 ASN A CA 1
ATOM 2512 C C . ASN A 1 337 ? -4.891 40.625 24.906 1 97.94 337 ASN A C 1
ATOM 2514 O O . ASN A 1 337 ? -4.734 41.844 24.719 1 97.94 337 ASN A O 1
ATOM 2518 N N . VAL A 1 338 ? -4.559 39.719 23.984 1 98.12 338 VAL A N 1
ATOM 2519 C CA . VAL A 1 338 ? -4.09 40.094 22.656 1 98.12 338 VAL A CA 1
ATOM 2520 C C . VAL A 1 338 ? -5.156 40.938 21.953 1 98.12 338 VAL A C 1
ATOM 2522 O O . VAL A 1 338 ? -4.836 41.906 21.281 1 98.12 338 VAL A O 1
ATOM 2525 N N . VAL A 1 339 ? -6.395 40.5 22.062 1 97.19 339 VAL A N 1
ATOM 2526 C CA . VAL A 1 339 ? -7.5 41.219 21.453 1 97.19 339 VAL A CA 1
ATOM 2527 C C . VAL A 1 339 ? -7.512 42.656 21.938 1 97.19 339 VAL A C 1
ATOM 2529 O O . VAL A 1 339 ? -7.68 43.594 21.141 1 97.19 339 VAL A O 1
ATOM 2532 N N . ASN A 1 340 ? -7.254 42.875 23.188 1 94.44 340 ASN A N 1
ATOM 2533 C CA . ASN A 1 340 ? -7.207 44.188 23.766 1 94.44 340 ASN A CA 1
ATOM 2534 C C . ASN A 1 340 ? -5.973 44.969 23.297 1 94.44 340 ASN A C 1
ATOM 2536 O O . ASN A 1 340 ? -6.074 46.156 22.938 1 94.44 340 ASN A O 1
ATOM 2540 N N . GLU A 1 341 ? -4.898 44.281 23.344 1 95.06 341 GLU A N 1
ATOM 2541 C CA . GLU A 1 341 ? -3.643 44.938 22.953 1 95.06 341 GLU A CA 1
ATOM 2542 C C . GLU A 1 341 ? -3.662 45.312 21.484 1 95.06 341 GLU A C 1
ATOM 2544 O O . GLU A 1 341 ? -3.146 46.375 21.109 1 95.06 341 GLU A O 1
ATOM 2549 N N . PHE A 1 342 ? -4.172 44.5 20.641 1 95.69 342 PHE A N 1
ATOM 2550 C CA . PHE A 1 342 ? -4.223 44.719 19.203 1 95.69 342 PHE A CA 1
ATOM 2551 C C . PHE A 1 342 ? -5.039 45.969 18.891 1 95.69 342 PHE A C 1
ATOM 2553 O O . PHE A 1 342 ? -4.727 46.688 17.953 1 95.69 342 PHE A O 1
ATOM 2560 N N . GLY A 1 343 ? -6.078 46.25 19.609 1 91.19 343 GLY A N 1
ATOM 2561 C CA . GLY A 1 343 ? -6.883 47.438 19.453 1 91.19 343 GLY A CA 1
ATOM 2562 C C . GLY A 1 343 ? -6.141 48.719 19.812 1 91.19 343 GLY A C 1
ATOM 2563 O O . GLY A 1 343 ? -6.512 49.812 19.359 1 91.19 343 GLY A O 1
ATOM 2564 N N . ARG A 1 344 ? -5.09 48.625 20.594 1 89.75 344 ARG A N 1
ATOM 2565 C CA . ARG A 1 344 ? -4.43 49.812 21.141 1 89.75 344 ARG A CA 1
ATOM 2566 C C . ARG A 1 344 ? -3.105 50.062 20.438 1 89.75 344 ARG A C 1
ATOM 2568 O O . ARG A 1 344 ? -2.578 51.188 20.484 1 89.75 344 ARG A O 1
ATOM 2575 N N . ILE A 1 345 ? -2.627 49.031 19.859 1 83.56 345 ILE A N 1
ATOM 2576 C CA . ILE A 1 345 ? -1.291 49.156 19.297 1 83.56 345 ILE A CA 1
ATOM 2577 C C . ILE A 1 345 ? -1.352 49.969 18.016 1 83.56 345 ILE A C 1
ATOM 2579 O O . ILE A 1 345 ? -2.357 49.969 17.297 1 83.56 345 ILE A O 1
ATOM 2583 N N . SER A 1 346 ? -0.326 50.906 17.922 1 70.31 346 SER A N 1
ATOM 2584 C CA . SER A 1 346 ? -0.206 51.688 16.703 1 70.31 346 SER A CA 1
ATOM 2585 C C . SER A 1 346 ? 0.112 50.812 15.508 1 70.31 346 SER A C 1
ATOM 2587 O O . SER A 1 346 ? 0.936 49.906 15.609 1 70.31 346 SER A O 1
ATOM 2589 N N . MET A 1 347 ? -0.789 50.781 14.484 1 66.06 347 MET A N 1
ATOM 2590 C CA . MET A 1 347 ? -0.556 50 13.281 1 66.06 347 MET A CA 1
ATOM 2591 C C . MET A 1 347 ? 0.521 50.625 12.414 1 66.06 347 MET A C 1
ATOM 2593 O O . MET A 1 347 ? 0.399 51.781 12.016 1 66.06 347 MET A O 1
ATOM 2597 N N . GLN A 1 348 ? 1.741 50.812 12.914 1 52.53 348 GLN A N 1
ATOM 2598 C CA . GLN A 1 348 ? 2.684 51.469 12.008 1 52.53 348 GLN A CA 1
ATOM 2599 C C . GLN A 1 348 ? 2.398 51.094 10.555 1 52.53 348 GLN A C 1
ATOM 2601 O O . GLN A 1 348 ? 2.283 49.938 10.211 1 52.53 348 GLN A O 1
ATOM 2606 N N . ARG A 1 349 ? 1.602 51.906 9.828 1 43.12 349 ARG A N 1
ATOM 2607 C CA . ARG A 1 349 ? 1.509 51.75 8.383 1 43.12 349 ARG A CA 1
ATOM 2608 C C . ARG A 1 349 ? 2.895 51.719 7.746 1 43.12 349 ARG A C 1
ATOM 2610 O O . ARG A 1 349 ? 3.805 52.406 8.172 1 43.12 349 ARG A O 1
ATOM 2617 N N . MET B 1 1 ? -20.594 -39.719 -22.375 1 63.44 1 MET B N 1
ATOM 2618 C CA . MET B 1 1 ? -20.453 -39.281 -23.766 1 63.44 1 MET B CA 1
ATOM 2619 C C . MET B 1 1 ? -19.203 -38.438 -23.953 1 63.44 1 MET B C 1
ATOM 2621 O O . MET B 1 1 ? -18.875 -37.594 -23.125 1 63.44 1 MET B O 1
ATOM 2625 N N . ALA B 1 2 ? -18.438 -38.719 -24.984 1 83.56 2 ALA B N 1
ATOM 2626 C CA . ALA B 1 2 ? -17.203 -38.031 -25.344 1 83.56 2 ALA B CA 1
ATOM 2627 C C . ALA B 1 2 ? -17.469 -36.562 -25.672 1 83.56 2 ALA B C 1
ATOM 2629 O O . ALA B 1 2 ? -18.469 -36.219 -26.312 1 83.56 2 ALA B O 1
ATOM 2630 N N . LEU B 1 3 ? -16.688 -35.719 -25.172 1 91.25 3 LEU B N 1
ATOM 2631 C CA . LEU B 1 3 ? -16.828 -34.281 -25.469 1 91.25 3 LEU B CA 1
ATOM 2632 C C . LEU B 1 3 ? -16.344 -33.969 -26.875 1 91.25 3 LEU B C 1
ATOM 2634 O O . LEU B 1 3 ? -15.266 -34.406 -27.281 1 91.25 3 LEU B O 1
ATOM 2638 N N . SER B 1 4 ? -17.156 -33.188 -27.625 1 89.5 4 SER B N 1
ATOM 2639 C CA . SER B 1 4 ? -16.766 -32.688 -28.938 1 89.5 4 SER B CA 1
ATOM 2640 C C . SER B 1 4 ? -15.906 -31.453 -28.844 1 89.5 4 SER B C 1
ATOM 2642 O O . SER B 1 4 ? -15.734 -30.891 -27.766 1 89.5 4 SER B O 1
ATOM 2644 N N . SER B 1 5 ? -15.352 -31.078 -30.047 1 88.62 5 SER B N 1
ATOM 2645 C CA . SER B 1 5 ? -14.539 -29.875 -30.094 1 88.62 5 SER B CA 1
ATOM 2646 C C . SER B 1 5 ? -15.352 -28.656 -29.656 1 88.62 5 SER B C 1
ATOM 2648 O O . SER B 1 5 ? -14.844 -27.797 -28.922 1 88.62 5 SER B O 1
ATOM 2650 N N . GLY B 1 6 ? -16.531 -28.578 -30.047 1 90.12 6 GLY B N 1
ATOM 2651 C CA . GLY B 1 6 ? -17.422 -27.5 -29.641 1 90.12 6 GLY B CA 1
ATOM 2652 C C . GLY B 1 6 ? -17.703 -27.484 -28.156 1 90.12 6 GLY B C 1
ATOM 2653 O O . GLY B 1 6 ? -17.781 -26.422 -27.531 1 90.12 6 GLY B O 1
ATOM 2654 N N . ASP B 1 7 ? -17.891 -28.688 -27.609 1 94.38 7 ASP B N 1
ATOM 2655 C CA . ASP B 1 7 ? -18.125 -28.828 -26.172 1 94.38 7 ASP B CA 1
ATOM 2656 C C . ASP B 1 7 ? -16.938 -28.312 -25.359 1 94.38 7 ASP B C 1
ATOM 2658 O O . ASP B 1 7 ? -17.109 -27.688 -24.312 1 94.38 7 ASP B O 1
ATOM 2662 N N . VAL B 1 8 ? -15.766 -28.609 -25.922 1 96.88 8 VAL B N 1
ATOM 2663 C CA . VAL B 1 8 ? -14.547 -28.234 -25.203 1 96.88 8 VAL B CA 1
ATOM 2664 C C . VAL B 1 8 ? -14.398 -26.719 -25.172 1 96.88 8 VAL B C 1
ATOM 2666 O O . VAL B 1 8 ? -14.094 -26.156 -24.109 1 96.88 8 VAL B O 1
ATOM 2669 N N . LYS B 1 9 ? -14.594 -26.078 -26.281 1 96.94 9 LYS B N 1
ATOM 2670 C CA . LYS B 1 9 ? -14.531 -24.609 -26.328 1 96.94 9 LYS B CA 1
ATOM 2671 C C . LYS B 1 9 ? -15.562 -23.984 -25.406 1 96.94 9 LYS B C 1
ATOM 2673 O O . LYS B 1 9 ? -15.258 -23.031 -24.688 1 96.94 9 LYS B O 1
ATOM 2678 N N . GLU B 1 10 ? -16.734 -24.5 -25.422 1 97.19 10 GLU B N 1
ATOM 2679 C CA . GLU B 1 10 ? -17.812 -23.984 -24.578 1 97.19 10 GLU B CA 1
ATOM 2680 C C . GLU B 1 10 ? -17.484 -24.172 -23.094 1 97.19 10 GLU B C 1
ATOM 2682 O O . GLU B 1 10 ? -17.766 -23.297 -22.266 1 97.19 10 GLU B O 1
ATOM 2687 N N . LEU B 1 11 ? -16.969 -25.312 -22.797 1 98.12 11 LEU B N 1
ATOM 2688 C CA . LEU B 1 11 ? -16.562 -25.578 -21.422 1 98.12 11 LEU B CA 1
ATOM 2689 C C . LEU B 1 11 ? -15.547 -24.547 -20.938 1 98.12 11 LEU B C 1
ATOM 2691 O O . LEU B 1 11 ? -15.703 -23.969 -19.859 1 98.12 11 LEU B O 1
ATOM 2695 N N . LEU B 1 12 ? -14.523 -24.328 -21.781 1 98.5 12 LEU B N 1
ATOM 2696 C CA . LEU B 1 12 ? -13.477 -23.375 -21.406 1 98.5 12 LEU B CA 1
ATOM 2697 C C . LEU B 1 12 ? -14.062 -21.984 -21.203 1 98.5 12 LEU B C 1
ATOM 2699 O O . LEU B 1 12 ? -13.75 -21.312 -20.219 1 98.5 12 LEU B O 1
ATOM 2703 N N . ILE B 1 13 ? -14.922 -21.562 -22.094 1 98.19 13 ILE B N 1
ATOM 2704 C CA . ILE B 1 13 ? -15.539 -20.25 -22.031 1 98.19 13 ILE B CA 1
ATOM 2705 C C . ILE B 1 13 ? -16.359 -20.125 -20.75 1 98.19 13 ILE B C 1
ATOM 2707 O O . ILE B 1 13 ? -16.281 -19.109 -20.047 1 98.19 13 ILE B O 1
ATOM 2711 N N . ASN B 1 14 ? -17.125 -21.141 -20.453 1 98.25 14 ASN B N 1
ATOM 2712 C CA . ASN B 1 14 ? -17.953 -21.125 -19.25 1 98.25 14 ASN B CA 1
ATOM 2713 C C . ASN B 1 14 ? -17.094 -21.062 -17.984 1 98.25 14 ASN B C 1
ATOM 2715 O O . ASN B 1 14 ? -17.453 -20.391 -17.016 1 98.25 14 ASN B O 1
ATOM 2719 N N . LEU B 1 15 ? -16.016 -21.797 -17.969 1 98.69 15 LEU B N 1
ATOM 2720 C CA . LEU B 1 15 ? -15.102 -21.781 -16.828 1 98.69 15 LEU B CA 1
ATOM 2721 C C . LEU B 1 15 ? -14.508 -20.391 -16.641 1 98.69 15 LEU B C 1
ATOM 2723 O O . LEU B 1 15 ? -14.367 -19.922 -15.508 1 98.69 15 LEU B O 1
ATOM 2727 N N . LEU B 1 16 ? -14.188 -19.719 -17.719 1 98.56 16 LEU B N 1
ATOM 2728 C CA . LEU B 1 16 ? -13.547 -18.406 -17.672 1 98.56 16 LEU B CA 1
ATOM 2729 C C . LEU B 1 16 ? -14.523 -17.344 -17.188 1 98.56 16 LEU B C 1
ATOM 2731 O O . LEU B 1 16 ? -14.109 -16.344 -16.578 1 98.56 16 LEU B O 1
ATOM 2735 N N . LYS B 1 17 ? -15.734 -17.547 -17.375 1 98.19 17 LYS B N 1
ATOM 2736 C CA . LYS B 1 17 ? -16.75 -16.594 -16.969 1 98.19 17 LYS B CA 1
ATOM 2737 C C . LYS B 1 17 ? -16.969 -16.609 -15.461 1 98.19 17 LYS B C 1
ATOM 2739 O O . LYS B 1 17 ? -17.562 -15.68 -14.898 1 98.19 17 LYS B O 1
ATOM 2744 N N . ILE B 1 18 ? -16.5 -17.641 -14.797 1 98.38 18 ILE B N 1
ATOM 2745 C CA . ILE B 1 18 ? -16.641 -17.75 -13.352 1 98.38 18 ILE B CA 1
ATOM 2746 C C . ILE B 1 18 ? -15.398 -17.188 -12.664 1 98.38 18 ILE B C 1
ATOM 2748 O O . ILE B 1 18 ? -14.305 -17.734 -12.805 1 98.38 18 ILE B O 1
ATOM 2752 N N . TYR B 1 19 ? -15.562 -16.109 -11.992 1 97.31 19 TYR B N 1
ATOM 2753 C CA . TYR B 1 19 ? -14.469 -15.516 -11.234 1 97.31 19 TYR B CA 1
ATOM 2754 C C . TYR B 1 19 ? -14.055 -16.406 -10.07 1 97.31 19 TYR B C 1
ATOM 2756 O O . TYR B 1 19 ? -14.883 -16.75 -9.219 1 97.31 19 TYR B O 1
ATOM 2764 N N . SER B 1 20 ? -12.789 -16.828 -10.031 1 98 20 SER B N 1
ATOM 2765 C CA . SER B 1 20 ? -12.414 -17.828 -9.023 1 98 20 SER B CA 1
ATOM 2766 C C . SER B 1 20 ? -11.008 -17.562 -8.5 1 98 20 SER B C 1
ATOM 2768 O O . SER B 1 20 ? -10.172 -18.484 -8.469 1 98 20 SER B O 1
ATOM 2770 N N . PRO B 1 21 ? -10.727 -16.359 -7.98 1 97.62 21 PRO B N 1
ATOM 2771 C CA . PRO B 1 21 ? -9.43 -16.203 -7.309 1 97.62 21 PRO B CA 1
ATOM 2772 C C . PRO B 1 21 ? -9.281 -17.125 -6.102 1 97.62 21 PRO B C 1
ATOM 2774 O O . PRO B 1 21 ? -10.266 -17.719 -5.652 1 97.62 21 PRO B O 1
ATOM 2777 N N . SER B 1 22 ? -8.055 -17.266 -5.668 1 97.94 22 SER B N 1
ATOM 2778 C CA . SER B 1 22 ? -7.785 -18.172 -4.562 1 97.94 22 SER B CA 1
ATOM 2779 C C . SER B 1 22 ? -8.703 -17.891 -3.377 1 97.94 22 SER B C 1
ATOM 2781 O O . SER B 1 22 ? -8.805 -16.734 -2.924 1 97.94 22 SER B O 1
ATOM 2783 N N . GLY B 1 23 ? -9.312 -18.859 -2.947 1 97.5 23 GLY B N 1
ATOM 2784 C CA . GLY B 1 23 ? -10.211 -18.75 -1.812 1 97.5 23 GLY B CA 1
ATOM 2785 C C . GLY B 1 23 ? -11.664 -18.547 -2.219 1 97.5 23 GLY B C 1
ATOM 2786 O O . GLY B 1 23 ? -12.562 -18.656 -1.388 1 97.5 23 GLY B O 1
ATOM 2787 N N . GLU B 1 24 ? -11.914 -18.297 -3.463 1 98.06 24 GLU B N 1
ATOM 2788 C CA . GLU B 1 24 ? -13.266 -18.078 -3.982 1 98.06 24 GLU B CA 1
ATOM 2789 C C . GLU B 1 24 ? -13.594 -19.078 -5.09 1 98.06 24 GLU B C 1
ATOM 2791 O O . GLU B 1 24 ? -14.148 -18.703 -6.125 1 98.06 24 GLU B O 1
ATOM 2796 N N . GLU B 1 25 ? -13.234 -20.312 -4.859 1 98.62 25 GLU B N 1
ATOM 2797 C CA . GLU B 1 25 ? -13.344 -21.297 -5.926 1 98.62 25 GLU B CA 1
ATOM 2798 C C . GLU B 1 25 ? -14.648 -22.094 -5.816 1 98.62 25 GLU B C 1
ATOM 2800 O O . GLU B 1 25 ? -14.883 -23.016 -6.59 1 98.62 25 GLU B O 1
ATOM 2805 N N . ARG B 1 26 ? -15.523 -21.75 -4.871 1 98.12 26 ARG B N 1
ATOM 2806 C CA . ARG B 1 26 ? -16.719 -22.547 -4.641 1 98.12 26 ARG B CA 1
ATOM 2807 C C . ARG B 1 26 ? -17.578 -22.625 -5.898 1 98.12 26 ARG B C 1
ATOM 2809 O O . ARG B 1 26 ? -18.016 -23.703 -6.289 1 98.12 26 ARG B O 1
ATOM 2816 N N . GLY B 1 27 ? -17.797 -21.469 -6.516 1 98.75 27 GLY B N 1
ATOM 2817 C CA . GLY B 1 27 ? -18.641 -21.422 -7.703 1 98.75 27 GLY B CA 1
ATOM 2818 C C . GLY B 1 27 ? -18.109 -22.281 -8.836 1 98.75 27 GLY B C 1
ATOM 2819 O O . GLY B 1 27 ? -18.875 -23.016 -9.469 1 98.75 27 GLY B O 1
ATOM 2820 N N . ILE B 1 28 ? -16.875 -22.234 -9.07 1 98.75 28 ILE B N 1
ATOM 2821 C CA . ILE B 1 28 ? -16.297 -22.984 -10.18 1 98.75 28 ILE B CA 1
ATOM 2822 C C . ILE B 1 28 ? -16.266 -24.469 -9.836 1 98.75 28 ILE B C 1
ATOM 2824 O O . ILE B 1 28 ? -16.453 -25.328 -10.711 1 98.75 28 ILE B O 1
ATOM 2828 N N . ALA B 1 29 ? -16 -24.797 -8.602 1 98.88 29 ALA B N 1
ATOM 2829 C CA . ALA B 1 29 ? -16.016 -26.188 -8.164 1 98.88 29 ALA B CA 1
ATOM 2830 C C . ALA B 1 29 ? -17.375 -26.812 -8.375 1 98.88 29 ALA B C 1
ATOM 2832 O O . ALA B 1 29 ? -17.484 -27.938 -8.875 1 98.88 29 ALA B O 1
ATOM 2833 N N . GLU B 1 30 ? -18.406 -26.094 -8.008 1 98.88 30 GLU B N 1
ATOM 2834 C CA . GLU B 1 30 ? -19.781 -26.578 -8.172 1 98.88 30 GLU B CA 1
ATOM 2835 C C . GLU B 1 30 ? -20.125 -26.75 -9.648 1 98.88 30 GLU B C 1
ATOM 2837 O O . GLU B 1 30 ? -20.766 -27.734 -10.031 1 98.88 30 GLU B O 1
ATOM 2842 N N . PHE B 1 31 ? -19.703 -25.812 -10.383 1 98.88 31 PHE B N 1
ATOM 2843 C CA . PHE B 1 31 ? -19.953 -25.906 -11.82 1 98.88 31 PHE B CA 1
ATOM 2844 C C . PHE B 1 31 ? -19.281 -27.156 -12.406 1 98.88 31 PHE B C 1
ATOM 2846 O O . PHE B 1 31 ? -19.922 -27.922 -13.117 1 98.88 31 PHE B O 1
ATOM 2853 N N . ILE B 1 32 ? -18.016 -27.375 -12.086 1 98.88 32 ILE B N 1
ATOM 2854 C CA . ILE B 1 32 ? -17.234 -28.469 -12.648 1 98.88 32 ILE B CA 1
ATOM 2855 C C . ILE B 1 32 ? -17.828 -29.812 -12.172 1 98.88 32 ILE B C 1
ATOM 2857 O O . ILE B 1 32 ? -17.969 -30.734 -12.969 1 98.88 32 ILE B O 1
ATOM 2861 N N . SER B 1 33 ? -18.078 -29.891 -10.859 1 98.81 33 SER B N 1
ATOM 2862 C CA . SER B 1 33 ? -18.656 -31.109 -10.32 1 98.81 33 SER B CA 1
ATOM 2863 C C . SER B 1 33 ? -19.953 -31.469 -11.047 1 98.81 33 SER B C 1
ATOM 2865 O O . SER B 1 33 ? -20.141 -32.625 -11.438 1 98.81 33 SER B O 1
ATOM 2867 N N . SER B 1 34 ? -20.828 -30.484 -11.203 1 98.62 34 SER B N 1
ATOM 2868 C CA . SER B 1 34 ? -22.078 -30.703 -11.906 1 98.62 34 SER B CA 1
ATOM 2869 C C . SER B 1 34 ? -21.844 -31.109 -13.352 1 98.62 34 SER B C 1
ATOM 2871 O O . SER B 1 34 ? -22.531 -32 -13.875 1 98.62 34 SER B O 1
ATOM 2873 N N . PHE B 1 35 ? -20.969 -30.438 -13.992 1 98.38 35 PHE B N 1
ATOM 2874 C CA . PHE B 1 35 ? -20.641 -30.734 -15.383 1 98.38 35 PHE B CA 1
ATOM 2875 C C . PHE B 1 35 ? -20.172 -32.156 -15.539 1 98.38 35 PHE B C 1
ATOM 2877 O O . PHE B 1 35 ? -20.625 -32.875 -16.438 1 98.38 35 PHE B O 1
ATOM 2884 N N . LEU B 1 36 ? -19.25 -32.625 -14.656 1 98.38 36 LEU B N 1
ATOM 2885 C CA . LEU B 1 36 ? -18.719 -33.969 -14.688 1 98.38 36 LEU B CA 1
ATOM 2886 C C . LEU B 1 36 ? -19.828 -35 -14.492 1 98.38 36 LEU B C 1
ATOM 2888 O O . LEU B 1 36 ? -19.906 -36 -15.219 1 98.38 36 LEU B O 1
ATOM 2892 N N . LYS B 1 37 ? -20.703 -34.719 -13.578 1 98 37 LYS B N 1
ATOM 2893 C CA . LYS B 1 37 ? -21.812 -35.625 -13.305 1 98 37 LYS B CA 1
ATOM 2894 C C . LYS B 1 37 ? -22.75 -35.719 -14.508 1 98 37 LYS B C 1
ATOM 2896 O O . LYS B 1 37 ? -23.234 -36.812 -14.852 1 98 37 LYS B O 1
ATOM 2901 N N . GLN B 1 38 ? -23 -34.625 -15.078 1 97.12 38 GLN B N 1
ATOM 2902 C CA . GLN B 1 38 ? -23.875 -34.562 -16.25 1 97.12 38 GLN B CA 1
ATOM 2903 C C . GLN B 1 38 ? -23.297 -35.406 -17.391 1 97.12 38 GLN B C 1
ATOM 2905 O O . GLN B 1 38 ? -24.031 -35.875 -18.25 1 97.12 38 GLN B O 1
ATOM 2910 N N . HIS B 1 39 ? -22.031 -35.562 -17.344 1 96.88 39 HIS B N 1
ATOM 2911 C CA . HIS B 1 39 ? -21.375 -36.312 -18.422 1 96.88 39 HIS B CA 1
ATOM 2912 C C . HIS B 1 39 ? -21 -37.719 -17.953 1 96.88 39 HIS B C 1
ATOM 2914 O O . HIS B 1 39 ? -20.094 -38.344 -18.516 1 96.88 39 HIS B O 1
ATOM 2920 N N . GLY B 1 40 ? -21.516 -38.188 -16.859 1 95.06 40 GLY B N 1
ATOM 2921 C CA . GLY B 1 40 ? -21.484 -39.594 -16.484 1 95.06 40 GLY B CA 1
ATOM 2922 C C . GLY B 1 40 ? -20.359 -39.938 -15.516 1 95.06 40 GLY B C 1
ATOM 2923 O O . GLY B 1 40 ? -20.109 -41.094 -15.227 1 95.06 40 GLY B O 1
ATOM 2924 N N . ALA B 1 41 ? -19.672 -38.969 -14.992 1 96.12 41 ALA B N 1
ATOM 2925 C CA . ALA B 1 41 ? -18.609 -39.219 -14.031 1 96.12 41 ALA B CA 1
ATOM 2926 C C . ALA B 1 41 ? -19.109 -39.125 -12.602 1 96.12 41 ALA B C 1
ATOM 2928 O O . ALA B 1 41 ? -20 -38.312 -12.312 1 96.12 41 ALA B O 1
ATOM 2929 N N . GLU B 1 42 ? -18.594 -39.969 -11.789 1 94.38 42 GLU B N 1
ATOM 2930 C CA . GLU B 1 42 ? -18.797 -39.781 -10.359 1 94.38 42 GLU B CA 1
ATOM 2931 C C . GLU B 1 42 ? -17.812 -38.75 -9.797 1 94.38 42 GLU B C 1
ATOM 2933 O O . GLU B 1 42 ? -16.625 -39 -9.68 1 94.38 42 GLU B O 1
ATOM 2938 N N . ALA B 1 43 ? -18.328 -37.656 -9.547 1 98.12 43 ALA B N 1
ATOM 2939 C CA . ALA B 1 43 ? -17.484 -36.562 -9.062 1 98.12 43 ALA B CA 1
ATOM 2940 C C . ALA B 1 43 ? -18.016 -36 -7.742 1 98.12 43 ALA B C 1
ATOM 2942 O O . ALA B 1 43 ? -19.219 -36.031 -7.484 1 98.12 43 ALA B O 1
ATOM 2943 N N . TRP B 1 44 ? -17.109 -35.5 -6.852 1 98.5 44 TRP B N 1
ATOM 2944 C CA . TRP B 1 44 ? -17.484 -34.875 -5.586 1 98.5 44 TRP B CA 1
ATOM 2945 C C . TRP B 1 44 ? -16.516 -33.781 -5.191 1 98.5 44 TRP B C 1
ATOM 2947 O O . TRP B 1 44 ? -15.43 -33.656 -5.777 1 98.5 44 TRP B O 1
ATOM 2957 N N . ILE B 1 45 ? -17.016 -32.938 -4.352 1 98.75 45 ILE B N 1
ATOM 2958 C CA . ILE B 1 45 ? -16.203 -31.859 -3.801 1 98.75 45 ILE B CA 1
ATOM 2959 C C . ILE B 1 45 ? -15.758 -32.219 -2.383 1 98.75 45 ILE B C 1
ATOM 2961 O O . ILE B 1 45 ? -16.594 -32.562 -1.538 1 98.75 45 ILE B O 1
ATOM 2965 N N . ASP B 1 46 ? -14.5 -32.281 -2.141 1 98.5 46 ASP B N 1
ATOM 2966 C CA . ASP B 1 46 ? -14.023 -32.656 -0.812 1 98.5 46 ASP B CA 1
ATOM 2967 C C . ASP B 1 46 ? -14.031 -31.453 0.135 1 98.5 46 ASP B C 1
ATOM 2969 O O . ASP B 1 46 ? -14.562 -30.391 -0.198 1 98.5 46 ASP B O 1
ATOM 2973 N N . GLU B 1 47 ? -13.445 -31.609 1.34 1 97.75 47 GLU B N 1
ATOM 2974 C CA . GLU B 1 47 ? -13.5 -30.594 2.389 1 97.75 47 GLU B CA 1
ATOM 2975 C C . GLU B 1 47 ? -12.664 -29.375 2.014 1 97.75 47 GLU B C 1
ATOM 2977 O O . GLU B 1 47 ? -12.992 -28.25 2.414 1 97.75 47 GLU B O 1
ATOM 2982 N N . ALA B 1 48 ? -11.664 -29.562 1.214 1 98.31 48 ALA B N 1
ATOM 2983 C CA . ALA B 1 48 ? -10.789 -28.469 0.803 1 98.31 48 ALA B CA 1
ATOM 2984 C C . ALA B 1 48 ? -11.352 -27.734 -0.413 1 98.31 48 ALA B C 1
ATOM 2986 O O . ALA B 1 48 ? -10.789 -26.734 -0.862 1 98.31 48 ALA B O 1
ATOM 2987 N N . GLY B 1 49 ? -12.469 -28.172 -0.917 1 98.75 49 GLY B N 1
ATOM 2988 C CA . GLY B 1 49 ? -13.117 -27.562 -2.068 1 98.75 49 GLY B CA 1
ATOM 2989 C C . GLY B 1 49 ? -12.641 -28.125 -3.391 1 98.75 49 GLY B C 1
ATOM 2990 O O . GLY B 1 49 ? -12.969 -27.594 -4.453 1 98.75 49 GLY B O 1
ATOM 2991 N N . ASN B 1 50 ? -11.828 -29.156 -3.346 1 98.88 50 ASN B N 1
ATOM 2992 C CA . ASN B 1 50 ? -11.352 -29.797 -4.566 1 98.88 50 ASN B CA 1
ATOM 2993 C C . ASN B 1 50 ? -12.477 -30.547 -5.281 1 98.88 50 ASN B C 1
ATOM 2995 O O . ASN B 1 50 ? -13.391 -31.047 -4.637 1 98.88 50 ASN B O 1
ATOM 2999 N N . VAL B 1 51 ? -12.43 -30.609 -6.562 1 98.94 51 VAL B N 1
ATOM 3000 C CA . VAL B 1 51 ? -13.312 -31.469 -7.34 1 98.94 51 VAL B CA 1
ATOM 3001 C C . VAL B 1 51 ? -12.57 -32.75 -7.727 1 98.94 51 VAL B C 1
ATOM 3003 O O . VAL B 1 51 ? -11.539 -32.688 -8.398 1 98.94 51 VAL B O 1
ATOM 3006 N N . LEU B 1 52 ? -13.117 -33.844 -7.305 1 98.88 52 LEU B N 1
ATOM 3007 C CA . LEU B 1 52 ? -12.469 -35.125 -7.492 1 98.88 52 LEU B CA 1
ATOM 3008 C C . LEU B 1 52 ? -13.375 -36.062 -8.273 1 98.88 52 LEU B C 1
ATOM 3010 O O . LEU B 1 52 ? -14.594 -36.031 -8.148 1 98.88 52 LEU B O 1
ATOM 3014 N N . ALA B 1 53 ? -12.773 -36.906 -9.062 1 98.69 53 ALA B N 1
ATOM 3015 C CA . ALA B 1 53 ? -13.477 -37.969 -9.797 1 98.69 53 ALA B CA 1
ATOM 3016 C C . ALA B 1 53 ? -12.562 -39.156 -10.062 1 98.69 53 ALA B C 1
ATOM 3018 O O . ALA B 1 53 ? -11.359 -38.969 -10.266 1 98.69 53 ALA B O 1
ATOM 3019 N N . VAL B 1 54 ? -13.102 -40.281 -10.008 1 98 54 VAL B N 1
ATOM 3020 C CA . VAL B 1 54 ? -12.352 -41.531 -10.258 1 98 54 VAL B CA 1
ATOM 3021 C C . VAL B 1 54 ? -13.094 -42.375 -11.289 1 98 54 VAL B C 1
ATOM 3023 O O . VAL B 1 54 ? -14.32 -42.469 -11.25 1 98 54 VAL B O 1
ATOM 3026 N N . LYS B 1 55 ? -12.328 -42.875 -12.25 1 96.38 55 LYS B N 1
ATOM 3027 C CA . LYS B 1 55 ? -12.883 -43.875 -13.156 1 96.38 55 LYS B CA 1
ATOM 3028 C C . LYS B 1 55 ? -11.836 -44.906 -13.539 1 96.38 55 LYS B C 1
ATOM 3030 O O . LYS B 1 55 ? -10.641 -44.688 -13.367 1 96.38 55 LYS B O 1
ATOM 3035 N N . GLY B 1 56 ? -12.289 -46.031 -14.039 1 94.88 56 GLY B N 1
ATOM 3036 C CA . GLY B 1 56 ? -11.398 -47.156 -14.344 1 94.88 56 GLY B CA 1
ATOM 3037 C C . GLY B 1 56 ? -11.094 -48.031 -13.133 1 94.88 56 GLY B C 1
ATOM 3038 O O . GLY B 1 56 ? -11.367 -47.625 -12 1 94.88 56 GLY B O 1
ATOM 3039 N N . SER B 1 57 ? -10.57 -49.219 -13.383 1 93.12 57 SER B N 1
ATOM 3040 C CA . SER B 1 57 ? -10.344 -50.156 -12.289 1 93.12 57 SER B CA 1
ATOM 3041 C C . SER B 1 57 ? -9 -50.875 -12.453 1 93.12 57 SER B C 1
ATOM 3043 O O . SER B 1 57 ? -8.789 -51.938 -11.859 1 93.12 57 SER B O 1
ATOM 3045 N N . GLY B 1 58 ? -8.203 -50.312 -13.25 1 93.62 58 GLY B N 1
ATOM 3046 C CA . GLY B 1 58 ? -6.895 -50.906 -13.43 1 93.62 58 GLY B CA 1
ATOM 3047 C C . GLY B 1 58 ? -6 -50.781 -12.211 1 93.62 58 GLY B C 1
ATOM 3048 O O . GLY B 1 58 ? -6.262 -49.969 -11.328 1 93.62 58 GLY B O 1
ATOM 3049 N N . GLU B 1 59 ? -4.945 -51.594 -12.125 1 93.75 59 GLU B N 1
ATOM 3050 C CA . GLU B 1 59 ? -4.035 -51.656 -10.984 1 93.75 59 GLU B CA 1
ATOM 3051 C C . GLU B 1 59 ? -3.186 -50.406 -10.891 1 93.75 59 GLU B C 1
ATOM 3053 O O . GLU B 1 59 ? -2.906 -49.906 -9.789 1 93.75 59 GLU B O 1
ATOM 3058 N N . ARG B 1 60 ? -2.818 -49.906 -12.023 1 96 60 ARG B N 1
ATOM 3059 C CA . ARG B 1 60 ? -2.035 -48.656 -12.031 1 96 60 ARG B CA 1
ATOM 3060 C C . ARG B 1 60 ? -2.934 -47.438 -11.883 1 96 60 ARG B C 1
ATOM 3062 O O . ARG B 1 60 ? -4.035 -47.406 -12.43 1 96 60 ARG B O 1
ATOM 3069 N N . VAL B 1 61 ? -2.432 -46.531 -11.094 1 97.94 61 VAL B N 1
ATOM 3070 C CA . VAL B 1 61 ? -3.225 -45.312 -10.805 1 97.94 61 VAL B CA 1
ATOM 3071 C C . VAL B 1 61 ? -2.549 -44.094 -11.406 1 97.94 61 VAL B C 1
ATOM 3073 O O . VAL B 1 61 ? -1.375 -43.844 -11.133 1 97.94 61 VAL B O 1
ATOM 3076 N N . LEU B 1 62 ? -3.232 -43.375 -12.258 1 98.44 62 LEU B N 1
ATOM 3077 C CA . LEU B 1 62 ? -2.754 -42.125 -12.852 1 98.44 62 LEU B CA 1
ATOM 3078 C C . LEU B 1 62 ? -3.641 -40.969 -12.453 1 98.44 62 LEU B C 1
ATOM 3080 O O . LEU B 1 62 ? -4.867 -41.031 -12.586 1 98.44 62 LEU B O 1
ATOM 3084 N N . TRP B 1 63 ? -3.014 -39.906 -11.859 1 98.88 63 TRP B N 1
ATOM 3085 C CA . TRP B 1 63 ? -3.75 -38.688 -11.539 1 98.88 63 TRP B CA 1
ATOM 3086 C C . TRP B 1 63 ? -3.607 -37.656 -12.648 1 98.88 63 TRP B C 1
ATOM 3088 O O . TRP B 1 63 ? -2.51 -37.438 -13.172 1 98.88 63 TRP B O 1
ATOM 3098 N N . LEU B 1 64 ? -4.688 -37.094 -13.078 1 98.88 64 LEU B N 1
ATOM 3099 C CA . LEU B 1 64 ? -4.73 -35.812 -13.797 1 98.88 64 LEU B CA 1
ATOM 3100 C C . LEU B 1 64 ? -5.059 -34.656 -12.844 1 98.88 64 LEU B C 1
ATOM 3102 O O . LEU B 1 64 ? -6.152 -34.625 -12.281 1 98.88 64 LEU B O 1
ATOM 3106 N N . HIS B 1 65 ? -4.07 -33.781 -12.711 1 98.88 65 HIS B N 1
ATOM 3107 C CA . HIS B 1 65 ? -4.125 -32.75 -11.672 1 98.88 65 HIS B CA 1
ATOM 3108 C C . HIS B 1 65 ? -4.074 -31.359 -12.266 1 98.88 65 HIS B C 1
ATOM 3110 O O . HIS B 1 65 ? -3.244 -31.078 -13.141 1 98.88 65 HIS B O 1
ATOM 3116 N N . ALA B 1 66 ? -4.941 -30.469 -11.859 1 98.81 66 ALA B N 1
ATOM 3117 C CA . ALA B 1 66 ? -4.902 -29.078 -12.266 1 98.81 66 ALA B CA 1
ATOM 3118 C C . ALA B 1 66 ? -5.543 -28.172 -11.211 1 98.81 66 ALA B C 1
ATOM 3120 O O . ALA B 1 66 ? -6.207 -28.672 -10.297 1 98.81 66 ALA B O 1
ATOM 3121 N N . HIS B 1 67 ? -5.289 -26.922 -11.266 1 98.88 67 HIS B N 1
ATOM 3122 C CA . HIS B 1 67 ? -5.887 -26.062 -10.25 1 98.88 67 HIS B CA 1
ATOM 3123 C C . HIS B 1 67 ? -6.996 -25.188 -10.836 1 98.88 67 HIS B C 1
ATOM 3125 O O . HIS B 1 67 ? -6.965 -24.859 -12.023 1 98.88 67 HIS B O 1
ATOM 3131 N N . MET B 1 68 ? -7.902 -24.828 -9.945 1 98.81 68 MET B N 1
ATOM 3132 C CA . MET B 1 68 ? -9.117 -24.156 -10.375 1 98.81 68 MET B CA 1
ATOM 3133 C C . MET B 1 68 ? -9.008 -22.641 -10.172 1 98.81 68 MET B C 1
ATOM 3135 O O . MET B 1 68 ? -9.727 -21.875 -10.805 1 98.81 68 MET B O 1
ATOM 3139 N N . ASP B 1 69 ? -8.102 -22.234 -9.281 1 98.5 69 ASP B N 1
ATOM 3140 C CA . ASP B 1 69 ? -8.047 -20.828 -8.898 1 98.5 69 ASP B CA 1
ATOM 3141 C C . ASP B 1 69 ? -7.203 -20.016 -9.891 1 98.5 69 ASP B C 1
ATOM 3143 O O . ASP B 1 69 ? -6.434 -20.594 -10.664 1 98.5 69 ASP B O 1
ATOM 3147 N N . THR B 1 70 ? -7.484 -18.734 -9.891 1 97.81 70 THR B N 1
ATOM 3148 C CA . THR B 1 70 ? -6.684 -17.75 -10.617 1 97.81 70 THR B CA 1
ATOM 3149 C C . THR B 1 70 ? -6.148 -16.672 -9.672 1 97.81 70 THR B C 1
ATOM 3151 O O . THR B 1 70 ? -6.527 -16.625 -8.5 1 97.81 70 THR B O 1
ATOM 3154 N N . VAL B 1 71 ? -5.219 -15.898 -10.148 1 97.12 71 VAL B N 1
ATOM 3155 C CA . VAL B 1 71 ? -4.906 -14.641 -9.477 1 97.12 71 VAL B CA 1
ATOM 3156 C C . VAL B 1 71 ? -6.051 -13.648 -9.68 1 97.12 71 VAL B C 1
ATOM 3158 O O . VAL B 1 71 ? -6.895 -13.844 -10.555 1 97.12 71 VAL B O 1
ATOM 3161 N N . PRO B 1 72 ? -6.09 -12.633 -8.859 1 95.88 72 PRO B N 1
ATOM 3162 C CA . PRO B 1 72 ? -7.152 -11.641 -9.055 1 95.88 72 PRO B CA 1
ATOM 3163 C C . PRO B 1 72 ? -6.996 -10.852 -10.352 1 95.88 72 PRO B C 1
ATOM 3165 O O . PRO B 1 72 ? -5.906 -10.82 -10.93 1 95.88 72 PRO B O 1
ATOM 3168 N N . GLY B 1 73 ? -8.102 -10.211 -10.789 1 93.81 73 GLY B N 1
ATOM 3169 C CA . GLY B 1 73 ? -8.109 -9.383 -11.984 1 93.81 73 GLY B CA 1
ATOM 3170 C C . GLY B 1 73 ? -9.016 -9.922 -13.07 1 93.81 73 GLY B C 1
ATOM 3171 O O . GLY B 1 73 ? -8.758 -10.992 -13.633 1 93.81 73 GLY B O 1
ATOM 3172 N N . PHE B 1 74 ? -9.945 -9.133 -13.414 1 92.62 74 PHE B N 1
ATOM 3173 C CA . PHE B 1 74 ? -10.922 -9.555 -14.406 1 92.62 74 PHE B CA 1
ATOM 3174 C C . PHE B 1 74 ? -10.438 -9.234 -15.82 1 92.62 74 PHE B C 1
ATOM 3176 O O . PHE B 1 74 ? -9.852 -8.172 -16.047 1 92.62 74 PHE B O 1
ATOM 3183 N N . ILE B 1 75 ? -10.523 -10.18 -16.625 1 95.88 75 ILE B N 1
ATOM 3184 C CA . ILE B 1 75 ? -10.344 -10 -18.062 1 95.88 75 ILE B CA 1
ATOM 3185 C C . ILE B 1 75 ? -11.617 -10.422 -18.797 1 95.88 75 ILE B C 1
ATOM 3187 O O . ILE B 1 75 ? -12.156 -11.5 -18.547 1 95.88 75 ILE B O 1
ATOM 3191 N N . GLU B 1 76 ? -12.055 -9.609 -19.641 1 97 76 GLU B N 1
ATOM 3192 C CA . GLU B 1 76 ? -13.273 -9.93 -20.375 1 97 76 GLU B CA 1
ATOM 3193 C C . GLU B 1 76 ? -13.117 -11.234 -21.156 1 97 76 GLU B C 1
ATOM 3195 O O . GLU B 1 76 ? -12.141 -11.414 -21.891 1 97 76 GLU B O 1
ATOM 3200 N N . VAL B 1 77 ? -14.141 -12.094 -20.969 1 98.12 77 VAL B N 1
ATOM 3201 C CA . VAL B 1 77 ? -14.102 -13.375 -21.672 1 98.12 77 VAL B CA 1
ATOM 3202 C C . VAL B 1 77 ? -14.586 -13.195 -23.094 1 98.12 77 VAL B C 1
ATOM 3204 O O . VAL B 1 77 ? -15.695 -12.703 -23.328 1 98.12 77 VAL B O 1
ATOM 3207 N N . ARG B 1 78 ? -13.75 -13.531 -24.031 1 94.44 78 ARG B N 1
ATOM 3208 C CA . ARG B 1 78 ? -14.102 -13.391 -25.453 1 94.44 78 ARG B CA 1
ATOM 3209 C C . ARG B 1 78 ? -13.508 -14.531 -26.266 1 94.44 78 ARG B C 1
ATOM 3211 O O . ARG B 1 78 ? -12.391 -14.977 -26 1 94.44 78 ARG B O 1
ATOM 3218 N N . GLY B 1 79 ? -14.336 -15.047 -27.156 1 94.5 79 GLY B N 1
ATOM 3219 C CA . GLY B 1 79 ? -13.836 -15.945 -28.188 1 94.5 79 GLY B CA 1
ATOM 3220 C C . GLY B 1 79 ? -13.617 -15.258 -29.516 1 94.5 79 GLY B C 1
ATOM 3221 O O . GLY B 1 79 ? -14.539 -14.648 -30.062 1 94.5 79 GLY B O 1
ATOM 3222 N N . GLU B 1 80 ? -12.422 -15.219 -29.984 1 94.94 80 GLU B N 1
ATOM 3223 C CA . GLU B 1 80 ? -12.078 -14.648 -31.281 1 94.94 80 GLU B CA 1
ATOM 3224 C C . GLU B 1 80 ? -11.359 -15.672 -32.156 1 94.94 80 GLU B C 1
ATOM 3226 O O . GLU B 1 80 ? -10.141 -15.836 -32.062 1 94.94 80 GLU B O 1
ATOM 3231 N N . GLY B 1 81 ? -12.18 -16.234 -33.125 1 94.75 81 GLY B N 1
ATOM 3232 C CA . GLY B 1 81 ? -11.594 -17.344 -33.875 1 94.75 81 GLY B CA 1
ATOM 3233 C C . GLY B 1 81 ? -11.172 -18.5 -33 1 94.75 81 GLY B C 1
ATOM 3234 O O . GLY B 1 81 ? -11.977 -19.047 -32.25 1 94.75 81 GLY B O 1
ATOM 3235 N N . ASP B 1 82 ? -9.898 -18.812 -33.031 1 96.94 82 ASP B N 1
ATOM 3236 C CA . ASP B 1 82 ? -9.375 -19.938 -32.25 1 96.94 82 ASP B CA 1
ATOM 3237 C C . ASP B 1 82 ? -8.82 -19.5 -30.922 1 96.94 82 ASP B C 1
ATOM 3239 O O . ASP B 1 82 ? -8.391 -20.312 -30.109 1 96.94 82 ASP B O 1
ATOM 3243 N N . LEU B 1 83 ? -8.938 -18.203 -30.703 1 98 83 LEU B N 1
ATOM 3244 C CA . LEU B 1 83 ? -8.375 -17.672 -29.453 1 98 83 LEU B CA 1
ATOM 3245 C C . LEU B 1 83 ? -9.484 -17.406 -28.438 1 98 83 LEU B C 1
ATOM 3247 O O . LEU B 1 83 ? -10.555 -16.906 -28.797 1 98 83 LEU B O 1
ATOM 3251 N N . VAL B 1 84 ? -9.25 -17.859 -27.25 1 98.38 84 VAL B N 1
ATOM 3252 C CA . VAL B 1 84 ? -10.141 -17.594 -26.125 1 98.38 84 VAL B CA 1
ATOM 3253 C C . VAL B 1 84 ? -9.43 -16.719 -25.094 1 98.38 84 VAL B C 1
ATOM 3255 O O . VAL B 1 84 ? -8.352 -17.062 -24.609 1 98.38 84 VAL B O 1
ATOM 3258 N N . TYR B 1 85 ? -10.039 -15.578 -24.797 1 98.31 85 TYR B N 1
ATOM 3259 C CA . TYR B 1 85 ? -9.477 -14.594 -23.875 1 98.31 85 TYR B CA 1
ATOM 3260 C C . TYR B 1 85 ? -10.172 -14.656 -22.516 1 98.31 85 TYR B C 1
ATOM 3262 O O . TYR B 1 85 ? -11.383 -14.906 -22.453 1 98.31 85 TYR B O 1
ATOM 3270 N N . GLY B 1 86 ? -9.438 -14.414 -21.453 1 98.31 86 GLY B N 1
ATOM 3271 C CA . GLY B 1 86 ? -9.969 -14.336 -20.094 1 98.31 86 GLY B CA 1
ATOM 3272 C C . GLY B 1 86 ? -8.922 -14.609 -19.031 1 98.31 86 GLY B C 1
ATOM 3273 O O . GLY B 1 86 ? -7.918 -15.266 -19.297 1 98.31 86 GLY B O 1
ATOM 3274 N N . ARG B 1 87 ? -9.234 -14.086 -17.844 1 98.06 87 ARG B N 1
ATOM 3275 C CA . ARG B 1 87 ? -8.359 -14.406 -16.734 1 98.06 87 ARG B CA 1
ATOM 3276 C C . ARG B 1 87 ? -8.336 -15.906 -16.453 1 98.06 87 ARG B C 1
ATOM 3278 O O . ARG B 1 87 ? -9.383 -16.516 -16.219 1 98.06 87 ARG B O 1
ATOM 3285 N N . GLY B 1 88 ? -7.145 -16.453 -16.562 1 97.88 88 GLY B N 1
ATOM 3286 C CA . GLY B 1 88 ? -7.008 -17.891 -16.312 1 97.88 88 GLY B CA 1
ATOM 3287 C C . GLY B 1 88 ? -7.051 -18.719 -17.594 1 97.88 88 GLY B C 1
ATOM 3288 O O . GLY B 1 88 ? -6.883 -19.938 -17.547 1 97.88 88 GLY B O 1
ATOM 3289 N N . ALA B 1 89 ? -7.223 -18.078 -18.734 1 98.5 89 ALA B N 1
ATOM 3290 C CA . ALA B 1 89 ? -7.262 -18.828 -19.984 1 98.5 89 ALA B CA 1
ATOM 3291 C C . ALA B 1 89 ? -6.031 -19.719 -20.125 1 98.5 89 ALA B C 1
ATOM 3293 O O . ALA B 1 89 ? -6.145 -20.891 -20.469 1 98.5 89 ALA B O 1
ATOM 3294 N N . VAL B 1 90 ? -4.926 -19.141 -19.797 1 97.69 90 VAL B N 1
ATOM 3295 C CA . VAL B 1 90 ? -3.666 -19.875 -19.875 1 97.69 90 VAL B CA 1
ATOM 3296 C C . VAL B 1 90 ? -3.383 -20.562 -18.547 1 97.69 90 VAL B C 1
ATOM 3298 O O . VAL B 1 90 ? -3.07 -21.766 -18.516 1 97.69 90 VAL B O 1
ATOM 3301 N N . ASP B 1 91 ? -3.578 -19.969 -17.438 1 97.25 91 ASP B N 1
ATOM 3302 C CA . ASP B 1 91 ? -3.205 -20.422 -16.094 1 97.25 91 ASP B CA 1
ATOM 3303 C C . ASP B 1 91 ? -4.387 -20.312 -15.133 1 97.25 91 ASP B C 1
ATOM 3305 O O . ASP B 1 91 ? -4.562 -19.297 -14.461 1 97.25 91 ASP B O 1
ATOM 3309 N N . ASP B 1 92 ? -5.211 -21.297 -15.109 1 97.88 92 ASP B N 1
ATOM 3310 C CA . ASP B 1 92 ? -4.883 -22.656 -15.508 1 97.88 92 ASP B CA 1
ATOM 3311 C C . ASP B 1 92 ? -6.086 -23.344 -16.141 1 97.88 92 ASP B C 1
ATOM 3313 O O . ASP B 1 92 ? -6.152 -24.578 -16.188 1 97.88 92 ASP B O 1
ATOM 3317 N N . LYS B 1 93 ? -7.02 -22.547 -16.625 1 98.62 93 LYS B N 1
ATOM 3318 C CA . LYS B 1 93 ? -8.273 -23.156 -17.047 1 98.62 93 LYS B CA 1
ATOM 3319 C C . LYS B 1 93 ? -8.117 -23.844 -18.406 1 98.62 93 LYS B C 1
ATOM 3321 O O . LYS B 1 93 ? -8.883 -24.734 -18.75 1 98.62 93 LYS B O 1
ATOM 3326 N N . GLY B 1 94 ? -7.191 -23.391 -19.234 1 98.69 94 GLY B N 1
ATOM 3327 C CA . GLY B 1 94 ? -6.852 -24.141 -20.438 1 98.69 94 GLY B CA 1
ATOM 3328 C C . GLY B 1 94 ? -6.391 -25.562 -20.141 1 98.69 94 GLY B C 1
ATOM 3329 O O . GLY B 1 94 ? -7.039 -26.531 -20.562 1 98.69 94 GLY B O 1
ATOM 3330 N N . PRO B 1 95 ? -5.285 -25.656 -19.406 1 98.88 95 PRO B N 1
ATOM 3331 C CA . PRO B 1 95 ? -4.84 -27 -19 1 98.88 95 PRO B CA 1
ATOM 3332 C C . PRO B 1 95 ? -5.918 -27.781 -18.25 1 98.88 95 PRO B C 1
ATOM 3334 O O . PRO B 1 95 ? -6.098 -28.969 -18.5 1 98.88 95 PRO B O 1
ATOM 3337 N N . LEU B 1 96 ? -6.605 -27.141 -17.359 1 98.88 96 LEU B N 1
ATOM 3338 C CA . LEU B 1 96 ? -7.68 -27.766 -16.609 1 98.88 96 LEU B CA 1
ATOM 3339 C C . LEU B 1 96 ? -8.727 -28.359 -17.547 1 98.88 96 LEU B C 1
ATOM 3341 O O . LEU B 1 96 ? -9.172 -29.5 -17.344 1 98.88 96 LEU B O 1
ATOM 3345 N N . THR B 1 97 ? -9.125 -27.609 -18.547 1 98.81 97 THR B N 1
ATOM 3346 C CA . THR B 1 97 ? -10.102 -28.078 -19.531 1 98.81 97 THR B CA 1
ATOM 3347 C C . THR B 1 97 ? -9.578 -29.297 -20.266 1 98.81 97 THR B C 1
ATOM 3349 O O . THR B 1 97 ? -10.328 -30.25 -20.531 1 98.81 97 THR B O 1
ATOM 3352 N N . SER B 1 98 ? -8.312 -29.266 -20.609 1 98.75 98 SER B N 1
ATOM 3353 C CA . SER B 1 98 ? -7.703 -30.422 -21.266 1 98.75 98 SER B CA 1
ATOM 3354 C C . SER B 1 98 ? -7.773 -31.656 -20.391 1 98.75 98 SER B C 1
ATOM 3356 O O . SER B 1 98 ? -8.016 -32.781 -20.875 1 98.75 98 SER B O 1
ATOM 3358 N N . MET B 1 99 ? -7.527 -31.469 -19.094 1 98.62 99 MET B N 1
ATOM 3359 C CA . MET B 1 99 ? -7.574 -32.594 -18.141 1 98.62 99 MET B CA 1
ATOM 3360 C C . MET B 1 99 ? -8.984 -33.156 -18.047 1 98.62 99 MET B C 1
ATOM 3362 O O . MET B 1 99 ? -9.164 -34.375 -18.047 1 98.62 99 MET B O 1
ATOM 3366 N N . ILE B 1 100 ? -9.977 -32.281 -17.922 1 98.81 100 ILE B N 1
ATOM 3367 C CA . ILE B 1 100 ? -11.367 -32.688 -17.828 1 98.81 100 ILE B CA 1
ATOM 3368 C C . ILE B 1 100 ? -11.758 -33.469 -19.094 1 98.81 100 ILE B C 1
ATOM 3370 O O . ILE B 1 100 ? -12.352 -34.562 -19 1 98.81 100 ILE B O 1
ATOM 3374 N N . THR B 1 101 ? -11.398 -32.938 -20.25 1 98.62 101 THR B N 1
ATOM 3375 C CA . THR B 1 101 ? -11.742 -33.531 -21.531 1 98.62 101 THR B CA 1
ATOM 3376 C C . THR B 1 101 ? -11.102 -34.938 -21.656 1 98.62 101 THR B C 1
ATOM 3378 O O . THR B 1 101 ? -11.758 -35.875 -22.078 1 98.62 101 THR B O 1
ATOM 3381 N N . ALA B 1 102 ? -9.836 -35 -21.266 1 98.5 102 ALA B N 1
ATOM 3382 C CA . ALA B 1 102 ? -9.141 -36.281 -21.312 1 98.5 102 ALA B CA 1
ATOM 3383 C C . ALA B 1 102 ? -9.805 -37.281 -20.375 1 98.5 102 ALA B C 1
ATOM 3385 O O . ALA B 1 102 ? -9.984 -38.469 -20.734 1 98.5 102 ALA B O 1
ATOM 3386 N N . PHE B 1 103 ? -10.133 -36.875 -19.203 1 98.56 103 PHE B N 1
ATOM 3387 C CA . PHE B 1 103 ? -10.766 -37.75 -18.219 1 98.56 103 PHE B CA 1
ATOM 3388 C C . PHE B 1 103 ? -12.078 -38.312 -18.75 1 98.56 103 PHE B C 1
ATOM 3390 O O . PHE B 1 103 ? -12.312 -39.531 -18.688 1 98.56 103 PHE B O 1
ATOM 3397 N N . LEU B 1 104 ? -12.898 -37.438 -19.281 1 98.19 104 LEU B N 1
ATOM 3398 C CA . LEU B 1 104 ? -14.227 -37.812 -19.719 1 98.19 104 LEU B CA 1
ATOM 3399 C C . LEU B 1 104 ? -14.156 -38.688 -20.969 1 98.19 104 LEU B C 1
ATOM 3401 O O . LEU B 1 104 ? -14.938 -39.656 -21.125 1 98.19 104 LEU B O 1
ATOM 3405 N N . ASN B 1 105 ? -13.164 -38.406 -21.875 1 97.62 105 ASN B N 1
ATOM 3406 C CA . ASN B 1 105 ? -13.133 -39.062 -23.172 1 97.62 105 ASN B CA 1
ATOM 3407 C C . ASN B 1 105 ? -12.289 -40.344 -23.141 1 97.62 105 ASN B C 1
ATOM 3409 O O . ASN B 1 105 ? -12.312 -41.125 -24.078 1 97.62 105 ASN B O 1
ATOM 3413 N N . SER B 1 106 ? -11.586 -40.531 -22.062 1 96.69 106 SER B N 1
ATOM 3414 C CA . SER B 1 106 ? -10.727 -41.719 -21.969 1 96.69 106 SER B CA 1
ATOM 3415 C C . SER B 1 106 ? -11.531 -42.969 -21.578 1 96.69 106 SER B C 1
ATOM 3417 O O . SER B 1 106 ? -12.508 -42.844 -20.828 1 96.69 106 SER B O 1
ATOM 3419 N N . LYS B 1 107 ? -11.148 -44.125 -22.141 1 94.62 107 LYS B N 1
ATOM 3420 C CA . LYS B 1 107 ? -11.508 -45.469 -21.656 1 94.62 107 LYS B CA 1
ATOM 3421 C C . LYS B 1 107 ? -10.305 -46.188 -21.062 1 94.62 107 LYS B C 1
ATOM 3423 O O . LYS B 1 107 ? -9.742 -47.094 -21.688 1 94.62 107 LYS B O 1
ATOM 3428 N N . PRO B 1 108 ? -10.055 -45.844 -19.812 1 93.81 108 PRO B N 1
ATOM 3429 C CA . PRO B 1 108 ? -8.742 -46.188 -19.266 1 93.81 108 PRO B CA 1
ATOM 3430 C C . PRO B 1 108 ? -8.641 -47.656 -18.844 1 93.81 108 PRO B C 1
ATOM 3432 O O . PRO B 1 108 ? -9.594 -48.219 -18.297 1 93.81 108 PRO B O 1
ATOM 3435 N N . GLU B 1 109 ? -7.512 -48.25 -19.078 1 94.38 109 GLU B N 1
ATOM 3436 C CA . GLU B 1 109 ? -7.152 -49.531 -18.516 1 94.38 109 GLU B CA 1
ATOM 3437 C C . GLU B 1 109 ? -6.43 -49.375 -17.188 1 94.38 109 GLU B C 1
ATOM 3439 O O . GLU B 1 109 ? -5.965 -50.375 -16.594 1 94.38 109 GLU B O 1
ATOM 3444 N N . VAL B 1 110 ? -6.32 -48.219 -16.734 1 96.56 110 VAL B N 1
ATOM 3445 C CA . VAL B 1 110 ? -5.789 -47.844 -15.422 1 96.56 110 VAL B CA 1
ATOM 3446 C C . VAL B 1 110 ? -6.898 -47.25 -14.562 1 96.56 110 VAL B C 1
ATOM 3448 O O . VAL B 1 110 ? -8.031 -47.094 -15.023 1 96.56 110 VAL B O 1
ATOM 3451 N N . THR B 1 111 ? -6.582 -47.125 -13.234 1 97.75 111 THR B N 1
ATOM 3452 C CA . THR B 1 111 ? -7.414 -46.25 -12.414 1 97.75 111 THR B CA 1
ATOM 3453 C C . THR B 1 111 ? -7.062 -44.781 -12.648 1 97.75 111 THR B C 1
ATOM 3455 O O . THR B 1 111 ? -5.941 -44.344 -12.367 1 97.75 111 THR B O 1
ATOM 3458 N N . LEU B 1 112 ? -7.977 -44.062 -13.242 1 98.25 112 LEU B N 1
ATOM 3459 C CA . LEU B 1 112 ? -7.77 -42.656 -13.586 1 98.25 112 LEU B CA 1
ATOM 3460 C C . LEU B 1 112 ? -8.453 -41.75 -12.578 1 98.25 112 LEU B C 1
ATOM 3462 O O . LEU B 1 112 ? -9.656 -41.875 -12.328 1 98.25 112 LEU B O 1
ATOM 3466 N N . VAL B 1 113 ? -7.68 -40.906 -11.945 1 98.75 113 VAL B N 1
ATOM 3467 C CA . VAL B 1 113 ? -8.195 -39.969 -10.93 1 98.75 113 VAL B CA 1
ATOM 3468 C C . VAL B 1 113 ? -8.039 -38.531 -11.406 1 98.75 113 VAL B C 1
ATOM 3470 O O . VAL B 1 113 ? -6.973 -38.125 -11.875 1 98.75 113 VAL B O 1
ATOM 3473 N N . LEU B 1 114 ? -9.109 -37.781 -11.391 1 98.81 114 LEU B N 1
ATOM 3474 C CA . LEU B 1 114 ? -9.102 -36.344 -11.664 1 98.81 114 LEU B CA 1
ATOM 3475 C C . LEU B 1 114 ? -9.07 -35.531 -10.367 1 98.81 114 LEU B C 1
ATOM 3477 O O . LEU B 1 114 ? -9.93 -35.719 -9.508 1 98.81 114 LEU B O 1
ATOM 3481 N N . THR B 1 115 ? -8.047 -34.75 -10.195 1 98.88 115 THR B N 1
ATOM 3482 C CA . THR B 1 115 ? -7.938 -33.906 -9.023 1 98.88 115 THR B CA 1
ATOM 3483 C C . THR B 1 115 ? -7.84 -32.438 -9.43 1 98.88 115 THR B C 1
ATOM 3485 O O . THR B 1 115 ? -6.781 -31.969 -9.867 1 98.88 115 THR B O 1
ATOM 3488 N N . LEU B 1 116 ? -8.914 -31.719 -9.328 1 98.94 116 LEU B N 1
ATOM 3489 C CA . LEU B 1 116 ? -8.953 -30.281 -9.57 1 98.94 116 LEU B CA 1
ATOM 3490 C C . LEU B 1 116 ? -8.969 -29.5 -8.258 1 98.94 116 LEU B C 1
ATOM 3492 O O . LEU B 1 116 ? -9.93 -29.578 -7.492 1 98.94 116 LEU B O 1
ATOM 3496 N N . VAL B 1 117 ? -7.91 -28.688 -8.023 1 98.88 117 VAL B N 1
ATOM 3497 C CA . VAL B 1 117 ? -7.621 -28.297 -6.641 1 98.88 117 VAL B CA 1
ATOM 3498 C C . VAL B 1 117 ? -7.809 -26.797 -6.473 1 98.88 117 VAL B C 1
ATOM 3500 O O . VAL B 1 117 ? -7.84 -26.047 -7.453 1 98.88 117 VAL B O 1
ATOM 3503 N N . THR B 1 118 ? -7.949 -26.453 -5.203 1 98.62 118 THR B N 1
ATOM 3504 C CA . THR B 1 118 ? -8.102 -25.062 -4.809 1 98.62 118 THR B CA 1
ATOM 3505 C C . THR B 1 118 ? -6.758 -24.453 -4.406 1 98.62 118 THR B C 1
ATOM 3507 O O . THR B 1 118 ? -5.844 -25.188 -4.008 1 98.62 118 THR B O 1
ATOM 3510 N N . ARG B 1 119 ? -6.562 -23.188 -4.578 1 98.06 119 ARG B N 1
ATOM 3511 C CA . ARG B 1 119 ? -5.613 -22.297 -3.932 1 98.06 119 ARG B CA 1
ATOM 3512 C C . ARG B 1 119 ? -4.18 -22.641 -4.32 1 98.06 119 ARG B C 1
ATOM 3514 O O . ARG B 1 119 ? -3.271 -22.562 -3.492 1 98.06 119 ARG B O 1
ATOM 3521 N N . GLU B 1 120 ? -4.008 -23.078 -5.539 1 97.62 120 GLU B N 1
ATOM 3522 C CA . GLU B 1 120 ? -2.65 -23.266 -6.043 1 97.62 120 GLU B CA 1
ATOM 3523 C C . GLU B 1 120 ? -1.911 -21.938 -6.129 1 97.62 120 GLU B C 1
ATOM 3525 O O . GLU B 1 120 ? -0.719 -21.859 -5.824 1 97.62 120 GLU B O 1
ATOM 3530 N N . GLU B 1 121 ? -2.521 -20.891 -6.453 1 96.31 121 GLU B N 1
ATOM 3531 C CA . GLU B 1 121 ? -1.915 -19.578 -6.637 1 96.31 121 GLU B CA 1
ATOM 3532 C C . GLU B 1 121 ? -1.677 -18.891 -5.297 1 96.31 121 GLU B C 1
ATOM 3534 O O . GLU B 1 121 ? -1.304 -17.719 -5.254 1 96.31 121 GLU B O 1
ATOM 3539 N N . SER B 1 122 ? -1.989 -19.547 -4.234 1 94.44 122 SER B N 1
ATOM 3540 C CA . SER B 1 122 ? -1.771 -19.016 -2.891 1 94.44 122 SER B CA 1
ATOM 3541 C C . SER B 1 122 ? -1.01 -20.016 -2.023 1 94.44 122 SER B C 1
ATOM 3543 O O . SER B 1 122 ? 0.207 -20.156 -2.16 1 94.44 122 SER B O 1
ATOM 3545 N N . ASP B 1 123 ? -1.708 -20.797 -1.202 1 94.38 123 ASP B N 1
ATOM 3546 C CA . ASP B 1 123 ? -0.98 -21.625 -0.248 1 94.38 123 ASP B CA 1
ATOM 3547 C C . ASP B 1 123 ? -1.11 -23.109 -0.597 1 94.38 123 ASP B C 1
ATOM 3549 O O . ASP B 1 123 ? -0.743 -23.969 0.2 1 94.38 123 ASP B O 1
ATOM 3553 N N . SER B 1 124 ? -1.68 -23.406 -1.69 1 97.56 124 SER B N 1
ATOM 3554 C CA . SER B 1 124 ? -1.773 -24.766 -2.227 1 97.56 124 SER B CA 1
ATOM 3555 C C . SER B 1 124 ? -2.566 -25.672 -1.293 1 97.56 124 SER B C 1
ATOM 3557 O O . SER B 1 124 ? -2.279 -26.859 -1.191 1 97.56 124 SER B O 1
ATOM 3559 N N . LEU B 1 125 ? -3.52 -25.125 -0.627 1 97 125 LEU B N 1
ATOM 3560 C CA . LEU B 1 125 ? -4.312 -25.891 0.324 1 97 125 LEU B CA 1
ATOM 3561 C C . LEU B 1 125 ? -4.914 -27.125 -0.342 1 97 125 LEU B C 1
ATOM 3563 O O . LEU B 1 125 ? -4.945 -28.203 0.254 1 97 125 LEU B O 1
ATOM 3567 N N . GLY B 1 126 ? -5.422 -26.984 -1.511 1 98.31 126 GLY B N 1
ATOM 3568 C CA . GLY B 1 126 ? -6.055 -28.094 -2.211 1 98.31 126 GLY B CA 1
ATOM 3569 C C . GLY B 1 126 ? -5.125 -29.281 -2.406 1 98.31 126 GLY B C 1
ATOM 3570 O O . GLY B 1 126 ? -5.473 -30.406 -2.055 1 98.31 126 GLY B O 1
ATOM 3571 N N . SER B 1 127 ? -3.984 -29.047 -2.922 1 98.44 127 SER B N 1
ATOM 3572 C CA . SER B 1 127 ? -3.027 -30.109 -3.172 1 98.44 127 SER B CA 1
ATOM 3573 C C . SER B 1 127 ? -2.49 -30.688 -1.865 1 98.44 127 SER B C 1
ATOM 3575 O O . SER B 1 127 ? -2.283 -31.906 -1.753 1 98.44 127 SER B O 1
ATOM 3577 N N . LEU B 1 128 ? -2.252 -29.844 -0.926 1 97.94 128 LEU B N 1
ATOM 3578 C CA . LEU B 1 128 ? -1.771 -30.312 0.371 1 97.94 128 LEU B CA 1
ATOM 3579 C C . LEU B 1 128 ? -2.768 -31.266 1.005 1 97.94 128 LEU B C 1
ATOM 3581 O O . LEU B 1 128 ? -2.373 -32.25 1.629 1 97.94 128 LEU B O 1
ATOM 3585 N N . SER B 1 129 ? -3.992 -31 0.852 1 98.25 129 SER B N 1
ATOM 3586 C CA . SER B 1 129 ? -5.031 -31.844 1.427 1 98.25 129 SER B CA 1
ATOM 3587 C C . SER B 1 129 ? -5.051 -33.219 0.764 1 98.25 129 SER B C 1
ATOM 3589 O O . SER B 1 129 ? -5.453 -34.219 1.382 1 98.25 129 SER B O 1
ATOM 3591 N N . LEU B 1 130 ? -4.641 -33.312 -0.463 1 98.38 130 LEU B N 1
ATOM 3592 C CA . LEU B 1 130 ? -4.688 -34.562 -1.216 1 98.38 130 LEU B CA 1
ATOM 3593 C C . LEU B 1 130 ? -3.631 -35.531 -0.714 1 98.38 130 LEU B C 1
ATOM 3595 O O . LEU B 1 130 ? -3.76 -36.75 -0.901 1 98.38 130 LEU B O 1
ATOM 3599 N N . ILE B 1 131 ? -2.535 -35 -0.143 1 97.5 131 ILE B N 1
ATOM 3600 C CA . ILE B 1 131 ? -1.457 -35.844 0.36 1 97.5 131 ILE B CA 1
ATOM 3601 C C . ILE B 1 131 ? -2.01 -36.844 1.386 1 97.5 131 ILE B C 1
ATOM 3603 O O . ILE B 1 131 ? -1.555 -37.969 1.463 1 97.5 131 ILE B O 1
ATOM 3607 N N . LYS B 1 132 ? -3.008 -36.406 2.107 1 94.81 132 LYS B N 1
ATOM 3608 C CA . LYS B 1 132 ? -3.562 -37.219 3.174 1 94.81 132 LYS B CA 1
ATOM 3609 C C . LYS B 1 132 ? -4.941 -37.75 2.793 1 94.81 132 LYS B C 1
ATOM 3611 O O . LYS B 1 132 ? -5.66 -38.312 3.639 1 94.81 132 LYS B O 1
ATOM 3616 N N . SER B 1 133 ? -5.27 -37.688 1.613 1 95.5 133 SER B N 1
ATOM 3617 C CA . SER B 1 133 ? -6.617 -38.094 1.197 1 95.5 133 SER B CA 1
ATOM 3618 C C . SER B 1 133 ? -6.734 -39.594 1.062 1 95.5 133 SER B C 1
ATOM 3620 O O . SER B 1 133 ? -5.73 -40.312 1.103 1 95.5 133 SER B O 1
ATOM 3622 N N . SER B 1 134 ? -7.961 -40.062 0.889 1 95.44 134 SER B N 1
ATOM 3623 C CA . SER B 1 134 ? -8.234 -41.5 0.759 1 95.44 134 SER B CA 1
ATOM 3624 C C . SER B 1 134 ? -8.312 -41.906 -0.706 1 95.44 134 SER B C 1
ATOM 3626 O O . SER B 1 134 ? -8.75 -43.031 -1.019 1 95.44 134 SER B O 1
ATOM 3628 N N . LEU B 1 135 ? -7.898 -41.031 -1.553 1 97.31 135 LEU B N 1
ATOM 3629 C CA . LEU B 1 135 ? -7.883 -41.344 -2.973 1 97.31 135 LEU B CA 1
ATOM 3630 C C . LEU B 1 135 ? -6.887 -42.469 -3.26 1 97.31 135 LEU B C 1
ATOM 3632 O O . LEU B 1 135 ? -5.922 -42.656 -2.512 1 97.31 135 LEU B O 1
ATOM 3636 N N . PRO B 1 136 ? -7.168 -43.219 -4.363 1 97.31 136 PRO B N 1
ATOM 3637 C CA . PRO B 1 136 ? -6.129 -44.156 -4.758 1 97.31 136 PRO B CA 1
ATOM 3638 C C . PRO B 1 136 ? -4.758 -43.5 -4.93 1 97.31 136 PRO B C 1
ATOM 3640 O O . PRO B 1 136 ? -4.633 -42.5 -5.652 1 97.31 136 PRO B O 1
ATOM 3643 N N . LYS B 1 137 ? -3.777 -44.031 -4.238 1 97.25 137 LYS B N 1
ATOM 3644 C CA . LYS B 1 137 ? -2.434 -43.469 -4.324 1 97.25 137 LYS B CA 1
ATOM 3645 C C . LYS B 1 137 ? -1.898 -43.531 -5.75 1 97.25 137 LYS B C 1
ATOM 3647 O O . LYS B 1 137 ? -1.953 -44.594 -6.391 1 97.25 137 LYS B O 1
ATOM 3652 N N . PRO B 1 138 ? -1.38 -42.5 -6.223 1 98.12 138 PRO B N 1
ATOM 3653 C CA . PRO B 1 138 ? -0.984 -42.469 -7.633 1 98.12 138 PRO B CA 1
ATOM 3654 C C . PRO B 1 138 ? 0.352 -43.188 -7.883 1 98.12 138 PRO B C 1
ATOM 3656 O O . PRO B 1 138 ? 1.289 -43 -7.094 1 98.12 138 PRO B O 1
ATOM 3659 N N . ASP B 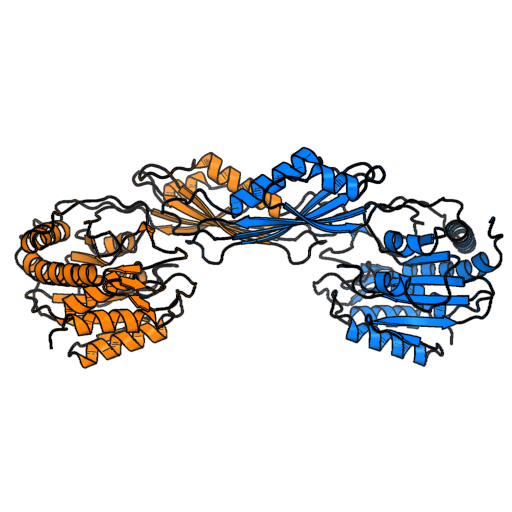1 139 ? 0.386 -43.938 -8.984 1 97.69 139 ASP B N 1
ATOM 3660 C CA . ASP B 1 139 ? 1.646 -44.406 -9.547 1 97.69 139 ASP B CA 1
ATOM 3661 C C . ASP B 1 139 ? 2.277 -43.344 -10.445 1 97.69 139 ASP B C 1
ATOM 3663 O O . ASP B 1 139 ? 3.475 -43.406 -10.734 1 97.69 139 ASP B O 1
ATOM 3667 N N . GLY B 1 140 ? 1.537 -42.406 -10.938 1 98.25 140 GLY B N 1
ATOM 3668 C CA . GLY B 1 140 ? 1.949 -41.281 -11.75 1 98.25 140 GLY B CA 1
ATOM 3669 C C . GLY B 1 140 ? 0.999 -40.094 -11.648 1 98.25 140 GLY B C 1
ATOM 3670 O O . GLY B 1 140 ? -0.199 -40.281 -11.414 1 98.25 140 GLY B O 1
ATOM 3671 N N . VAL B 1 141 ? 1.54 -38.938 -11.75 1 98.81 141 VAL B N 1
ATOM 3672 C CA . VAL B 1 141 ? 0.732 -37.719 -11.734 1 98.81 141 VAL B CA 1
ATOM 3673 C C . VAL B 1 141 ? 1.125 -36.812 -12.898 1 98.81 141 VAL B C 1
ATOM 3675 O O . VAL B 1 141 ? 2.312 -36.594 -13.141 1 98.81 141 VAL B O 1
ATOM 3678 N N . ILE B 1 142 ? 0.192 -36.375 -13.664 1 98.88 142 ILE B N 1
ATOM 3679 C CA . ILE B 1 142 ? 0.394 -35.312 -14.617 1 98.88 142 ILE B CA 1
ATOM 3680 C C . ILE B 1 142 ? -0.214 -34 -14.07 1 98.88 142 ILE B C 1
ATOM 3682 O O . ILE B 1 142 ? -1.414 -33.969 -13.789 1 98.88 142 ILE B O 1
ATOM 3686 N N . VAL B 1 143 ? 0.599 -33.031 -13.906 1 98.88 143 VAL B N 1
ATOM 3687 C CA . VAL B 1 143 ? 0.163 -31.75 -13.383 1 98.88 143 VAL B CA 1
ATOM 3688 C C . VAL B 1 143 ? -0.14 -30.797 -14.531 1 98.88 143 VAL B C 1
ATOM 3690 O O . VAL B 1 143 ? 0.751 -30.453 -15.312 1 98.88 143 VAL B O 1
ATOM 3693 N N . GLY B 1 144 ? -1.408 -30.422 -14.656 1 98.75 144 GLY B N 1
ATOM 3694 C CA . GLY B 1 144 ? -1.793 -29.453 -15.672 1 98.75 144 GLY B CA 1
ATOM 3695 C C . GLY B 1 144 ? -1.266 -28.047 -15.398 1 98.75 144 GLY B C 1
ATOM 3696 O O . GLY B 1 144 ? -1.601 -27.453 -14.375 1 98.75 144 GLY B O 1
ATOM 3697 N N . GLU B 1 145 ? -0.458 -27.531 -16.25 1 98.62 145 GLU B N 1
ATOM 3698 C CA . GLU B 1 145 ? 0.117 -26.188 -16.219 1 98.62 145 GLU B CA 1
ATOM 3699 C C . GLU B 1 145 ? 0.331 -25.656 -17.625 1 98.62 145 GLU B C 1
ATOM 3701 O O . GLU B 1 145 ? 0.482 -26.438 -18.578 1 98.62 145 GLU B O 1
ATOM 3706 N N . PRO B 1 146 ? 0.291 -24.359 -17.75 1 98.25 146 PRO B N 1
ATOM 3707 C CA . PRO B 1 146 ? 0.687 -23.859 -19.062 1 98.25 146 PRO B CA 1
ATOM 3708 C C . PRO B 1 146 ? 2.178 -24.031 -19.344 1 98.25 146 PRO B C 1
ATOM 3710 O O . PRO B 1 146 ? 3.002 -23.297 -18.781 1 98.25 146 PRO B O 1
ATOM 3713 N N . THR B 1 147 ? 2.512 -25.016 -20.156 1 98 147 THR B N 1
ATOM 3714 C CA . THR B 1 147 ? 3.904 -25.312 -20.484 1 98 147 THR B CA 1
ATOM 3715 C C . THR B 1 147 ? 4.156 -25.141 -21.984 1 98 147 THR B C 1
ATOM 3717 O O . THR B 1 147 ? 5.207 -25.547 -22.484 1 98 147 THR B O 1
ATOM 3720 N N . ASN B 1 148 ? 3.188 -24.625 -22.703 1 97.38 148 ASN B N 1
ATOM 3721 C CA . ASN B 1 148 ? 3.268 -24.578 -24.156 1 97.38 148 ASN B CA 1
ATOM 3722 C C . ASN B 1 148 ? 3.488 -25.953 -24.766 1 97.38 148 ASN B C 1
ATOM 3724 O O . ASN B 1 148 ? 4.297 -26.125 -25.672 1 97.38 148 ASN B O 1
ATOM 3728 N N . MET B 1 149 ? 2.982 -26.938 -24.172 1 98.06 149 MET B N 1
ATOM 3729 C CA . MET B 1 149 ? 3.018 -28.344 -24.578 1 98.06 149 MET B CA 1
ATOM 3730 C C . MET B 1 149 ? 4.395 -28.953 -24.328 1 98.06 149 MET B C 1
ATOM 3732 O O . MET B 1 149 ? 4.703 -30.031 -24.828 1 98.06 149 MET B O 1
ATOM 3736 N N . HIS B 1 150 ? 5.227 -28.234 -23.578 1 98.56 150 HIS B N 1
ATOM 3737 C CA . HIS B 1 150 ? 6.469 -28.859 -23.125 1 98.56 150 HIS B CA 1
ATOM 3738 C C . HIS B 1 150 ? 6.219 -29.812 -21.969 1 98.56 150 HIS B C 1
ATOM 3740 O O . HIS B 1 150 ? 5.266 -29.641 -21.203 1 98.56 150 HIS B O 1
ATOM 3746 N N . ILE B 1 151 ? 7.078 -30.812 -21.906 1 98.81 151 ILE B N 1
ATOM 3747 C CA . ILE B 1 151 ? 7.062 -31.734 -20.766 1 98.81 151 ILE B CA 1
ATOM 3748 C C . ILE B 1 151 ? 8.008 -31.219 -19.688 1 98.81 151 ILE B C 1
ATOM 3750 O O . ILE B 1 151 ? 9.227 -31.375 -19.797 1 98.81 151 ILE B O 1
ATOM 3754 N N . ALA B 1 152 ? 7.426 -30.641 -18.672 1 98.75 152 ALA B N 1
ATOM 3755 C CA . ALA B 1 152 ? 8.234 -30.031 -17.625 1 98.75 152 ALA B CA 1
ATOM 3756 C C . ALA B 1 152 ? 8.57 -31.047 -16.531 1 98.75 152 ALA B C 1
ATOM 3758 O O . ALA B 1 152 ? 7.672 -31.609 -15.914 1 98.75 152 ALA B O 1
ATOM 3759 N N . TYR B 1 153 ? 9.867 -31.219 -16.312 1 98.62 153 TYR B N 1
ATOM 3760 C CA . TYR B 1 153 ? 10.289 -32.219 -15.336 1 98.62 153 TYR B CA 1
ATOM 3761 C C . TYR B 1 153 ? 10.953 -31.562 -14.133 1 98.62 153 TYR B C 1
ATOM 3763 O O . TYR B 1 153 ? 11.438 -32.25 -13.227 1 98.62 153 TYR B O 1
ATOM 3771 N N . SER B 1 154 ? 11.008 -30.25 -14.188 1 98.44 154 SER B N 1
ATOM 3772 C CA . SER B 1 154 ? 11.664 -29.5 -13.117 1 98.44 154 SER B CA 1
ATOM 3773 C C . SER B 1 154 ? 11.023 -28.125 -12.922 1 98.44 154 SER B C 1
ATOM 3775 O O . SER B 1 154 ? 10.641 -27.469 -13.898 1 98.44 154 SER B O 1
ATOM 3777 N N . TYR B 1 155 ? 10.898 -27.781 -11.656 1 98.19 155 TYR B N 1
ATOM 3778 C CA . TYR B 1 155 ? 10.414 -26.453 -11.258 1 98.19 155 TYR B CA 1
ATOM 3779 C C . TYR B 1 155 ? 11.297 -25.859 -10.18 1 98.19 155 TYR B C 1
ATOM 3781 O O . TYR B 1 155 ? 11.742 -26.562 -9.266 1 98.19 155 TYR B O 1
ATOM 3789 N N . ARG B 1 156 ? 11.57 -24.547 -10.258 1 98.06 156 ARG B N 1
ATOM 3790 C CA . ARG B 1 156 ? 12.188 -23.844 -9.141 1 98.06 156 ARG B CA 1
ATOM 3791 C C . ARG B 1 156 ? 11.266 -23.844 -7.926 1 98.06 156 ARG B C 1
ATOM 3793 O O . ARG B 1 156 ? 10.07 -24.109 -8.047 1 98.06 156 ARG B O 1
ATOM 3800 N N . GLY B 1 157 ? 11.938 -23.656 -6.742 1 97.94 157 GLY B N 1
ATOM 3801 C CA . GLY B 1 157 ? 11.141 -23.422 -5.551 1 97.94 157 GLY B CA 1
ATOM 3802 C C . GLY B 1 157 ? 10.594 -22.016 -5.465 1 97.94 157 GLY B C 1
ATOM 3803 O O . GLY B 1 157 ? 10.867 -21.188 -6.336 1 97.94 157 GLY B O 1
ATOM 3804 N N . SER B 1 158 ? 9.789 -21.781 -4.492 1 97.81 158 SER B N 1
ATOM 3805 C CA . SER B 1 158 ? 9.18 -20.469 -4.285 1 97.81 158 SER B CA 1
ATOM 3806 C C . SER B 1 158 ? 8.938 -20.203 -2.805 1 97.81 158 SER B C 1
ATOM 3808 O O . SER B 1 158 ? 8.578 -21.109 -2.053 1 97.81 158 SER B O 1
ATOM 3810 N N . ALA B 1 159 ? 9.211 -19 -2.412 1 98.12 159 ALA B N 1
ATOM 3811 C CA . ALA B 1 159 ? 8.914 -18.578 -1.046 1 98.12 159 ALA B CA 1
ATOM 3812 C C . ALA B 1 159 ? 8.227 -17.219 -1.026 1 98.12 159 ALA B C 1
ATOM 3814 O O . ALA B 1 159 ? 8.531 -16.359 -1.854 1 98.12 159 ALA B O 1
ATOM 3815 N N . ARG B 1 160 ? 7.293 -17.109 -0.151 1 98.31 160 ARG B N 1
ATOM 3816 C CA . ARG B 1 160 ? 6.73 -15.812 0.195 1 98.31 160 ARG B CA 1
ATOM 3817 C C . ARG B 1 160 ? 7.43 -15.219 1.411 1 98.31 160 ARG B C 1
ATOM 3819 O O . ARG B 1 160 ? 7.371 -15.781 2.506 1 98.31 160 ARG B O 1
ATOM 3826 N N . VAL B 1 161 ? 8.062 -14.086 1.206 1 98.69 161 VAL B N 1
ATOM 3827 C CA . VAL B 1 161 ? 8.797 -13.406 2.268 1 98.69 161 VAL B CA 1
ATOM 3828 C C . VAL B 1 161 ? 8.086 -12.102 2.633 1 98.69 161 VAL B C 1
ATOM 3830 O O . VAL B 1 161 ? 7.68 -11.344 1.753 1 98.69 161 VAL B O 1
ATOM 3833 N N . GLU B 1 162 ? 7.859 -11.945 3.881 1 98.5 162 GLU B N 1
ATOM 3834 C CA . GLU B 1 162 ? 7.266 -10.711 4.391 1 98.5 162 GLU B CA 1
ATOM 3835 C C . GLU B 1 162 ? 8.32 -9.82 5.031 1 98.5 162 GLU B C 1
ATOM 3837 O O . GLU B 1 162 ? 9.156 -10.289 5.809 1 98.5 162 GLU B O 1
ATOM 3842 N N . VAL B 1 163 ? 8.352 -8.609 4.633 1 98.69 163 VAL B N 1
ATOM 3843 C CA . VAL B 1 163 ? 9.141 -7.559 5.27 1 98.69 163 VAL B CA 1
ATOM 3844 C C . VAL B 1 163 ? 8.219 -6.582 5.996 1 98.69 163 VAL B C 1
ATOM 3846 O O . VAL B 1 163 ? 7.523 -5.785 5.359 1 98.69 163 VAL B O 1
ATOM 3849 N N . LYS B 1 164 ? 8.18 -6.676 7.285 1 98.56 164 LYS B N 1
ATOM 3850 C CA . LYS B 1 164 ? 7.297 -5.836 8.094 1 98.56 164 LYS B CA 1
ATOM 3851 C C . LYS B 1 164 ? 8.086 -5.039 9.125 1 98.56 164 LYS B C 1
ATOM 3853 O O . LYS B 1 164 ? 8.539 -5.59 10.133 1 98.56 164 LYS B O 1
ATOM 3858 N N . CYS B 1 165 ? 8.258 -3.783 8.898 1 98.44 165 CYS B N 1
ATOM 3859 C CA . CYS B 1 165 ? 9.016 -2.912 9.789 1 98.44 165 CYS B CA 1
ATOM 3860 C C . CYS B 1 165 ? 8.094 -1.934 10.508 1 98.44 165 CYS B C 1
ATOM 3862 O O . CYS B 1 165 ? 7.02 -1.601 10 1 98.44 165 CYS B O 1
ATOM 3864 N N . LEU B 1 166 ? 8.492 -1.549 11.695 1 97.31 166 LEU B N 1
ATOM 3865 C CA . LEU B 1 166 ? 7.762 -0.585 12.516 1 97.31 166 LEU B CA 1
ATOM 3866 C C . LEU B 1 166 ? 8.492 0.754 12.555 1 97.31 166 LEU B C 1
ATOM 3868 O O . LEU B 1 166 ? 9.672 0.833 12.219 1 97.31 166 LEU B O 1
ATOM 3872 N N . GLY B 1 167 ? 7.801 1.781 12.844 1 95.5 167 GLY B N 1
ATOM 3873 C CA . GLY B 1 167 ? 8.32 3.125 13.031 1 95.5 167 GLY B CA 1
ATOM 3874 C C . GLY B 1 167 ? 7.566 3.914 14.086 1 95.5 167 GLY B C 1
ATOM 3875 O O . GLY B 1 167 ? 6.52 3.473 14.562 1 95.5 167 GLY B O 1
ATOM 3876 N N . GLN B 1 168 ? 8.055 5.043 14.352 1 92.81 168 GLN B N 1
ATOM 3877 C CA . GLN B 1 168 ? 7.52 5.859 15.43 1 92.81 168 GLN B CA 1
ATOM 3878 C C . GLN B 1 168 ? 6.273 6.617 14.984 1 92.81 168 GLN B C 1
ATOM 3880 O O . GLN B 1 168 ? 5.414 6.949 15.805 1 92.81 168 GLN B O 1
ATOM 3885 N N . GLY B 1 169 ? 6.148 6.852 13.711 1 93 169 GLY B N 1
ATOM 3886 C CA . GLY B 1 169 ? 5.07 7.707 13.234 1 93 169 GLY B CA 1
ATOM 3887 C C . GLY B 1 169 ? 5.301 9.18 13.531 1 93 169 GLY B C 1
ATOM 3888 O O . GLY B 1 169 ? 6.426 9.586 13.828 1 93 169 GLY B O 1
ATOM 3889 N N . GLY B 1 170 ? 4.145 9.969 13.32 1 93.12 170 GLY B N 1
ATOM 3890 C CA . GLY B 1 170 ? 4.246 11.375 13.648 1 93.12 170 GLY B CA 1
ATOM 3891 C C . GLY B 1 170 ? 4.133 12.289 12.438 1 93.12 170 GLY B C 1
ATOM 3892 O O . GLY B 1 170 ? 3.773 11.836 11.352 1 93.12 170 GLY B O 1
ATOM 3893 N N . HIS B 1 171 ? 4.383 13.523 12.781 1 93.25 171 HIS B N 1
ATOM 3894 C CA . HIS B 1 171 ? 4.305 14.578 11.773 1 93.25 171 HIS B CA 1
ATOM 3895 C C . HIS B 1 171 ? 5.508 14.539 10.844 1 93.25 171 HIS B C 1
ATOM 3897 O O . HIS B 1 171 ? 6.633 14.281 11.281 1 93.25 171 HIS B O 1
ATOM 3903 N N . THR B 1 172 ? 5.309 14.852 9.531 1 94.56 172 THR B N 1
ATOM 3904 C CA . THR B 1 172 ? 6.363 14.789 8.531 1 94.56 172 THR B CA 1
ATOM 3905 C C . THR B 1 172 ? 7.418 15.859 8.789 1 94.56 172 THR B C 1
ATOM 3907 O O . THR B 1 172 ? 8.508 15.82 8.219 1 94.56 172 THR B O 1
ATOM 3910 N N . ALA B 1 173 ? 7.105 16.859 9.602 1 91.75 173 ALA B N 1
ATOM 3911 C CA . ALA B 1 173 ? 8.07 17.891 9.969 1 91.75 173 ALA B CA 1
ATOM 3912 C C . ALA B 1 173 ? 8.547 17.703 11.414 1 91.75 173 ALA B C 1
ATOM 3914 O O . ALA B 1 173 ? 9.203 18.594 11.969 1 91.75 173 ALA B O 1
ATOM 3915 N N . GLY B 1 174 ? 8.172 16.656 12.031 1 88.75 174 GLY B N 1
ATOM 3916 C CA . GLY B 1 174 ? 8.484 16.438 13.438 1 88.75 174 GLY B CA 1
ATOM 3917 C C . GLY B 1 174 ? 9.734 15.609 13.648 1 88.75 174 GLY B C 1
ATOM 3918 O O . GLY B 1 174 ? 10.383 15.195 12.68 1 88.75 174 GLY B O 1
ATOM 3919 N N . PRO B 1 175 ? 10.008 15.414 14.93 1 82.5 175 PRO B N 1
ATOM 3920 C CA . PRO B 1 175 ? 11.164 14.57 15.242 1 82.5 175 PRO B CA 1
ATOM 3921 C C . PRO B 1 175 ? 10.93 13.102 14.883 1 82.5 175 PRO B C 1
ATOM 3923 O O . PRO B 1 175 ? 9.789 12.633 14.883 1 82.5 175 PRO B O 1
ATOM 3926 N N . GLY B 1 176 ? 12.008 12.477 14.484 1 80.19 176 GLY B N 1
ATOM 3927 C CA . GLY B 1 176 ? 11.938 11.039 14.25 1 80.19 176 GLY B CA 1
ATOM 3928 C C . GLY B 1 176 ? 11.461 10.688 12.852 1 80.19 176 GLY B C 1
ATOM 3929 O O . GLY B 1 176 ? 11.219 9.523 12.547 1 80.19 176 GLY B O 1
ATOM 3930 N N . VAL B 1 177 ? 11.25 11.75 12.062 1 86.75 177 VAL B N 1
ATOM 3931 C CA . VAL B 1 177 ? 10.812 11.539 10.68 1 86.75 177 VAL B CA 1
ATOM 3932 C C . VAL B 1 177 ? 11.727 10.531 10 1 86.75 177 VAL B C 1
ATOM 3934 O O . VAL B 1 177 ? 11.305 9.812 9.086 1 86.75 177 VAL B O 1
ATOM 3937 N N . GLU B 1 178 ? 12.859 10.375 10.555 1 88.5 178 GLU B N 1
ATOM 3938 C CA . GLU B 1 178 ? 13.852 9.477 9.977 1 88.5 178 GLU B CA 1
ATOM 3939 C C . GLU B 1 178 ? 13.539 8.016 10.297 1 88.5 178 GLU B C 1
ATOM 3941 O O . GLU B 1 178 ? 14.016 7.109 9.617 1 88.5 178 GLU B O 1
ATOM 3946 N N . ASP B 1 179 ? 12.828 7.832 11.438 1 95 179 ASP B N 1
ATOM 3947 C CA . ASP B 1 179 ? 12.406 6.477 11.773 1 95 179 ASP B CA 1
ATOM 3948 C C . ASP B 1 179 ? 11.203 6.055 10.938 1 95 179 ASP B C 1
ATOM 3950 O O . ASP B 1 179 ? 10.133 5.766 11.477 1 95 179 ASP B O 1
ATOM 3954 N N . ASN B 1 180 ? 11.352 6.004 9.656 1 97.25 180 ASN B N 1
ATOM 3955 C CA . ASN B 1 180 ? 10.289 5.766 8.688 1 97.25 180 ASN B CA 1
ATOM 3956 C C . ASN B 1 180 ? 10.258 4.305 8.234 1 97.25 180 ASN B C 1
ATOM 3958 O O . ASN B 1 180 ? 11.203 3.822 7.617 1 97.25 180 ASN B O 1
ATOM 3962 N N . PRO B 1 181 ? 9.18 3.637 8.539 1 98 181 PRO B N 1
ATOM 3963 C CA . PRO B 1 181 ? 9.141 2.209 8.219 1 98 181 PRO B CA 1
ATOM 3964 C C . PRO B 1 181 ? 9.172 1.943 6.715 1 98 181 PRO B C 1
ATOM 3966 O O . PRO B 1 181 ? 9.562 0.857 6.285 1 98 181 PRO B O 1
ATOM 3969 N N . ILE B 1 182 ? 8.711 2.842 5.855 1 98.31 182 ILE B N 1
ATOM 3970 C CA . ILE B 1 182 ? 8.812 2.682 4.41 1 98.31 182 ILE B CA 1
ATOM 3971 C C . ILE B 1 182 ? 10.273 2.553 4 1 98.31 182 ILE B C 1
ATOM 3973 O O . ILE B 1 182 ? 10.633 1.669 3.219 1 98.31 182 ILE B O 1
ATOM 3977 N N . LEU B 1 183 ? 11.133 3.402 4.562 1 97.81 183 LEU B N 1
ATOM 3978 C CA . LEU B 1 183 ? 12.562 3.357 4.266 1 97.81 183 LEU B CA 1
ATOM 3979 C C . LEU B 1 183 ? 13.195 2.092 4.828 1 97.81 183 LEU B C 1
ATOM 3981 O O . LEU B 1 183 ? 14.07 1.496 4.195 1 97.81 183 LEU B O 1
ATOM 3985 N N . LYS B 1 184 ? 12.742 1.688 5.98 1 98 184 LYS B N 1
ATOM 3986 C CA . LYS B 1 184 ? 13.266 0.481 6.613 1 98 184 LYS B CA 1
ATOM 3987 C C . LYS B 1 184 ? 12.953 -0.757 5.777 1 98 184 LYS B C 1
ATOM 3989 O O . LYS B 1 184 ? 13.797 -1.645 5.633 1 98 184 LYS B O 1
ATOM 3994 N N . VAL B 1 185 ? 11.766 -0.818 5.266 1 98.31 185 VAL B N 1
ATOM 3995 C CA . VAL B 1 185 ? 11.352 -1.96 4.461 1 98.31 185 VAL B CA 1
ATOM 3996 C C . VAL B 1 185 ? 12.195 -2.033 3.193 1 98.31 185 VAL B C 1
ATOM 3998 O O . VAL B 1 185 ? 12.633 -3.115 2.793 1 98.31 185 VAL B O 1
ATOM 4001 N N . TYR B 1 186 ? 12.445 -0.865 2.521 1 97.62 186 TYR B N 1
ATOM 4002 C CA . TYR B 1 186 ? 13.289 -0.851 1.331 1 97.62 186 TYR B CA 1
ATOM 4003 C C . TYR B 1 186 ? 14.703 -1.292 1.662 1 97.62 186 TYR B C 1
ATOM 4005 O O . TYR B 1 186 ? 15.328 -2.037 0.899 1 97.62 186 TYR B O 1
ATOM 4013 N N . SER B 1 187 ? 15.188 -0.81 2.811 1 97.75 187 SER B N 1
ATOM 4014 C CA . SER B 1 187 ? 16.531 -1.196 3.24 1 97.75 187 SER B CA 1
ATOM 4015 C C . SER B 1 187 ? 16.609 -2.697 3.488 1 97.75 187 SER B C 1
ATOM 4017 O O . SER B 1 187 ? 17.578 -3.346 3.066 1 97.75 187 SER B O 1
ATOM 4019 N N . ALA B 1 188 ? 15.664 -3.234 4.18 1 98.25 188 ALA B N 1
ATOM 4020 C CA . ALA B 1 188 ? 15.625 -4.668 4.461 1 98.25 188 ALA B CA 1
ATOM 4021 C C . ALA B 1 188 ? 15.523 -5.477 3.168 1 98.25 188 ALA B C 1
ATOM 4023 O O . ALA B 1 188 ? 16.203 -6.488 3.012 1 98.25 188 ALA B O 1
ATOM 4024 N N . PHE B 1 189 ? 14.688 -5.035 2.271 1 98.25 189 PHE B N 1
ATOM 4025 C CA . PHE B 1 189 ? 14.562 -5.676 0.968 1 98.25 189 PHE B CA 1
ATOM 4026 C C . PHE B 1 189 ? 15.906 -5.727 0.253 1 98.25 189 PHE B C 1
ATOM 4028 O O . PHE B 1 189 ? 16.297 -6.773 -0.261 1 98.25 189 PHE B O 1
ATOM 4035 N N . ASN B 1 190 ? 16.594 -4.633 0.241 1 98.06 190 ASN B N 1
ATOM 4036 C CA . ASN B 1 190 ? 17.891 -4.566 -0.408 1 98.06 190 ASN B CA 1
ATOM 4037 C C . ASN B 1 190 ? 18.891 -5.512 0.25 1 98.06 190 ASN B C 1
ATOM 4039 O O . ASN B 1 190 ? 19.766 -6.066 -0.423 1 98.06 190 ASN B O 1
ATOM 4043 N N . THR B 1 191 ? 18.797 -5.594 1.548 1 98.5 191 THR B N 1
ATOM 4044 C CA . THR B 1 191 ? 19.656 -6.539 2.248 1 98.5 191 THR B CA 1
ATOM 4045 C C . THR B 1 191 ? 19.391 -7.965 1.773 1 98.5 191 THR B C 1
ATOM 4047 O O . THR B 1 191 ? 20.328 -8.727 1.54 1 98.5 191 THR B O 1
ATOM 4050 N N . VAL B 1 192 ? 18.125 -8.336 1.606 1 98.5 192 VAL B N 1
ATOM 4051 C CA . VAL B 1 192 ? 17.75 -9.656 1.11 1 98.5 192 VAL B CA 1
ATOM 4052 C C . VAL B 1 192 ? 18.328 -9.867 -0.286 1 98.5 192 VAL B C 1
ATOM 4054 O O . VAL B 1 192 ? 18.953 -10.898 -0.562 1 98.5 192 VAL B O 1
ATOM 4057 N N . VAL B 1 193 ? 18.156 -8.867 -1.152 1 98.06 193 VAL B N 1
ATOM 4058 C CA . VAL B 1 193 ? 18.672 -8.938 -2.516 1 98.06 193 VAL B CA 1
ATOM 4059 C C . VAL B 1 193 ? 20.188 -9.102 -2.484 1 98.06 193 VAL B C 1
ATOM 4061 O O . VAL B 1 193 ? 20.75 -9.883 -3.256 1 98.06 193 VAL B O 1
ATOM 4064 N N . GLY B 1 194 ? 20.828 -8.352 -1.601 1 98 194 GLY B N 1
ATOM 4065 C CA . GLY B 1 194 ? 22.281 -8.414 -1.497 1 98 194 GLY B CA 1
ATOM 4066 C C . GLY B 1 194 ? 22.797 -9.781 -1.09 1 98 194 GLY B C 1
ATOM 4067 O O . GLY B 1 194 ? 23.828 -10.234 -1.58 1 98 194 GLY B O 1
ATOM 4068 N N . LYS B 1 195 ? 22.094 -10.438 -0.245 1 98 195 LYS B N 1
ATOM 4069 C CA . LYS B 1 195 ? 22.531 -11.734 0.268 1 98 195 LYS B CA 1
ATOM 4070 C C . LYS B 1 195 ? 22.25 -12.852 -0.736 1 98 195 LYS B C 1
ATOM 4072 O O . LYS B 1 195 ? 23.031 -13.789 -0.875 1 98 195 LYS B O 1
ATOM 4077 N N . LEU B 1 196 ? 21.141 -12.742 -1.451 1 98.06 196 LEU B N 1
ATOM 4078 C CA . LEU B 1 196 ? 20.703 -13.844 -2.295 1 98.06 196 LEU B CA 1
ATOM 4079 C C . LEU B 1 196 ? 21.156 -13.641 -3.738 1 98.06 196 LEU B C 1
ATOM 4081 O O . LEU B 1 196 ? 21.234 -14.602 -4.508 1 98.06 196 LEU B O 1
ATOM 4085 N N . GLY B 1 197 ? 21.438 -12.367 -4.113 1 96.75 197 GLY B N 1
ATOM 4086 C CA . GLY B 1 197 ? 21.484 -12.031 -5.527 1 96.75 197 GLY B CA 1
ATOM 4087 C C . GLY B 1 197 ? 20.109 -11.977 -6.172 1 96.75 197 GLY B C 1
ATOM 4088 O O . GLY B 1 197 ? 19.094 -12.203 -5.512 1 96.75 197 GLY B O 1
ATOM 4089 N N . ASN B 1 198 ? 20.031 -11.625 -7.434 1 95.38 198 ASN B N 1
ATOM 4090 C CA . ASN B 1 198 ? 18.781 -11.539 -8.18 1 95.38 198 ASN B CA 1
ATOM 4091 C C . ASN B 1 198 ? 19 -11.812 -9.672 1 95.38 198 ASN B C 1
ATOM 4093 O O . ASN B 1 198 ? 19.688 -11.047 -10.352 1 95.38 198 ASN B O 1
ATOM 4097 N N . GLY B 1 199 ? 18.516 -12.938 -10.109 1 93.69 199 GLY B N 1
ATOM 4098 C CA . GLY B 1 199 ? 18.672 -13.344 -11.492 1 93.69 199 GLY B CA 1
ATOM 4099 C C . GLY B 1 199 ? 17.438 -14.016 -12.062 1 93.69 199 GLY B C 1
ATOM 4100 O O . GLY B 1 199 ? 16.438 -14.188 -11.359 1 93.69 199 GLY B O 1
ATOM 4101 N N . GLN B 1 200 ? 17.484 -14.32 -13.359 1 90.44 200 GLN B N 1
ATOM 4102 C CA . GLN B 1 200 ? 16.359 -14.922 -14.039 1 90.44 200 GLN B CA 1
ATOM 4103 C C . GLN B 1 200 ? 16.75 -16.234 -14.711 1 90.44 200 GLN B C 1
ATOM 4105 O O . GLN B 1 200 ? 16.641 -16.375 -15.938 1 90.44 200 GLN B O 1
ATOM 4110 N N . SER B 1 201 ? 17.344 -17.078 -14.047 1 93.88 201 SER B N 1
ATOM 4111 C CA . SER B 1 201 ? 17.688 -18.406 -14.531 1 93.88 201 SER B CA 1
ATOM 4112 C C . SER B 1 201 ? 17.312 -19.469 -13.516 1 93.88 201 SER B C 1
ATOM 4114 O O . SER B 1 201 ? 16.969 -19.156 -12.375 1 93.88 201 SER B O 1
ATOM 4116 N N . THR B 1 202 ? 17.359 -20.734 -13.938 1 95.06 202 THR B N 1
ATOM 4117 C CA . THR B 1 202 ? 17 -21.828 -13.062 1 95.06 202 THR B CA 1
ATOM 4118 C C . THR B 1 202 ? 18.016 -22 -11.945 1 95.06 202 THR B C 1
ATOM 4120 O O . THR B 1 202 ? 17.766 -22.719 -10.969 1 95.06 202 THR B O 1
ATOM 4123 N N . GLU B 1 203 ? 19.172 -21.312 -12.055 1 95.88 203 GLU B N 1
ATOM 4124 C CA . GLU B 1 203 ? 20.266 -21.484 -11.094 1 95.88 203 GLU B CA 1
ATOM 4125 C C . GLU B 1 203 ? 20.406 -20.266 -10.203 1 95.88 203 GLU B C 1
ATOM 4127 O O . GLU B 1 203 ? 21.328 -20.188 -9.391 1 95.88 203 GLU B O 1
ATOM 4132 N N . SER B 1 204 ? 19.562 -19.297 -10.359 1 96.38 204 SER B N 1
ATOM 4133 C CA . SER B 1 204 ? 19.656 -18.062 -9.57 1 96.38 204 SER B CA 1
ATOM 4134 C C . SER B 1 204 ? 18.375 -17.812 -8.797 1 96.38 204 SER B C 1
ATOM 4136 O O . SER B 1 204 ? 17.281 -18.188 -9.242 1 96.38 204 SER B O 1
ATOM 4138 N N . TYR B 1 205 ? 18.547 -17.203 -7.605 1 97.62 205 TYR B N 1
ATOM 4139 C CA . TYR B 1 205 ? 17.375 -16.672 -6.934 1 97.62 205 TYR B CA 1
ATOM 4140 C C . TYR B 1 205 ? 16.75 -15.531 -7.742 1 97.62 205 TYR B C 1
ATOM 4142 O O . TYR B 1 205 ? 17.469 -14.812 -8.445 1 97.62 205 TYR B O 1
ATOM 4150 N N . THR B 1 206 ? 15.516 -15.422 -7.773 1 97.5 206 THR B N 1
ATOM 4151 C CA . THR B 1 206 ? 14.789 -14.234 -8.195 1 97.5 206 THR B CA 1
ATOM 4152 C C . THR B 1 206 ? 14.047 -13.602 -7.023 1 97.5 206 THR B C 1
ATOM 4154 O O . THR B 1 206 ? 13.25 -14.266 -6.352 1 97.5 206 THR B O 1
ATOM 4157 N N . VAL B 1 207 ? 14.352 -12.398 -6.645 1 97.88 207 VAL B N 1
ATOM 4158 C CA . VAL B 1 207 ? 13.766 -11.68 -5.52 1 97.88 207 VAL B CA 1
ATOM 4159 C C . VAL B 1 207 ? 12.906 -10.531 -6.027 1 97.88 207 VAL B C 1
ATOM 4161 O O . VAL B 1 207 ? 13.43 -9.516 -6.504 1 97.88 207 VAL B O 1
ATOM 4164 N N . THR B 1 208 ? 11.57 -10.688 -5.883 1 97.88 208 THR B N 1
ATOM 4165 C CA . THR B 1 208 ? 10.656 -9.766 -6.551 1 97.88 208 THR B CA 1
ATOM 4166 C C . THR B 1 208 ? 9.625 -9.219 -5.566 1 97.88 208 THR B C 1
ATOM 4168 O O . THR B 1 208 ? 8.781 -9.969 -5.059 1 97.88 208 THR B O 1
ATOM 4171 N N . PRO B 1 209 ? 9.734 -7.883 -5.242 1 98.25 209 PRO B N 1
ATOM 4172 C CA . PRO B 1 209 ? 8.633 -7.324 -4.453 1 98.25 209 PRO B CA 1
ATOM 4173 C C . PRO B 1 209 ? 7.316 -7.281 -5.227 1 98.25 209 PRO B C 1
ATOM 4175 O O . PRO B 1 209 ? 7.305 -6.918 -6.406 1 98.25 209 PRO B O 1
ATOM 4178 N N . THR B 1 210 ? 6.207 -7.617 -4.566 1 98.19 210 THR B N 1
ATOM 4179 C CA . THR B 1 210 ? 4.953 -7.773 -5.301 1 98.19 210 THR B CA 1
ATOM 4180 C C . THR B 1 210 ? 3.85 -6.926 -4.672 1 98.19 210 THR B C 1
ATOM 4182 O O . THR B 1 210 ? 2.912 -6.512 -5.355 1 98.19 210 THR B O 1
ATOM 4185 N N . VAL B 1 211 ? 3.865 -6.777 -3.391 1 98.5 211 VAL B N 1
ATOM 4186 C CA . VAL B 1 211 ? 2.871 -5.984 -2.678 1 98.5 211 VAL B CA 1
ATOM 4187 C C . VAL B 1 211 ? 3.561 -5.098 -1.646 1 98.5 211 VAL B C 1
ATOM 4189 O O . VAL B 1 211 ? 4.492 -5.531 -0.964 1 98.5 211 VAL B O 1
ATOM 4192 N N . ILE B 1 212 ? 3.172 -3.896 -1.568 1 98.69 212 ILE B N 1
ATOM 4193 C CA . ILE B 1 212 ? 3.588 -3.012 -0.487 1 98.69 212 ILE B CA 1
ATOM 4194 C C . ILE B 1 212 ? 2.443 -2.068 -0.12 1 98.69 212 ILE B C 1
ATOM 4196 O O . ILE B 1 212 ? 1.812 -1.479 -0.999 1 98.69 212 ILE B O 1
ATOM 4200 N N . ASN B 1 213 ? 2.125 -1.989 1.092 1 97.19 213 ASN B N 1
ATOM 4201 C CA . ASN B 1 213 ? 1.062 -1.14 1.618 1 97.19 213 ASN B CA 1
ATOM 4202 C C . ASN B 1 213 ? 1.482 -0.455 2.916 1 97.19 213 ASN B C 1
ATOM 4204 O O . ASN B 1 213 ? 1.673 -1.115 3.938 1 97.19 213 ASN B O 1
ATOM 4208 N N . CYS B 1 214 ? 1.622 0.85 2.814 1 97.69 214 CYS B N 1
ATOM 4209 C CA . CYS B 1 214 ? 2.094 1.633 3.951 1 97.69 214 CYS B CA 1
ATOM 4210 C C . CYS B 1 214 ? 1.435 3.008 3.979 1 97.69 214 CYS B C 1
ATOM 4212 O O . CYS B 1 214 ? 1.38 3.695 2.959 1 97.69 214 CYS B O 1
ATOM 4214 N N . GLY B 1 215 ? 0.955 3.371 5.227 1 96.75 215 GLY B N 1
ATOM 4215 C CA . GLY B 1 215 ? 0.543 4.75 5.434 1 96.75 215 GLY B CA 1
ATOM 4216 C C . GLY B 1 215 ? -0.906 5.004 5.066 1 96.75 215 GLY B C 1
ATOM 4217 O O . GLY B 1 215 ? -1.507 4.223 4.324 1 96.75 215 GLY B O 1
ATOM 4218 N N . ASP B 1 216 ? -1.436 6.117 5.621 1 95.12 216 ASP B N 1
ATOM 4219 C CA . ASP B 1 216 ? -2.848 6.414 5.406 1 95.12 216 ASP B CA 1
ATOM 4220 C C . ASP B 1 216 ? -3.072 7.918 5.242 1 95.12 216 ASP B C 1
ATOM 4222 O O . ASP B 1 216 ? -4.211 8.367 5.109 1 95.12 216 ASP B O 1
ATOM 4226 N N . HIS B 1 217 ? -2.061 8.648 5.262 1 96.25 217 HIS B N 1
ATOM 4227 C CA . HIS B 1 217 ? -2.191 10.102 5.172 1 96.25 217 HIS B CA 1
ATOM 4228 C C . HIS B 1 217 ? -0.914 10.734 4.629 1 96.25 217 HIS B C 1
ATOM 4230 O O . HIS B 1 217 ? 0.189 10.359 5.031 1 96.25 217 HIS B O 1
ATOM 4236 N N . PRO B 1 218 ? -0.989 11.727 3.736 1 95.94 218 PRO B N 1
ATOM 4237 C CA . PRO B 1 218 ? 0.186 12.305 3.074 1 95.94 218 PRO B CA 1
ATOM 4238 C C . PRO B 1 218 ? 1.087 13.078 4.035 1 95.94 218 PRO B C 1
ATOM 4240 O O . PRO B 1 218 ? 2.252 13.328 3.725 1 95.94 218 PRO B O 1
ATOM 4243 N N . SER B 1 219 ? 0.567 13.5 5.191 1 94.88 219 SER B N 1
ATOM 4244 C CA . SER B 1 219 ? 1.364 14.328 6.09 1 94.88 219 SER B CA 1
ATOM 4245 C C . SER B 1 219 ? 1.66 13.602 7.398 1 94.88 219 SER B C 1
ATOM 4247 O O . SER B 1 219 ? 2.008 14.227 8.398 1 94.88 219 SER B O 1
ATOM 4249 N N . LYS B 1 220 ? 1.527 12.359 7.367 1 95.38 220 LYS B N 1
ATOM 4250 C CA . LYS B 1 220 ? 1.756 11.531 8.547 1 95.38 220 LYS B CA 1
ATOM 4251 C C . LYS B 1 220 ? 2.688 10.367 8.219 1 95.38 220 LYS B C 1
ATOM 4253 O O . LYS B 1 220 ? 2.422 9.586 7.301 1 95.38 220 LYS B O 1
ATOM 4258 N N . VAL B 1 221 ? 3.768 10.297 8.992 1 96.56 221 VAL B N 1
ATOM 4259 C CA . VAL B 1 221 ? 4.66 9.148 8.852 1 96.56 221 VAL B CA 1
ATOM 4260 C C . VAL B 1 221 ? 3.98 7.891 9.391 1 96.56 221 VAL B C 1
ATOM 4262 O O . VAL B 1 221 ? 3.414 7.91 10.492 1 96.56 221 VAL B O 1
ATOM 4265 N N . PRO B 1 222 ? 3.982 6.844 8.625 1 96.62 222 PRO B N 1
ATOM 4266 C CA . PRO B 1 222 ? 3.324 5.637 9.125 1 96.62 222 PRO B CA 1
ATOM 4267 C C . PRO B 1 222 ? 4.074 4.992 10.289 1 96.62 222 PRO B C 1
ATOM 4269 O O . PRO B 1 222 ? 5.262 5.27 10.492 1 96.62 222 PRO B O 1
ATOM 4272 N N . THR B 1 223 ? 3.359 4.133 11.055 1 96.06 223 THR B N 1
ATOM 4273 C CA . THR B 1 223 ? 3.959 3.447 12.188 1 96.06 223 THR B CA 1
ATOM 4274 C C . THR B 1 223 ? 4.363 2.025 11.812 1 96.06 223 THR B C 1
ATOM 4276 O O . THR B 1 223 ? 5 1.323 12.602 1 96.06 223 THR B O 1
ATOM 4279 N N . GLU B 1 224 ? 3.998 1.65 10.648 1 97.44 224 GLU B N 1
ATOM 4280 C CA . GLU B 1 224 ? 4.355 0.325 10.148 1 97.44 224 GLU B CA 1
ATOM 4281 C C . GLU B 1 224 ? 4.336 0.281 8.625 1 97.44 224 GLU B C 1
ATOM 4283 O O . GLU B 1 224 ? 3.697 1.119 7.984 1 97.44 224 GLU B O 1
ATOM 4288 N N . CYS B 1 225 ? 5.039 -0.554 8.039 1 98.38 225 CYS B N 1
ATOM 4289 C CA . CYS B 1 225 ? 5.051 -0.823 6.605 1 98.38 225 CYS B CA 1
ATOM 4290 C C . CYS B 1 225 ? 5.285 -2.303 6.328 1 98.38 225 CYS B C 1
ATOM 4292 O O . CYS B 1 225 ? 6.129 -2.934 6.973 1 98.38 225 CYS B O 1
ATOM 4294 N N . THR B 1 226 ? 4.512 -2.828 5.449 1 98.62 226 THR B N 1
ATOM 4295 C CA . THR B 1 226 ? 4.645 -4.234 5.09 1 98.62 226 THR B CA 1
ATOM 4296 C C . THR B 1 226 ? 4.867 -4.395 3.588 1 98.62 226 THR B C 1
ATOM 4298 O O . THR B 1 226 ? 4.141 -3.809 2.783 1 98.62 226 THR B O 1
ATOM 4301 N N . MET B 1 227 ? 5.801 -5.145 3.223 1 98.69 227 MET B N 1
ATOM 4302 C CA . MET B 1 227 ? 6.109 -5.512 1.843 1 98.69 227 MET B CA 1
ATOM 4303 C C . MET B 1 227 ? 6.137 -7.027 1.676 1 98.69 227 MET B C 1
ATOM 4305 O O . MET B 1 227 ? 6.664 -7.742 2.533 1 98.69 227 MET B O 1
ATOM 4309 N N . THR B 1 228 ? 5.484 -7.492 0.669 1 98.69 228 THR B N 1
ATOM 4310 C CA . THR B 1 228 ? 5.586 -8.898 0.281 1 98.69 228 THR B CA 1
ATOM 4311 C C . THR B 1 228 ? 6.609 -9.078 -0.833 1 98.69 228 THR B C 1
ATOM 4313 O O . THR B 1 228 ? 6.605 -8.336 -1.816 1 98.69 228 THR B O 1
ATOM 4316 N N . VAL B 1 229 ? 7.484 -10.039 -0.656 1 98.5 229 VAL B N 1
ATOM 4317 C CA . VAL B 1 229 ? 8.523 -10.359 -1.63 1 98.5 229 VAL B CA 1
ATOM 4318 C C . VAL B 1 229 ? 8.422 -11.828 -2.033 1 98.5 229 VAL B C 1
ATOM 4320 O O . VAL B 1 229 ? 8.438 -12.719 -1.177 1 98.5 229 VAL B O 1
ATOM 4323 N N . ASN B 1 230 ? 8.242 -12.031 -3.305 1 98.25 230 ASN B N 1
ATOM 4324 C CA . ASN B 1 230 ? 8.344 -13.391 -3.82 1 98.25 230 ASN B CA 1
ATOM 4325 C C . ASN B 1 230 ? 9.797 -13.766 -4.105 1 98.25 230 ASN B C 1
ATOM 4327 O O . ASN B 1 230 ? 10.531 -13.008 -4.742 1 98.25 230 ASN B O 1
ATOM 4331 N N . VAL B 1 231 ? 10.203 -14.93 -3.637 1 98.31 231 VAL B N 1
ATOM 4332 C CA . VAL B 1 231 ? 11.555 -15.43 -3.883 1 98.31 231 VAL B CA 1
ATOM 4333 C C . VAL B 1 231 ? 11.492 -16.781 -4.598 1 98.31 231 VAL B C 1
ATOM 4335 O O . VAL B 1 231 ? 10.945 -17.75 -4.062 1 98.31 231 VAL B O 1
ATOM 4338 N N . ARG B 1 232 ? 12.031 -16.828 -5.812 1 98.12 232 ARG B N 1
ATOM 4339 C CA . ARG B 1 232 ? 12.211 -18.094 -6.496 1 98.12 232 ARG B CA 1
ATOM 4340 C C . ARG B 1 232 ? 13.523 -18.766 -6.082 1 98.12 232 ARG B C 1
ATOM 4342 O O . ARG B 1 232 ? 14.578 -18.141 -6.121 1 98.12 232 ARG B O 1
ATOM 4349 N N . ILE B 1 233 ? 13.43 -19.969 -5.711 1 98.5 233 ILE B N 1
ATOM 4350 C CA . ILE B 1 233 ? 14.57 -20.719 -5.203 1 98.5 233 ILE B CA 1
ATOM 4351 C C . ILE B 1 233 ? 15.172 -21.562 -6.328 1 98.5 233 ILE B C 1
ATOM 4353 O O . ILE B 1 233 ? 14.484 -22.391 -6.926 1 98.5 233 ILE B O 1
ATOM 4357 N N . PRO B 1 234 ? 16.438 -21.391 -6.609 1 98.25 234 PRO B N 1
ATOM 4358 C CA . PRO B 1 234 ? 17.062 -22.141 -7.699 1 98.25 234 PRO B CA 1
ATOM 4359 C C . PRO B 1 234 ? 17.125 -23.641 -7.426 1 98.25 234 PRO B C 1
ATOM 4361 O O . PRO B 1 234 ? 16.953 -24.078 -6.281 1 98.25 234 PRO B O 1
ATOM 4364 N N . LEU B 1 235 ? 17.375 -24.453 -8.484 1 98 235 LEU B N 1
ATOM 4365 C CA . LEU B 1 235 ? 17.312 -25.906 -8.43 1 98 235 LEU B CA 1
ATOM 4366 C C . LEU B 1 235 ? 18.406 -26.453 -7.52 1 98 235 LEU B C 1
ATOM 4368 O O . LEU B 1 235 ? 18.297 -27.562 -7 1 98 235 LEU B O 1
ATOM 4372 N N . ASN B 1 236 ? 19.453 -25.703 -7.277 1 96.75 236 ASN B N 1
ATOM 4373 C CA . ASN B 1 236 ? 20.578 -26.156 -6.457 1 96.75 236 ASN B CA 1
ATOM 4374 C C . ASN B 1 236 ? 20.469 -25.641 -5.027 1 96.75 236 ASN B C 1
ATOM 4376 O O . ASN B 1 236 ? 21.469 -25.594 -4.305 1 96.75 236 ASN B O 1
ATOM 4380 N N . SER B 1 237 ? 19.406 -25.125 -4.578 1 98.06 237 SER B N 1
ATOM 4381 C CA . SER B 1 237 ? 19.156 -24.609 -3.232 1 98.06 237 SER B CA 1
ATOM 4382 C C . SER B 1 237 ? 17.859 -25.188 -2.656 1 98.06 237 SER B C 1
ATOM 4384 O O . SER B 1 237 ? 17.312 -26.156 -3.184 1 98.06 237 SER B O 1
ATOM 4386 N N . SER B 1 238 ? 17.391 -24.688 -1.453 1 98.31 238 SER B N 1
ATOM 4387 C CA . SER B 1 238 ? 16.219 -25.203 -0.759 1 98.31 238 SER B CA 1
ATOM 4388 C C . SER B 1 238 ? 15.609 -24.141 0.161 1 98.31 238 SER B C 1
ATOM 4390 O O . SER B 1 238 ? 16.203 -23.094 0.384 1 98.31 238 SER B O 1
ATOM 4392 N N . CYS B 1 239 ? 14.5 -24.484 0.632 1 98.44 239 CYS B N 1
ATOM 4393 C CA . CYS B 1 239 ? 13.867 -23.641 1.641 1 98.44 239 CYS B CA 1
ATOM 4394 C C . CYS B 1 239 ? 14.766 -23.484 2.861 1 98.44 239 CYS B C 1
ATOM 4396 O O . CYS B 1 239 ? 14.852 -22.391 3.436 1 98.44 239 CYS B O 1
ATOM 4398 N N . MET B 1 240 ? 15.344 -24.547 3.211 1 98.44 240 MET B N 1
ATOM 4399 C CA . MET B 1 240 ? 16.234 -24.516 4.367 1 98.44 240 MET B CA 1
ATOM 4400 C C . MET B 1 240 ? 17.406 -23.562 4.137 1 98.44 240 MET B C 1
ATOM 4402 O O . MET B 1 240 ? 17.75 -22.781 5.016 1 98.44 240 MET B O 1
ATOM 4406 N N . GLU B 1 241 ? 18.016 -23.656 2.98 1 98.38 241 GLU B N 1
ATOM 4407 C CA . GLU B 1 241 ? 19.141 -22.781 2.654 1 98.38 241 GLU B CA 1
ATOM 4408 C C . GLU B 1 241 ? 18.688 -21.312 2.613 1 98.38 241 GLU B C 1
ATOM 4410 O O . GLU B 1 241 ? 19.406 -20.438 3.107 1 98.38 241 GLU B O 1
ATOM 4415 N N . LEU B 1 242 ? 17.562 -21.062 1.989 1 98.69 242 LEU B N 1
ATOM 4416 C CA . LEU B 1 242 ? 17 -19.719 1.965 1 98.69 242 LEU B CA 1
ATOM 4417 C C . LEU B 1 242 ? 16.844 -19.172 3.379 1 98.69 242 LEU B C 1
ATOM 4419 O O . LEU B 1 242 ? 17.219 -18.031 3.658 1 98.69 242 LEU B O 1
ATOM 4423 N N . SER B 1 243 ? 16.234 -19.969 4.25 1 98.5 243 SER B N 1
ATOM 4424 C CA . SER B 1 243 ? 16 -19.578 5.637 1 98.5 243 SER B CA 1
ATOM 4425 C C . SER B 1 243 ? 17.312 -19.203 6.324 1 98.5 243 SER B C 1
ATOM 4427 O O . SER B 1 243 ? 17.375 -18.219 7.059 1 98.5 243 SER B O 1
ATOM 4429 N N . LYS B 1 244 ? 18.297 -19.922 6.074 1 98.19 244 LYS B N 1
ATOM 4430 C CA . LYS B 1 244 ? 19.609 -19.656 6.672 1 98.19 244 LYS B CA 1
ATOM 4431 C C . LYS B 1 244 ? 20.172 -18.328 6.188 1 98.19 244 LYS B C 1
ATOM 4433 O O . LYS B 1 244 ? 20.75 -17.562 6.973 1 98.19 244 LYS B O 1
ATOM 4438 N N . VAL B 1 245 ? 20 -18.078 4.93 1 97.5 245 VAL B N 1
ATOM 4439 C CA . VAL B 1 245 ? 20.578 -16.891 4.32 1 97.5 245 VAL B CA 1
ATOM 4440 C C . VAL B 1 245 ? 19.875 -15.641 4.852 1 97.5 245 VAL B C 1
ATOM 4442 O O . VAL B 1 245 ? 20.531 -14.609 5.082 1 97.5 245 VAL B O 1
ATOM 4445 N N . ILE B 1 246 ? 18.547 -15.688 5.086 1 97.06 246 ILE B N 1
ATOM 4446 C CA . ILE B 1 246 ? 17.859 -14.438 5.41 1 97.06 246 ILE B CA 1
ATOM 4447 C C . ILE B 1 246 ? 17.625 -14.352 6.918 1 97.06 246 ILE B C 1
ATOM 4449 O O . ILE B 1 246 ? 17.078 -13.367 7.41 1 97.06 246 ILE B O 1
ATOM 4453 N N . GLU B 1 247 ? 18.094 -15.383 7.535 1 94.94 247 GLU B N 1
ATOM 4454 C CA . GLU B 1 247 ? 17.984 -15.375 8.992 1 94.94 247 GLU B CA 1
ATOM 4455 C C . GLU B 1 247 ? 18.688 -14.156 9.586 1 94.94 247 GLU B C 1
ATOM 4457 O O . GLU B 1 247 ? 19.797 -13.812 9.172 1 94.94 247 GLU B O 1
ATOM 4462 N N . GLY B 1 248 ? 18.094 -13.445 10.539 1 94.56 248 GLY B N 1
ATOM 4463 C CA . GLY B 1 248 ? 18.719 -12.336 11.242 1 94.56 248 GLY B CA 1
ATOM 4464 C C . GLY B 1 248 ? 18.453 -10.992 10.602 1 94.56 248 GLY B C 1
ATOM 4465 O O . GLY B 1 248 ? 18.75 -9.945 11.188 1 94.56 248 GLY B O 1
ATOM 4466 N N . ILE B 1 249 ? 18.031 -11.039 9.336 1 96.62 249 ILE B N 1
ATOM 4467 C CA . ILE B 1 249 ? 17.672 -9.758 8.734 1 96.62 249 ILE B CA 1
ATOM 4468 C C . ILE B 1 249 ? 16.453 -9.172 9.469 1 96.62 249 ILE B C 1
ATOM 4470 O O . ILE B 1 249 ? 15.414 -9.812 9.562 1 96.62 249 ILE B O 1
ATOM 4474 N N . GLU B 1 250 ? 16.562 -7.992 9.922 1 94.12 250 GLU B N 1
ATOM 4475 C CA . GLU B 1 250 ? 15.516 -7.344 10.703 1 94.12 250 GLU B CA 1
ATOM 4476 C C . GLU B 1 250 ? 14.227 -7.215 9.891 1 94.12 250 GLU B C 1
ATOM 4478 O O . GLU B 1 250 ? 14.266 -6.895 8.703 1 94.12 250 GLU B O 1
ATOM 4483 N N . CYS B 1 251 ? 13.141 -7.57 10.477 1 96.62 251 CYS B N 1
ATOM 4484 C CA . CYS B 1 251 ? 11.766 -7.371 10.023 1 96.62 251 CYS B CA 1
ATOM 4485 C C . CYS B 1 251 ? 11.453 -8.258 8.828 1 96.62 251 CYS B C 1
ATOM 4487 O O . CYS B 1 251 ? 10.523 -7.98 8.07 1 96.62 251 CYS B O 1
ATOM 4489 N N . VAL B 1 252 ? 12.312 -9.242 8.57 1 98.56 252 VAL B N 1
ATOM 4490 C CA . VAL B 1 252 ? 12.102 -10.156 7.449 1 98.56 252 VAL B CA 1
ATOM 4491 C C . VAL B 1 252 ? 11.68 -11.531 7.969 1 98.56 252 VAL B C 1
ATOM 4493 O O . VAL B 1 252 ? 12.297 -12.062 8.891 1 98.56 252 VAL B O 1
ATOM 4496 N N . LYS B 1 253 ? 10.625 -12.07 7.406 1 98.06 253 LYS B N 1
ATOM 4497 C CA . LYS B 1 253 ? 10.141 -13.398 7.797 1 98.06 253 LYS B CA 1
ATOM 4498 C C . LYS B 1 253 ? 9.664 -14.188 6.582 1 98.06 253 LYS B C 1
ATOM 4500 O O . LYS B 1 253 ? 9.039 -13.625 5.68 1 98.06 253 LYS B O 1
ATOM 4505 N N . ILE B 1 254 ? 10 -15.461 6.566 1 98.19 254 ILE B N 1
ATOM 4506 C CA . ILE B 1 254 ? 9.453 -16.359 5.555 1 98.19 254 ILE B CA 1
ATOM 4507 C C . ILE B 1 254 ? 8.062 -16.812 5.973 1 98.19 254 ILE B C 1
ATOM 4509 O O . ILE B 1 254 ? 7.879 -17.344 7.078 1 98.19 254 ILE B O 1
ATOM 4513 N N . ILE B 1 255 ? 7.07 -16.594 5.152 1 97.44 255 ILE B N 1
ATOM 4514 C CA . ILE B 1 255 ? 5.688 -16.953 5.453 1 97.44 255 ILE B CA 1
ATOM 4515 C C . ILE B 1 255 ? 5.406 -18.375 4.988 1 97.44 255 ILE B C 1
ATOM 4517 O O . ILE B 1 255 ? 4.758 -19.141 5.699 1 97.44 255 ILE B O 1
ATOM 4521 N N . ASP B 1 256 ? 5.766 -18.797 3.828 1 95.88 256 ASP B N 1
ATOM 4522 C CA . ASP B 1 256 ? 5.672 -20.141 3.256 1 95.88 256 ASP B CA 1
ATOM 4523 C C . ASP B 1 256 ? 6.773 -20.375 2.227 1 95.88 256 ASP B C 1
ATOM 4525 O O . ASP B 1 256 ? 7.422 -19.422 1.776 1 95.88 256 ASP B O 1
ATOM 4529 N N . CYS B 1 257 ? 7.043 -21.594 2.045 1 97.44 257 CYS B N 1
ATOM 4530 C CA . CYS B 1 257 ? 8.148 -21.969 1.172 1 97.44 257 CYS B CA 1
ATOM 4531 C C . CYS B 1 257 ? 7.922 -23.344 0.557 1 97.44 257 CYS B C 1
ATOM 4533 O O . CYS B 1 257 ? 7.453 -24.25 1.234 1 97.44 257 CYS B O 1
ATOM 4535 N N . THR B 1 258 ? 8.133 -23.5 -0.716 1 97.75 258 THR B N 1
ATOM 4536 C CA . THR B 1 258 ? 8.109 -24.75 -1.461 1 97.75 258 THR B CA 1
ATOM 4537 C C . THR B 1 258 ? 9.477 -25.031 -2.09 1 97.75 258 THR B C 1
ATOM 4539 O O . THR B 1 258 ? 10.031 -24.172 -2.787 1 97.75 258 THR B O 1
ATOM 4542 N N . ASP B 1 259 ? 10.008 -26.172 -1.836 1 98 259 ASP B N 1
ATOM 4543 C CA . ASP B 1 259 ? 11.312 -26.562 -2.373 1 98 259 ASP B CA 1
ATOM 4544 C C . ASP B 1 259 ? 11.242 -26.766 -3.883 1 98 259 ASP B C 1
ATOM 4546 O O . ASP B 1 259 ? 10.172 -27.062 -4.426 1 98 259 ASP B O 1
ATOM 4550 N N . PRO B 1 260 ? 12.398 -26.578 -4.578 1 98.44 260 PRO B N 1
ATOM 4551 C CA . PRO B 1 260 ? 12.453 -26.984 -5.984 1 98.44 260 PRO B CA 1
ATOM 4552 C C . PRO B 1 260 ? 12.281 -28.484 -6.172 1 98.44 260 PRO B C 1
ATOM 4554 O O . PRO B 1 260 ? 12.422 -29.25 -5.215 1 98.44 260 PRO B O 1
ATOM 4557 N N . ILE B 1 261 ? 11.891 -28.828 -7.406 1 98.44 261 ILE B N 1
ATOM 4558 C CA . ILE B 1 261 ? 11.711 -30.25 -7.691 1 98.44 261 ILE B CA 1
ATOM 4559 C C . ILE B 1 261 ? 12.273 -30.578 -9.07 1 98.44 261 ILE B C 1
ATOM 4561 O O . ILE B 1 261 ? 12.109 -29.797 -10.016 1 98.44 261 ILE B O 1
ATOM 4565 N N . THR B 1 262 ? 13.016 -31.594 -9.195 1 98.44 262 THR B N 1
ATOM 4566 C CA . THR B 1 262 ? 13.469 -32.188 -10.445 1 98.44 262 THR B CA 1
ATOM 4567 C C . THR B 1 262 ? 13.25 -33.719 -10.414 1 98.44 262 THR B C 1
ATOM 4569 O O . THR B 1 262 ? 13.641 -34.375 -9.461 1 98.44 262 THR B O 1
ATOM 4572 N N . VAL B 1 263 ? 12.602 -34.25 -11.414 1 98.31 263 VAL B N 1
ATOM 4573 C CA . VAL B 1 263 ? 12.383 -35.688 -11.477 1 98.31 263 VAL B CA 1
ATOM 4574 C C . VAL B 1 263 ? 13.172 -36.281 -12.648 1 98.31 263 VAL B C 1
ATOM 4576 O O . VAL B 1 263 ? 13.672 -35.531 -13.5 1 98.31 263 VAL B O 1
ATOM 4579 N N . ASN B 1 264 ? 13.281 -37.562 -12.617 1 97.88 264 ASN B N 1
ATOM 4580 C CA . ASN B 1 264 ? 13.969 -38.281 -13.695 1 97.88 264 ASN B CA 1
ATOM 4581 C C . ASN B 1 264 ? 13.211 -38.156 -15.016 1 97.88 264 ASN B C 1
ATOM 4583 O O . ASN B 1 264 ? 12 -38.406 -15.062 1 97.88 264 ASN B O 1
ATOM 4587 N N . VAL B 1 265 ? 13.906 -37.781 -16.094 1 97.69 265 VAL B N 1
ATOM 4588 C CA . VAL B 1 265 ? 13.273 -37.594 -17.391 1 97.69 265 VAL B CA 1
ATOM 4589 C C . VAL B 1 265 ? 12.797 -38.906 -17.969 1 97.69 265 VAL B C 1
ATOM 4591 O O . VAL B 1 265 ? 12.023 -38.938 -18.922 1 97.69 265 VAL B O 1
ATOM 4594 N N . ASN B 1 266 ? 13.195 -40 -17.328 1 95.94 266 ASN B N 1
ATOM 4595 C CA . ASN B 1 266 ? 12.805 -41.312 -17.812 1 95.94 266 ASN B CA 1
ATOM 4596 C C . ASN B 1 266 ? 11.672 -41.906 -16.984 1 95.94 266 ASN B C 1
ATOM 4598 O O . ASN B 1 266 ? 11.336 -43.094 -17.109 1 95.94 266 ASN B O 1
ATOM 4602 N N . ASN B 1 267 ? 11.102 -41.094 -16.094 1 96.75 267 ASN B N 1
ATOM 4603 C CA . ASN B 1 267 ? 10.008 -41.656 -15.312 1 96.75 267 ASN B CA 1
ATOM 4604 C C . ASN B 1 267 ? 8.82 -42.031 -16.203 1 96.75 267 ASN B C 1
ATOM 4606 O O . ASN B 1 267 ? 8.672 -41.5 -17.297 1 96.75 267 ASN B O 1
ATOM 4610 N N . PRO B 1 268 ? 7.957 -42.875 -15.797 1 97.38 268 PRO B N 1
ATOM 4611 C CA . PRO B 1 268 ? 6.879 -43.438 -16.625 1 97.38 268 PRO B CA 1
ATOM 4612 C C . PRO B 1 268 ? 5.938 -42.344 -17.156 1 97.38 268 PRO B C 1
ATOM 4614 O O . PRO B 1 268 ? 5.402 -42.5 -18.266 1 97.38 268 PRO B O 1
ATOM 4617 N N . VAL B 1 269 ? 5.762 -41.344 -16.391 1 98.25 269 VAL B N 1
ATOM 4618 C CA . VAL B 1 269 ? 4.859 -40.281 -16.828 1 98.25 269 VAL B CA 1
ATOM 4619 C C . VAL B 1 269 ? 5.492 -39.5 -17.984 1 98.25 269 VAL B C 1
ATOM 4621 O O . VAL B 1 269 ? 4.844 -39.25 -19 1 98.25 269 VAL B O 1
ATOM 4624 N N . VAL B 1 270 ? 6.75 -39.125 -17.875 1 98.38 270 VAL B N 1
ATOM 4625 C CA . VAL B 1 270 ? 7.457 -38.438 -18.922 1 98.38 270 VAL B CA 1
ATOM 4626 C C . VAL B 1 270 ? 7.508 -39.281 -20.188 1 98.38 270 VAL B C 1
ATOM 4628 O O . VAL B 1 270 ? 7.227 -38.812 -21.281 1 98.38 270 VAL B O 1
ATOM 4631 N N . ARG B 1 271 ? 7.746 -40.562 -20.016 1 97.81 271 ARG B N 1
ATOM 4632 C CA . ARG B 1 271 ? 7.805 -41.469 -21.156 1 97.81 271 ARG B CA 1
ATOM 4633 C C . ARG B 1 271 ? 6.449 -41.562 -21.844 1 97.81 271 ARG B C 1
ATOM 4635 O O . ARG B 1 271 ? 6.379 -41.594 -23.078 1 97.81 271 ARG B O 1
ATOM 4642 N N . SER B 1 272 ? 5.438 -41.688 -21.062 1 98 272 SER B N 1
ATOM 4643 C CA . SER B 1 272 ? 4.094 -41.75 -21.625 1 98 272 SER B CA 1
ATOM 4644 C C . SER B 1 272 ? 3.752 -40.5 -22.406 1 98 272 SER B C 1
ATOM 4646 O O . SER B 1 272 ? 3.143 -40.562 -23.484 1 98 272 SER B O 1
ATOM 4648 N N . LEU B 1 273 ? 4.156 -39.375 -21.875 1 98.62 273 LEU B N 1
ATOM 4649 C CA . LEU B 1 273 ? 3.902 -38.094 -22.547 1 98.62 273 LEU B CA 1
ATOM 4650 C C . LEU B 1 273 ? 4.68 -38 -23.859 1 98.62 273 LEU B C 1
ATOM 4652 O O . LEU B 1 273 ? 4.156 -37.531 -24.875 1 98.62 273 LEU B O 1
ATOM 4656 N N . VAL B 1 274 ? 5.891 -38.438 -23.828 1 98.12 274 VAL B N 1
ATOM 4657 C CA . VAL B 1 274 ? 6.723 -38.406 -25.016 1 98.12 274 VAL B CA 1
ATOM 4658 C C . VAL B 1 274 ? 6.074 -39.281 -26.109 1 98.12 274 VAL B C 1
ATOM 4660 O O . VAL B 1 274 ? 5.875 -38.812 -27.234 1 98.12 274 VAL B O 1
ATOM 4663 N N . ARG B 1 275 ? 5.652 -40.469 -25.781 1 97.56 275 ARG B N 1
ATOM 4664 C CA . ARG B 1 275 ? 5.047 -41.406 -26.75 1 97.56 275 ARG B CA 1
ATOM 4665 C C . ARG B 1 275 ? 3.727 -40.844 -27.266 1 97.56 275 ARG B C 1
ATOM 4667 O O . ARG B 1 275 ? 3.461 -40.906 -28.469 1 97.56 275 ARG B O 1
ATOM 4674 N N . ALA B 1 276 ? 2.963 -40.375 -26.328 1 98.12 276 ALA B N 1
ATOM 4675 C CA . ALA B 1 276 ? 1.665 -39.812 -26.719 1 98.12 276 ALA B CA 1
ATOM 4676 C C . ALA B 1 276 ? 1.833 -38.594 -27.641 1 98.12 276 ALA B C 1
ATOM 4678 O O . ALA B 1 276 ? 1.048 -38.406 -28.562 1 98.12 276 ALA B O 1
ATOM 4679 N N . SER B 1 277 ? 2.826 -37.75 -27.359 1 98.38 277 SER B N 1
ATOM 4680 C CA . SER B 1 277 ? 3.1 -36.594 -28.203 1 98.38 277 SER B CA 1
ATOM 4681 C C . SER B 1 277 ? 3.471 -37.031 -29.625 1 98.38 277 SER B C 1
ATOM 4683 O O . SER B 1 277 ? 2.951 -36.469 -30.594 1 98.38 277 SER B O 1
ATOM 4685 N N . LEU B 1 278 ? 4.293 -38 -29.703 1 97.5 278 LEU B N 1
ATOM 4686 C CA . LEU B 1 278 ? 4.723 -38.531 -31 1 97.5 278 LEU B CA 1
ATOM 4687 C C . LEU B 1 278 ? 3.547 -39.125 -31.766 1 97.5 278 LEU B C 1
ATOM 4689 O O . LEU B 1 278 ? 3.426 -38.906 -32.969 1 97.5 278 LEU B O 1
ATOM 4693 N N . ARG B 1 279 ? 2.676 -39.781 -31.078 1 96.5 279 ARG B N 1
ATOM 4694 C CA . ARG B 1 279 ? 1.499 -40.406 -31.703 1 96.5 279 ARG B CA 1
ATOM 4695 C C . ARG B 1 279 ? 0.575 -39.312 -32.25 1 96.5 279 ARG B C 1
ATOM 4697 O O . ARG B 1 279 ? -0.205 -39.594 -33.188 1 96.5 279 ARG B O 1
ATOM 4704 N N . ASN B 1 280 ? 0.661 -38.156 -31.688 1 97.25 280 ASN B N 1
ATOM 4705 C CA . ASN B 1 280 ? -0.163 -37.062 -32.156 1 97.25 280 ASN B CA 1
ATOM 4706 C C . ASN B 1 280 ? 0.63 -36.094 -33.031 1 97.25 280 ASN B C 1
ATOM 4708 O O . ASN B 1 280 ? 0.223 -34.969 -33.25 1 97.25 280 ASN B O 1
ATOM 4712 N N . ASN B 1 281 ? 1.789 -36.469 -33.469 1 96.88 281 ASN B N 1
ATOM 4713 C CA . ASN B 1 281 ? 2.648 -35.75 -34.406 1 96.88 281 ASN B CA 1
ATOM 4714 C C . ASN B 1 281 ? 3.154 -34.438 -33.781 1 96.88 281 ASN B C 1
ATOM 4716 O O . ASN B 1 281 ? 3.199 -33.406 -34.438 1 96.88 281 ASN B O 1
ATOM 4720 N N . VAL B 1 282 ? 3.328 -34.438 -32.5 1 97.44 282 VAL B N 1
ATOM 4721 C CA . VAL B 1 282 ? 3.926 -33.312 -31.797 1 97.44 282 VAL B CA 1
ATOM 4722 C C . VAL B 1 282 ? 5.316 -33.688 -31.297 1 97.44 282 VAL B C 1
ATOM 4724 O O . VAL B 1 282 ? 5.492 -34.75 -30.672 1 97.44 282 VAL B O 1
ATOM 4727 N N . LYS B 1 283 ? 6.32 -32.938 -31.625 1 97.81 283 LYS B N 1
ATOM 4728 C CA . LYS B 1 283 ? 7.672 -33.156 -31.125 1 97.81 283 LYS B CA 1
ATOM 4729 C C . LYS B 1 283 ? 7.758 -32.906 -29.625 1 97.81 283 LYS B C 1
ATOM 4731 O O . LYS B 1 283 ? 7.496 -31.797 -29.172 1 97.81 283 LYS B O 1
ATOM 4736 N N . PRO B 1 284 ? 8.094 -33.906 -28.844 1 98.06 284 PRO B N 1
ATOM 4737 C CA . PRO B 1 284 ? 8.203 -33.688 -27.406 1 98.06 284 PRO B CA 1
ATOM 4738 C C . PRO B 1 284 ? 9.398 -32.812 -27.031 1 98.06 284 PRO B C 1
ATOM 4740 O O . PRO B 1 284 ? 10.484 -32.969 -27.594 1 98.06 284 PRO B O 1
ATOM 4743 N N . ILE B 1 285 ? 9.25 -31.844 -26.203 1 98.44 285 ILE B N 1
ATOM 4744 C CA . ILE B 1 285 ? 10.305 -31 -25.672 1 98.44 285 ILE B CA 1
ATOM 4745 C C . ILE B 1 285 ? 10.305 -31.062 -24.156 1 98.44 285 ILE B C 1
ATOM 4747 O O . ILE B 1 285 ? 9.273 -30.828 -23.516 1 98.44 285 ILE B O 1
ATOM 4751 N N . LEU B 1 286 ? 11.414 -31.5 -23.562 1 98.5 286 LEU B N 1
ATOM 4752 C CA . LEU B 1 286 ? 11.594 -31.484 -22.109 1 98.5 286 LEU B CA 1
ATOM 4753 C C . LEU B 1 286 ? 12.039 -30.109 -21.641 1 98.5 286 LEU B C 1
ATOM 4755 O O . LEU B 1 286 ? 12.852 -29.453 -22.297 1 98.5 286 LEU B O 1
ATOM 4759 N N . SER B 1 287 ? 11.508 -29.641 -20.516 1 97.56 287 SER B N 1
ATOM 4760 C CA . SER B 1 287 ? 11.883 -28.297 -20.094 1 97.56 287 SER B CA 1
ATOM 4761 C C . SER B 1 287 ? 11.977 -28.203 -18.578 1 97.56 287 SER B C 1
ATOM 4763 O O . SER B 1 287 ? 11.406 -29.016 -17.844 1 97.56 287 SER B O 1
ATOM 4765 N N . LYS B 1 288 ? 12.836 -27.297 -18.062 1 97.56 288 LYS B N 1
ATOM 4766 C CA . LYS B 1 288 ? 12.891 -26.812 -16.688 1 97.56 288 LYS B CA 1
ATOM 4767 C C . LYS B 1 288 ? 12.195 -25.453 -16.547 1 97.56 288 LYS B C 1
ATOM 4769 O O . LYS B 1 288 ? 12.508 -24.516 -17.297 1 97.56 288 LYS B O 1
ATOM 4774 N N . LYS B 1 289 ? 11.32 -25.438 -15.664 1 96.31 289 LYS B N 1
ATOM 4775 C CA . LYS B 1 289 ? 10.5 -24.219 -15.562 1 96.31 289 LYS B CA 1
ATOM 4776 C C . LYS B 1 289 ? 11.078 -23.25 -14.539 1 96.31 289 LYS B C 1
ATOM 4778 O O . LYS B 1 289 ? 11.578 -23.656 -13.492 1 96.31 289 LYS B O 1
ATOM 4783 N N . LEU B 1 290 ? 10.898 -21.984 -14.82 1 95.06 290 LEU B N 1
ATOM 4784 C CA . LEU B 1 290 ? 11.367 -20.906 -13.945 1 95.06 290 LEU B CA 1
ATOM 4785 C C . LEU B 1 290 ? 10.391 -20.688 -12.797 1 95.06 290 LEU B C 1
ATOM 4787 O O . LEU B 1 290 ? 10.75 -20.078 -11.789 1 95.06 290 LEU B O 1
ATOM 4791 N N . GLY B 1 291 ? 9.18 -21.156 -12.977 1 95.44 291 GLY B N 1
ATOM 4792 C CA . GLY B 1 291 ? 8.164 -20.984 -11.945 1 95.44 291 GLY B CA 1
ATOM 4793 C C . GLY B 1 291 ? 8.102 -22.141 -10.977 1 95.44 291 GLY B C 1
ATOM 4794 O O . GLY B 1 291 ? 9.07 -22.891 -10.82 1 95.44 291 GLY B O 1
ATOM 4795 N N . THR B 1 292 ? 7.051 -22.125 -10.195 1 95.88 292 THR B N 1
ATOM 4796 C CA . THR B 1 292 ? 6.719 -23.203 -9.281 1 95.88 292 THR B CA 1
ATOM 4797 C C . THR B 1 292 ? 5.312 -23.734 -9.555 1 95.88 292 THR B C 1
ATOM 4799 O O . THR B 1 292 ? 4.555 -23.125 -10.32 1 95.88 292 THR B O 1
ATOM 4802 N N . SER B 1 293 ? 5.062 -24.922 -9.117 1 96 293 SER B N 1
ATOM 4803 C CA . SER B 1 293 ? 3.74 -25.531 -9.219 1 96 293 SER B CA 1
ATOM 4804 C C . SER B 1 293 ? 3.52 -26.547 -8.109 1 96 293 SER B C 1
ATOM 4806 O O . SER B 1 293 ? 4.414 -26.797 -7.293 1 96 293 SER B O 1
ATOM 4808 N N . ASP B 1 294 ? 2.33 -27.047 -8.109 1 98 294 ASP B N 1
ATOM 4809 C CA . ASP B 1 294 ? 1.999 -28.062 -7.113 1 98 294 ASP B CA 1
ATOM 4810 C C . ASP B 1 294 ? 2.771 -29.344 -7.367 1 98 294 ASP B C 1
ATOM 4812 O O . ASP B 1 294 ? 2.721 -30.281 -6.559 1 98 294 ASP B O 1
ATOM 4816 N N . MET B 1 295 ? 3.492 -29.391 -8.461 1 98.25 295 MET B N 1
ATOM 4817 C CA . MET B 1 295 ? 4.332 -30.547 -8.742 1 98.25 295 MET B CA 1
ATOM 4818 C C . MET B 1 295 ? 5.223 -30.891 -7.551 1 98.25 295 MET B C 1
ATOM 4820 O O . MET B 1 295 ? 5.367 -32.062 -7.184 1 98.25 295 MET B O 1
ATOM 4824 N N . ALA B 1 296 ? 5.758 -29.859 -6.938 1 97.75 296 ALA B N 1
ATOM 4825 C CA . ALA B 1 296 ? 6.652 -30.047 -5.801 1 97.75 296 ALA B CA 1
ATOM 4826 C C . ALA B 1 296 ? 5.922 -30.672 -4.621 1 97.75 296 ALA B C 1
ATOM 4828 O O . ALA B 1 296 ? 6.496 -31.469 -3.883 1 97.75 296 ALA B O 1
ATOM 4829 N N . ILE B 1 297 ? 4.723 -30.344 -4.41 1 97.81 297 ILE B N 1
ATOM 4830 C CA . ILE B 1 297 ? 3.912 -30.875 -3.322 1 97.81 297 ILE B CA 1
ATOM 4831 C C . ILE B 1 297 ? 3.543 -32.312 -3.625 1 97.81 297 ILE B C 1
ATOM 4833 O O . ILE B 1 297 ? 3.699 -33.219 -2.771 1 97.81 297 ILE B O 1
ATOM 4837 N N . LEU B 1 298 ? 3.123 -32.594 -4.848 1 98.56 298 LEU B N 1
ATOM 4838 C CA . LEU B 1 298 ? 2.633 -33.875 -5.262 1 98.56 298 LEU B CA 1
ATOM 4839 C C . LEU B 1 298 ? 3.777 -34.906 -5.352 1 98.56 298 LEU B C 1
ATOM 4841 O O . LEU B 1 298 ? 3.547 -36.094 -5.363 1 98.56 298 LEU B O 1
ATOM 4845 N N . ALA B 1 299 ? 4.98 -34.375 -5.375 1 98.12 299 ALA B N 1
ATOM 4846 C CA . ALA B 1 299 ? 6.164 -35.25 -5.406 1 98.12 299 ALA B CA 1
ATOM 4847 C C . ALA B 1 299 ? 6.258 -36.094 -4.145 1 98.12 299 ALA B C 1
ATOM 4849 O O . ALA B 1 299 ? 6.93 -37.125 -4.137 1 98.12 299 ALA B O 1
ATOM 4850 N N . LYS B 1 300 ? 5.586 -35.688 -3.098 1 97.12 300 LYS B N 1
ATOM 4851 C CA . LYS B 1 300 ? 5.527 -36.469 -1.866 1 97.12 300 LYS B CA 1
ATOM 4852 C C . LYS B 1 300 ? 4.758 -37.781 -2.078 1 97.12 300 LYS B C 1
ATOM 4854 O O . LYS B 1 300 ? 4.914 -38.719 -1.311 1 97.12 300 LYS B O 1
ATOM 4859 N N . LEU B 1 301 ? 3.932 -37.812 -3.09 1 98.06 301 LEU B N 1
ATOM 4860 C CA . LEU B 1 301 ? 3.129 -39 -3.379 1 98.06 301 LEU B CA 1
ATOM 4861 C C . LEU B 1 301 ? 3.861 -39.938 -4.336 1 98.06 301 LEU B C 1
ATOM 4863 O O . LEU B 1 301 ? 3.791 -41.156 -4.191 1 98.06 301 LEU B O 1
ATOM 4867 N N . THR B 1 302 ? 4.48 -39.406 -5.328 1 97.94 302 THR B N 1
ATOM 4868 C CA . THR B 1 302 ? 5.23 -40.156 -6.32 1 97.94 302 THR B CA 1
ATOM 4869 C C . THR B 1 302 ? 6.223 -39.281 -7.055 1 97.94 302 THR B C 1
ATOM 4871 O O . THR B 1 302 ? 5.98 -38.062 -7.23 1 97.94 302 THR B O 1
ATOM 4874 N N . LEU B 1 303 ? 7.305 -39.812 -7.516 1 98.12 303 LEU B N 1
ATOM 4875 C CA . LEU B 1 303 ? 8.297 -39.094 -8.297 1 98.12 303 LEU B CA 1
ATOM 4876 C C . LEU B 1 303 ? 8.086 -39.312 -9.789 1 98.12 303 LEU B C 1
ATOM 4878 O O . LEU B 1 303 ? 8.797 -38.75 -10.617 1 98.12 303 LEU B O 1
ATOM 4882 N N . ASN B 1 304 ? 7.027 -40.156 -10.094 1 98.06 304 ASN B N 1
ATOM 4883 C CA . ASN B 1 304 ? 6.594 -40.312 -11.477 1 98.06 304 ASN B CA 1
ATOM 4884 C C . ASN B 1 304 ? 5.602 -39.219 -11.867 1 98.06 304 ASN B C 1
ATOM 4886 O O . ASN B 1 304 ? 4.398 -39.469 -11.945 1 98.06 304 ASN B O 1
ATOM 4890 N N . LEU B 1 305 ? 6.121 -38.062 -12.141 1 97.69 305 LEU B N 1
ATOM 4891 C CA . LEU B 1 305 ? 5.219 -36.969 -12.469 1 97.69 305 LEU B CA 1
ATOM 4892 C C . LEU B 1 305 ? 5.879 -36 -13.43 1 97.69 305 LEU B C 1
ATOM 4894 O O . LEU B 1 305 ? 7.098 -36.031 -13.625 1 97.69 305 LEU B O 1
ATOM 4898 N N . ALA B 1 306 ? 5.164 -35.219 -14.07 1 98.75 306 ALA B N 1
ATOM 4899 C CA . ALA B 1 306 ? 5.535 -34.125 -14.945 1 98.75 306 ALA B CA 1
ATOM 4900 C C . ALA B 1 306 ? 4.398 -33.094 -15.062 1 98.75 306 ALA B C 1
ATOM 4902 O O . ALA B 1 306 ? 3.24 -33.406 -14.789 1 98.75 306 ALA B O 1
ATOM 4903 N N . ALA B 1 307 ? 4.77 -31.906 -15.344 1 98.88 307 ALA B N 1
ATOM 4904 C CA . ALA B 1 307 ? 3.756 -30.906 -15.688 1 98.88 307 ALA B CA 1
ATOM 4905 C C . ALA B 1 307 ? 3.605 -30.781 -17.203 1 98.88 307 ALA B C 1
ATOM 4907 O O . ALA B 1 307 ? 4.582 -30.906 -17.938 1 98.88 307 ALA B O 1
ATOM 4908 N N . TYR B 1 308 ? 2.404 -30.531 -17.594 1 98.81 308 TYR B N 1
ATOM 4909 C CA . TYR B 1 308 ? 2.102 -30.516 -19.031 1 98.81 308 TYR B CA 1
ATOM 4910 C C . TYR B 1 308 ? 0.783 -29.797 -19.297 1 98.81 308 TYR B C 1
ATOM 4912 O O . TYR B 1 308 ? -0.177 -29.953 -18.531 1 98.81 308 TYR B O 1
ATOM 4920 N N . GLY B 1 309 ? 0.782 -29.062 -20.359 1 98.69 309 GLY B N 1
ATOM 4921 C CA . GLY B 1 309 ? -0.483 -28.484 -20.797 1 98.69 309 GLY B CA 1
ATOM 4922 C C . GLY B 1 309 ? -0.322 -27.406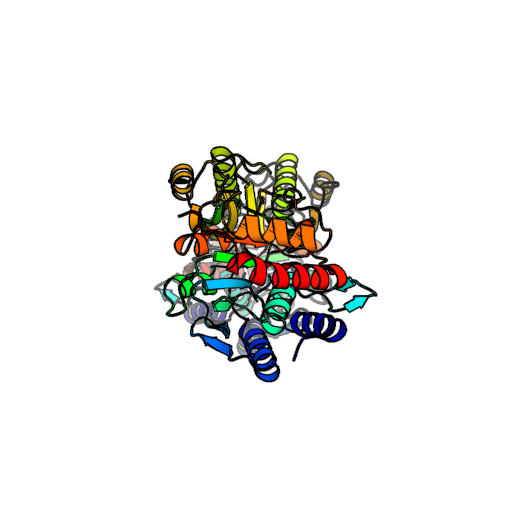 -21.859 1 98.69 309 GLY B C 1
ATOM 4923 O O . GLY B 1 309 ? 0.796 -26.984 -22.156 1 98.69 309 GLY B O 1
ATOM 4924 N N . PRO B 1 310 ? -1.409 -27.047 -22.438 1 98.62 310 PRO B N 1
ATOM 4925 C CA . PRO B 1 310 ? -1.4 -25.969 -23.422 1 98.62 310 PRO B CA 1
ATOM 4926 C C . PRO B 1 310 ? -1.254 -24.594 -22.797 1 98.62 310 PRO B C 1
ATOM 4928 O O . PRO B 1 310 ? -1.455 -24.438 -21.594 1 98.62 310 PRO B O 1
ATOM 4931 N N . GLY B 1 311 ? -0.828 -23.688 -23.688 1 98.06 311 GLY B N 1
ATOM 4932 C CA . GLY B 1 311 ? -0.812 -22.297 -23.266 1 98.06 311 GLY B CA 1
ATOM 4933 C C . GLY B 1 311 ? 0.59 -21.75 -23.109 1 98.06 311 GLY B C 1
ATOM 4934 O O . GLY B 1 311 ? 1.488 -22.438 -22.625 1 98.06 311 GLY B O 1
ATOM 4935 N N . ASP B 1 312 ? 0.759 -20.5 -23.484 1 96.81 312 ASP B N 1
ATOM 4936 C CA . ASP B 1 312 ? 1.999 -19.734 -23.328 1 96.81 312 ASP B CA 1
ATOM 4937 C C . ASP B 1 312 ? 2.158 -19.219 -21.906 1 96.81 312 ASP B C 1
ATOM 4939 O O . ASP B 1 312 ? 1.451 -18.297 -21.5 1 96.81 312 ASP B O 1
ATOM 4943 N N . PRO B 1 313 ? 3.143 -19.766 -21.219 1 95.31 313 PRO B N 1
ATOM 4944 C CA . PRO B 1 313 ? 3.252 -19.391 -19.812 1 95.31 313 PRO B CA 1
ATOM 4945 C C . PRO B 1 313 ? 3.596 -17.922 -19.625 1 95.31 313 PRO B C 1
ATOM 4947 O O . PRO B 1 313 ? 3.385 -17.359 -18.547 1 95.31 313 PRO B O 1
ATOM 4950 N N . THR B 1 314 ? 4.098 -17.203 -20.641 1 93.75 314 THR B N 1
ATOM 4951 C CA . THR B 1 314 ? 4.492 -15.797 -20.516 1 93.75 314 THR B CA 1
ATOM 4952 C C . THR B 1 314 ? 3.266 -14.898 -20.391 1 93.75 314 THR B C 1
ATOM 4954 O O . THR B 1 314 ? 3.381 -13.734 -20.016 1 93.75 314 THR B O 1
ATOM 4957 N N . LEU B 1 315 ? 2.098 -15.453 -20.641 1 94.25 315 LEU B N 1
ATOM 4958 C CA . LEU B 1 315 ? 0.856 -14.695 -20.562 1 94.25 315 LEU B CA 1
ATOM 4959 C C . LEU B 1 315 ? 0.193 -14.852 -19.203 1 94.25 315 LEU B C 1
ATOM 4961 O O . LEU B 1 315 ? -0.784 -14.164 -18.906 1 94.25 315 LEU B O 1
ATOM 4965 N N . SER B 1 316 ? 0.804 -15.719 -18.359 1 94.12 316 SER B N 1
ATOM 4966 C CA . SER B 1 316 ? 0.22 -15.969 -17.047 1 94.12 316 SER B CA 1
ATOM 4967 C C . SER B 1 316 ? 0.296 -14.727 -16.156 1 94.12 316 SER B C 1
ATOM 4969 O O . SER B 1 316 ? 1.295 -14.008 -16.188 1 94.12 316 SER B O 1
ATOM 4971 N N . HIS B 1 317 ? -0.721 -14.477 -15.406 1 93.75 317 HIS B N 1
ATOM 4972 C CA . HIS B 1 317 ? -0.778 -13.438 -14.383 1 93.75 317 HIS B CA 1
ATOM 4973 C C . HIS B 1 317 ? -0.699 -12.047 -15 1 93.75 317 HIS B C 1
ATOM 4975 O O . HIS B 1 317 ? -0.575 -11.047 -14.289 1 93.75 317 HIS B O 1
ATOM 4981 N N . GLY B 1 318 ? -0.736 -11.984 -16.344 1 91.62 318 GLY B N 1
ATOM 4982 C CA . GLY B 1 318 ? -0.594 -10.695 -17 1 91.62 318 GLY B CA 1
ATOM 4983 C C . GLY B 1 318 ? -1.92 -10 -17.234 1 91.62 318 GLY B C 1
ATOM 4984 O O . GLY B 1 318 ? -2.979 -10.539 -16.906 1 91.62 318 GLY B O 1
ATOM 4985 N N . PRO B 1 319 ? -1.772 -8.781 -17.797 1 91 319 PRO B N 1
ATOM 4986 C CA . PRO B 1 319 ? -2.996 -8.039 -18.094 1 91 319 PRO B CA 1
ATOM 4987 C C . PRO B 1 319 ? -3.783 -8.633 -19.266 1 91 319 PRO B C 1
ATOM 4989 O O . PRO B 1 319 ? -4.973 -8.344 -19.422 1 91 319 PRO B O 1
ATOM 4992 N N . VAL B 1 320 ? -3.084 -9.375 -20.062 1 92.75 320 VAL B N 1
ATOM 4993 C CA . VAL B 1 320 ? -3.719 -10.07 -21.172 1 92.75 320 VAL B CA 1
ATOM 4994 C C . VAL B 1 320 ? -3.428 -11.562 -21.078 1 92.75 320 VAL B C 1
ATOM 4996 O O . VAL B 1 320 ? -2.287 -11.969 -20.844 1 92.75 320 VAL B O 1
ATOM 4999 N N . GLU B 1 321 ? -4.461 -12.281 -21.25 1 96.56 321 GLU B N 1
ATOM 5000 C CA . GLU B 1 321 ? -4.34 -13.742 -21.219 1 96.56 321 GLU B CA 1
ATOM 5001 C C . GLU B 1 321 ? -5.266 -14.391 -22.234 1 96.56 321 GLU B C 1
ATOM 5003 O O . GLU B 1 321 ? -6.465 -14.125 -22.266 1 96.56 321 GLU B O 1
ATOM 5008 N N . TYR B 1 322 ? -4.695 -15.164 -23.109 1 98.12 322 TYR B N 1
ATOM 5009 C CA . TYR B 1 322 ? -5.496 -15.898 -24.094 1 98.12 322 TYR B CA 1
ATOM 5010 C C . TYR B 1 322 ? -4.848 -17.234 -24.438 1 98.12 322 TYR B C 1
ATOM 5012 O O . TYR B 1 322 ? -3.65 -17.422 -24.203 1 98.12 322 TYR B O 1
ATOM 5020 N N . ILE B 1 323 ? -5.645 -18.125 -24.938 1 98.62 323 ILE B N 1
ATOM 5021 C CA . ILE B 1 323 ? -5.152 -19.438 -25.312 1 98.62 323 ILE B CA 1
ATOM 5022 C C . ILE B 1 323 ? -5.812 -19.891 -26.609 1 98.62 323 ILE B C 1
ATOM 5024 O O . ILE B 1 323 ? -6.938 -19.484 -26.922 1 98.62 323 ILE B O 1
ATOM 5028 N N . ASN B 1 324 ? -5.098 -20.609 -27.438 1 98.56 324 ASN B N 1
ATOM 5029 C CA . ASN B 1 324 ? -5.633 -21.188 -28.656 1 98.56 324 ASN B CA 1
ATOM 5030 C C . ASN B 1 324 ? -6.41 -22.469 -28.375 1 98.56 324 ASN B C 1
ATOM 5032 O O . ASN B 1 324 ? -5.84 -23.453 -27.875 1 98.56 324 ASN B O 1
ATOM 5036 N N . ILE B 1 325 ? -7.691 -22.516 -28.781 1 98.25 325 ILE B N 1
ATOM 5037 C CA . ILE B 1 325 ? -8.562 -23.641 -28.453 1 98.25 325 ILE B CA 1
ATOM 5038 C C . ILE B 1 325 ? -8.047 -24.906 -29.125 1 98.25 325 ILE B C 1
ATOM 5040 O O . ILE B 1 325 ? -8.203 -26.016 -28.594 1 98.25 325 ILE B O 1
ATOM 5044 N N . ASN B 1 326 ? -7.402 -24.766 -30.203 1 98.12 326 ASN B N 1
ATOM 5045 C CA . ASN B 1 326 ? -6.84 -25.938 -30.875 1 98.12 326 ASN B CA 1
ATOM 5046 C C . ASN B 1 326 ? -5.727 -26.578 -30.062 1 98.12 326 ASN B C 1
ATOM 5048 O O . ASN B 1 326 ? -5.543 -27.797 -30.094 1 98.12 326 ASN B O 1
ATOM 5052 N N . ASP B 1 327 ? -5.004 -25.766 -29.375 1 98.44 327 ASP B N 1
ATOM 5053 C CA . ASP B 1 327 ? -3.977 -26.297 -28.5 1 98.44 327 ASP B CA 1
ATOM 5054 C C . ASP B 1 327 ? -4.598 -27.062 -27.328 1 98.44 327 ASP B C 1
ATOM 5056 O O . ASP B 1 327 ? -4.062 -28.078 -26.891 1 98.44 327 ASP B O 1
ATOM 5060 N N . VAL B 1 328 ? -5.703 -26.562 -26.844 1 98.69 328 VAL B N 1
ATOM 5061 C CA . VAL B 1 328 ? -6.414 -27.234 -25.75 1 98.69 328 VAL B CA 1
ATOM 5062 C C . VAL B 1 328 ? -6.91 -28.609 -26.219 1 98.69 328 VAL B C 1
ATOM 5064 O O . VAL B 1 328 ? -6.762 -29.594 -25.516 1 98.69 328 VAL B O 1
ATOM 5067 N N . LEU B 1 329 ? -7.438 -28.641 -27.391 1 98.25 329 LEU B N 1
ATOM 5068 C CA . LEU B 1 329 ? -7.934 -29.875 -27.969 1 98.25 329 LEU B CA 1
ATOM 5069 C C . LEU B 1 329 ? -6.793 -30.859 -28.219 1 98.25 329 LEU B C 1
ATOM 5071 O O . LEU B 1 329 ? -6.914 -32.062 -27.922 1 98.25 329 LEU B O 1
ATOM 5075 N N . LEU B 1 330 ? -5.762 -30.328 -28.75 1 98.5 330 LEU B N 1
ATOM 5076 C CA . LEU B 1 330 ? -4.598 -31.172 -29.016 1 98.5 330 LEU B CA 1
ATOM 5077 C C . LEU B 1 330 ? -4.051 -31.766 -27.719 1 98.5 330 LEU B C 1
ATOM 5079 O O . LEU B 1 330 ? -3.732 -32.938 -27.656 1 98.5 330 LEU B O 1
ATOM 5083 N N . ALA B 1 331 ? -3.904 -30.922 -26.734 1 98.69 331 ALA B N 1
ATOM 5084 C CA . ALA B 1 331 ? -3.451 -31.391 -25.438 1 98.69 331 ALA B CA 1
ATOM 5085 C C . ALA B 1 331 ? -4.375 -32.469 -24.906 1 98.69 331 ALA B C 1
ATOM 5087 O O . ALA B 1 331 ? -3.908 -33.469 -24.328 1 98.69 331 ALA B O 1
ATOM 5088 N N . SER B 1 332 ? -5.691 -32.312 -25.031 1 98.44 332 SER B N 1
ATOM 5089 C CA . SER B 1 332 ? -6.664 -33.312 -24.609 1 98.44 332 SER B CA 1
ATOM 5090 C C . SER B 1 332 ? -6.406 -34.656 -25.266 1 98.44 332 SER B C 1
ATOM 5092 O O . SER B 1 332 ? -6.391 -35.688 -24.609 1 98.44 332 SER B O 1
ATOM 5094 N N . ASN B 1 333 ? -6.191 -34.562 -26.547 1 98.12 333 ASN B N 1
ATOM 5095 C CA . ASN B 1 333 ? -5.949 -35.781 -27.297 1 98.12 333 ASN B CA 1
ATOM 5096 C C . ASN B 1 333 ? -4.66 -36.469 -26.859 1 98.12 333 ASN B C 1
ATOM 5098 O O . ASN B 1 333 ? -4.613 -37.719 -26.75 1 98.12 333 ASN B O 1
ATOM 5102 N N . ILE B 1 334 ? -3.695 -35.719 -26.641 1 98.69 334 ILE B N 1
ATOM 5103 C CA . ILE B 1 334 ? -2.428 -36.25 -26.188 1 98.69 334 ILE B CA 1
ATOM 5104 C C . ILE B 1 334 ? -2.615 -36.906 -24.812 1 98.69 334 ILE B C 1
ATOM 5106 O O . ILE B 1 334 ? -2.139 -38.031 -24.562 1 98.69 334 ILE B O 1
ATOM 5110 N N . LEU B 1 335 ? -3.311 -36.25 -23.938 1 98.75 335 LEU B N 1
ATOM 5111 C CA . LEU B 1 335 ? -3.541 -36.75 -22.594 1 98.75 335 LEU B CA 1
ATOM 5112 C C . LEU B 1 335 ? -4.344 -38.062 -22.656 1 98.75 335 LEU B C 1
ATOM 5114 O O . LEU B 1 335 ? -4.105 -38.969 -21.859 1 98.75 335 LEU B O 1
ATOM 5118 N N . ILE B 1 336 ? -5.312 -38.156 -23.562 1 98.06 336 ILE B N 1
ATOM 5119 C CA . ILE B 1 336 ? -6.059 -39.406 -23.766 1 98.06 336 ILE B CA 1
ATOM 5120 C C . ILE B 1 336 ? -5.094 -40.531 -24.125 1 98.06 336 ILE B C 1
ATOM 5122 O O . ILE B 1 336 ? -5.188 -41.625 -23.578 1 98.06 336 ILE B O 1
ATOM 5126 N N . ASN B 1 337 ? -4.188 -40.219 -25 1 97.94 337 ASN B N 1
ATOM 5127 C CA . ASN B 1 337 ? -3.199 -41.219 -25.406 1 97.94 337 ASN B CA 1
ATOM 5128 C C . ASN B 1 337 ? -2.242 -41.531 -24.266 1 97.94 337 ASN B C 1
ATOM 5130 O O . ASN B 1 337 ? -1.778 -42.688 -24.156 1 97.94 337 ASN B O 1
ATOM 5134 N N . VAL B 1 338 ? -1.894 -40.562 -23.438 1 98.12 338 VAL B N 1
ATOM 5135 C CA . VAL B 1 338 ? -1.02 -40.781 -22.297 1 98.12 338 VAL B CA 1
ATOM 5136 C C . VAL B 1 338 ? -1.652 -41.812 -21.359 1 98.12 338 VAL B C 1
ATOM 5138 O O . VAL B 1 338 ? -0.963 -42.688 -20.828 1 98.12 338 VAL B O 1
ATOM 5141 N N . VAL B 1 339 ? -2.947 -41.656 -21.125 1 97.19 339 VAL B N 1
ATOM 5142 C CA . VAL B 1 339 ? -3.668 -42.562 -20.25 1 97.19 339 VAL B CA 1
ATOM 5143 C C . VAL B 1 339 ? -3.49 -44 -20.766 1 97.19 339 VAL B C 1
ATOM 5145 O O . VAL B 1 339 ? -3.236 -44.906 -19.969 1 97.19 339 VAL B O 1
ATOM 5148 N N . ASN B 1 340 ? -3.533 -44.156 -22.047 1 94.44 340 ASN B N 1
ATOM 5149 C CA . ASN B 1 340 ? -3.352 -45.469 -22.656 1 94.44 340 ASN B CA 1
ATOM 5150 C C . ASN B 1 340 ? -1.903 -45.938 -22.547 1 94.44 340 ASN B C 1
ATOM 5152 O O . ASN B 1 340 ? -1.645 -47.094 -22.203 1 94.44 340 ASN B O 1
ATOM 5156 N N . GLU B 1 341 ? -1.046 -45.062 -22.859 1 95.06 341 GLU B N 1
ATOM 5157 C CA . GLU B 1 341 ? 0.375 -45.406 -22.828 1 95.06 341 GLU B CA 1
ATOM 5158 C C . GLU B 1 341 ? 0.829 -45.75 -21.422 1 95.06 341 GLU B C 1
ATOM 5160 O O . GLU B 1 341 ? 1.638 -46.656 -21.219 1 95.06 341 GLU B O 1
ATOM 5165 N N . PHE B 1 342 ? 0.386 -45 -20.453 1 95.69 342 PHE B N 1
ATOM 5166 C CA . PHE B 1 342 ? 0.768 -45.188 -19.062 1 95.69 342 PHE B CA 1
ATOM 5167 C C . PHE B 1 342 ? 0.358 -46.594 -18.578 1 95.69 342 PHE B C 1
ATOM 5169 O O . PHE B 1 342 ? 1.061 -47.219 -17.766 1 95.69 342 PHE B O 1
ATOM 5176 N N . GLY B 1 343 ? -0.749 -47.094 -19.016 1 91.31 343 GLY B N 1
ATOM 5177 C CA . GLY B 1 343 ? -1.197 -48.438 -18.672 1 91.31 343 GLY B CA 1
ATOM 5178 C C . GLY B 1 343 ? -0.318 -49.531 -19.25 1 91.31 343 GLY B C 1
ATOM 5179 O O . GLY B 1 343 ? -0.313 -50.656 -18.766 1 91.31 343 GLY B O 1
ATOM 5180 N N . ARG B 1 344 ? 0.442 -49.25 -20.281 1 89.94 344 ARG B N 1
ATOM 5181 C CA . ARG B 1 344 ? 1.17 -50.281 -21.031 1 89.94 344 ARG B CA 1
ATOM 5182 C C . ARG B 1 344 ? 2.662 -50.219 -20.719 1 89.94 344 ARG B C 1
ATOM 5184 O O . ARG B 1 344 ? 3.391 -51.188 -20.969 1 89.94 344 ARG B O 1
ATOM 5191 N N . ILE B 1 345 ? 3.041 -49.062 -20.266 1 83.88 345 ILE B N 1
ATOM 5192 C CA . ILE B 1 345 ? 4.477 -48.875 -20.094 1 83.88 345 ILE B CA 1
ATOM 5193 C C . ILE B 1 345 ? 4.961 -49.656 -18.875 1 83.88 345 ILE B C 1
ATOM 5195 O O . ILE B 1 345 ? 4.211 -49.844 -17.906 1 83.88 345 ILE B O 1
ATOM 5199 N N . SER B 1 346 ? 6.172 -50.312 -19.078 1 71.12 346 SER B N 1
ATOM 5200 C CA . SER B 1 346 ? 6.797 -51 -17.953 1 71.12 346 SER B CA 1
ATOM 5201 C C . SER B 1 346 ? 7.191 -50.031 -16.859 1 71.12 346 SER B C 1
ATOM 5203 O O . SER B 1 346 ? 7.723 -48.938 -17.141 1 71.12 346 SER B O 1
ATOM 5205 N N . MET B 1 347 ? 6.613 -50.188 -15.633 1 66.31 347 MET B N 1
ATOM 5206 C CA . MET B 1 347 ? 6.957 -49.344 -14.508 1 66.31 347 MET B CA 1
ATOM 5207 C C . MET B 1 347 ? 8.352 -49.656 -13.977 1 66.31 347 MET B C 1
ATOM 5209 O O . MET B 1 347 ? 8.641 -50.781 -13.617 1 66.31 347 MET B O 1
ATOM 5213 N N . GLN B 1 348 ? 9.406 -49.625 -14.828 1 53 348 GLN B N 1
ATOM 5214 C CA . GLN B 1 348 ? 10.695 -50 -14.273 1 53 348 GLN B CA 1
ATOM 5215 C C . GLN B 1 348 ? 10.773 -49.688 -12.781 1 53 348 GLN B C 1
ATOM 5217 O O . GLN B 1 348 ? 10.492 -48.562 -12.375 1 53 348 GLN B O 1
ATOM 5222 N N . ARG B 1 349 ? 10.445 -50.656 -11.875 1 43.41 349 ARG B N 1
ATOM 5223 C CA . ARG B 1 349 ? 10.766 -50.469 -10.461 1 43.41 349 ARG B CA 1
ATOM 5224 C C . ARG B 1 349 ? 12.227 -50.094 -10.266 1 43.41 349 ARG B C 1
ATOM 5226 O O . ARG B 1 349 ? 13.102 -50.594 -11 1 43.41 349 ARG B O 1
#

Nearest PDB structures (foldseek):
  5xoy-assembly1_A-2  TM=8.845E-01  e=2.509E-33  Thermus thermophilus HB27
  4q7a-assembly1_D-2  TM=8.771E-01  e=5.980E-34  Sphaerobacter thermophilus DSM 20745
  4q7a-assembly1_A  TM=7.232E-01  e=2.520E-35  Sphaerobacter thermophilus DSM 20745
  7rsf-assembly1_B  TM=6.909E-01  e=2.258E-26  Escherichia coli str. K-12 substr. MG1655
  2f7v-assembly1_A  TM=7.766E-01  e=1.976E-20  Xanthomonas campestris

Foldseek 3Di:
DAADLVNLVVQLLVLQVDAAAFPRCQVSLVVLQVVCVVLPWNWDQDPQRKIKTKDADAPAEEEEEEESHFHDDWDDFDDDPQKTWIGCQQPASLLVSLSSNLVSNAPFNHIYMYIYFGDFVHARSGLLVVLPDPPDQHQEYEYGHAPQFAWEQKEWKKWKKKFKDFFDKDFCPDPRVVRAQVVVSVVLLVLLCVQQPDDQDLAGKHKAWDDKDFDDDPGMRTGMIMIIIMITHHLPDFPVRSCVRSPPRPRMDIPDMFHIGGADCPALLNVLLCVLCVVLVHHHHYDHDHHDGCLRVSVSRPSNYTYGGHADCVQGPDPIGMGRSVRSVSSSSSSSSSSHSSSVDDRPD/DAADLVNLVVQLLVLQVDAAAFPRQQVSLVVLQVVCVVLPWNWDQDPQRKIKTKDADAPAEEEEEEESHFHDDWDDFDDDPQKTWIGCQQPASLLVSLSSNLVSNAPFNHIYMYIYFGDFVHARSGLLVVLPDPPPQHQEYEYGHAPQFAWEQKEWKKWKKKFKDFFDKDFCPDPRVVRAQVVVSVVLLVLLCVQQPDDQDLAGKHKAWDDKDFDDDPGMRTGMIMIIIMITHHLPDFPVRSCVRSPPRPRMDIPDMFHIGGADCPALLNVLLCVLCVVLVHHHHYDHDHHDGCLRVSVSRPSNYTYGGHADCVQGPDNIGMGRSVRSVSSSSSSSSSSHSSSVDDRPD

Radius of gyration: 33.78 Å; Cα contacts (8 Å, |Δi|>4): 1867; chains: 2; bounding box: 48×103×70 Å

Organism: Caldivirga maquilingensis (strain ATCC 700844 / DSM 13496 / JCM 10307 / IC-167) (NCBI:txid397948)